Protein AF-0000000065971610 (afdb_homodimer)

InterPro domains:
  IPR008144 Guanylate kinase-like domain [PS50052] (3-181)
  IPR008145 Guanylate kinase/L-type calcium channel beta subunit [PF00625] (5-180)
  IPR008145 Guanylate kinase/L-type calcium channel beta subunit [SM00072] (2-184)
  IPR017665 Guanylate kinase [MF_00328] (1-184)
  IPR017665 Guanylate kinase [TIGR03263] (3-181)
  IPR020590 Guanylate kinase, conserved site [PS00856] (37-54)
  IPR027417 P-loop containing nucleoside triphosphate hydrolase [G3DSA:3.40.50.300] (7-179)
  IPR027417 P-loop containing nucleoside triphosphate hydrolase [SSF52540] (3-183)

Organism: Hydrogenovibrio crunogenus (strain DSM 25203 / XCL-2) (NCBI:txid317025)

Structure (mmCIF, N/CA/C/O backbone):
data_AF-0000000065971610-model_v1
#
loop_
_entity.id
_entity.type
_entity.pdbx_description
1 polymer 'Guanylate kinase'
#
loop_
_atom_site.group_PDB
_atom_site.id
_atom_site.type_symbol
_atom_site.label_atom_id
_atom_site.label_alt_id
_atom_site.label_comp_id
_atom_site.label_asym_id
_atom_site.label_entity_id
_atom_site.label_seq_id
_atom_site.pdbx_PDB_ins_code
_atom_site.Cartn_x
_atom_site.Cartn_y
_atom_site.Cartn_z
_atom_site.occupancy
_atom_site.B_iso_or_equiv
_atom_site.auth_seq_id
_atom_site.auth_comp_id
_atom_site.auth_asym_id
_atom_site.auth_atom_id
_atom_site.pdbx_PDB_model_num
ATOM 1 N N . MET A 1 1 ? 19.188 -4.703 2.213 1 60.19 1 MET A N 1
ATOM 2 C CA . MET A 1 1 ? 17.828 -4.973 2.686 1 60.19 1 MET A CA 1
ATOM 3 C C . MET A 1 1 ? 17.188 -6.094 1.882 1 60.19 1 MET A C 1
ATOM 5 O O . MET A 1 1 ? 17.547 -6.324 0.727 1 60.19 1 MET A O 1
ATOM 9 N N . ALA A 1 2 ? 16.625 -7.117 2.535 1 78.81 2 ALA A N 1
ATOM 10 C CA . ALA A 1 2 ? 16.031 -8.25 1.818 1 78.81 2 ALA A CA 1
ATOM 11 C C . ALA A 1 2 ? 14.688 -7.875 1.218 1 78.81 2 ALA A C 1
ATOM 13 O O . ALA A 1 2 ? 13.984 -7.008 1.741 1 78.81 2 ALA A O 1
ATOM 14 N N . GLY A 1 3 ? 14.469 -8.227 -0.043 1 92.56 3 GLY A N 1
ATOM 15 C CA . GLY A 1 3 ? 13.164 -8.078 -0.679 1 92.56 3 GLY A CA 1
ATOM 16 C C . GLY A 1 3 ? 12.031 -8.664 0.135 1 92.56 3 GLY A C 1
ATOM 17 O O . GLY A 1 3 ? 12.242 -9.156 1.245 1 92.56 3 GLY A O 1
ATOM 18 N N . SER A 1 4 ? 10.859 -8.414 -0.22 1 96.06 4 SER A N 1
ATOM 19 C CA . SER A 1 4 ? 9.688 -8.945 0.465 1 96.06 4 SER A CA 1
ATOM 20 C C . SER A 1 4 ? 9.094 -10.133 -0.287 1 96.06 4 SER A C 1
ATOM 22 O O . SER A 1 4 ? 9.227 -10.227 -1.509 1 96.06 4 SER A O 1
ATOM 24 N N . LEU A 1 5 ? 8.57 -11.016 0.467 1 96.44 5 LEU A N 1
ATOM 25 C CA . LEU A 1 5 ? 7.875 -12.164 -0.103 1 96.44 5 LEU A CA 1
ATOM 26 C C . LEU A 1 5 ? 6.391 -11.867 -0.278 1 96.44 5 LEU A C 1
ATOM 28 O O . LEU A 1 5 ? 5.742 -11.352 0.637 1 96.44 5 LEU A O 1
ATOM 32 N N . TYR A 1 6 ? 5.895 -12.148 -1.429 1 98.12 6 TYR A N 1
ATOM 33 C CA . TYR A 1 6 ? 4.484 -11.961 -1.752 1 98.12 6 TYR A CA 1
ATOM 34 C C . TYR A 1 6 ? 3.834 -13.281 -2.148 1 98.12 6 TYR A C 1
ATOM 36 O O . TYR A 1 6 ? 4.438 -14.086 -2.861 1 98.12 6 TYR A O 1
ATOM 44 N N . ILE A 1 7 ? 2.678 -13.492 -1.656 1 96.88 7 ILE A N 1
ATOM 45 C CA . ILE A 1 7 ? 1.817 -14.602 -2.061 1 96.88 7 ILE A CA 1
ATOM 46 C C . ILE A 1 7 ? 0.659 -14.07 -2.904 1 96.88 7 ILE A C 1
ATOM 48 O O . ILE A 1 7 ? -0.084 -13.188 -2.467 1 96.88 7 ILE A O 1
ATOM 52 N N . ILE A 1 8 ? 0.552 -14.555 -4.117 1 97.38 8 ILE A N 1
ATOM 53 C CA . ILE A 1 8 ? -0.603 -14.219 -4.945 1 97.38 8 ILE A CA 1
ATOM 54 C C . ILE A 1 8 ? -1.371 -15.492 -5.297 1 97.38 8 ILE A C 1
ATOM 56 O O . ILE A 1 8 ? -0.811 -16.422 -5.883 1 97.38 8 ILE A O 1
ATOM 60 N N . SER A 1 9 ? -2.576 -15.523 -4.855 1 95.31 9 SER A N 1
ATOM 61 C CA . SER A 1 9 ? -3.48 -16.625 -5.141 1 95.31 9 SER A CA 1
ATOM 62 C C . SER A 1 9 ? -4.711 -16.156 -5.902 1 95.31 9 SER A C 1
ATOM 64 O O . SER A 1 9 ? -5.082 -14.984 -5.828 1 95.31 9 SER A O 1
ATOM 66 N N . ALA A 1 10 ? -5.281 -17.031 -6.621 1 94.94 10 ALA A N 1
ATOM 67 C CA . ALA A 1 10 ? -6.488 -16.797 -7.406 1 94.94 10 ALA A CA 1
ATOM 68 C C . ALA A 1 10 ? -7.137 -18.109 -7.836 1 94.94 10 ALA A C 1
ATOM 70 O O . ALA A 1 10 ? -6.461 -19.125 -7.949 1 94.94 10 ALA A O 1
ATOM 71 N N . PRO A 1 11 ? -8.484 -18.047 -7.996 1 91.12 11 PRO A N 1
ATOM 72 C CA . PRO A 1 11 ? -9.039 -19.234 -8.656 1 91.12 11 PRO A CA 1
ATOM 73 C C . PRO A 1 11 ? -8.562 -19.375 -10.102 1 91.12 11 PRO A C 1
ATOM 75 O O . PRO A 1 11 ? -8.086 -18.406 -10.695 1 91.12 11 PRO A O 1
ATOM 78 N N . SER A 1 12 ? -8.648 -20.609 -10.555 1 81.06 12 SER A N 1
ATOM 79 C CA . SER A 1 12 ? -8.328 -20.844 -11.961 1 81.06 12 SER A CA 1
ATOM 80 C C . SER A 1 12 ? -9.141 -19.922 -12.867 1 81.06 12 SER A C 1
ATOM 82 O O . SER A 1 12 ? -10.352 -19.781 -12.68 1 81.06 12 SER A O 1
ATOM 84 N N . GLY A 1 13 ? -8.461 -19.219 -13.781 1 84.44 13 GLY A N 1
ATOM 85 C CA . GLY A 1 13 ? -9.156 -18.391 -14.758 1 84.44 13 GLY A CA 1
ATOM 86 C C . GLY A 1 13 ? -9.305 -16.953 -14.312 1 84.44 13 GLY A C 1
ATOM 87 O O . GLY A 1 13 ? -9.852 -16.125 -15.047 1 84.44 13 GLY A O 1
ATOM 88 N N . ALA A 1 14 ? -8.852 -16.594 -13.195 1 91.12 14 ALA A N 1
ATOM 89 C CA . ALA A 1 14 ? -9.055 -15.242 -12.664 1 91.12 14 ALA A CA 1
ATOM 90 C C . ALA A 1 14 ? -8.016 -14.273 -13.211 1 91.12 14 ALA A C 1
ATOM 92 O O . ALA A 1 14 ? -8.062 -13.078 -12.922 1 91.12 14 ALA A O 1
ATOM 93 N N . GLY A 1 15 ? -7.094 -14.727 -13.984 1 88.56 15 GLY A N 1
ATOM 94 C CA . GLY A 1 15 ? -6.145 -13.844 -14.648 1 88.56 15 GLY A CA 1
ATOM 95 C C . GLY A 1 15 ? -4.867 -13.641 -13.852 1 88.56 15 GLY A C 1
ATOM 96 O O . GLY A 1 15 ? -4.105 -12.703 -14.125 1 88.56 15 GLY A O 1
ATOM 97 N N . LYS A 1 16 ? -4.578 -14.414 -12.883 1 91.44 16 LYS A N 1
ATOM 98 C CA . LYS A 1 16 ? -3.42 -14.32 -12 1 91.44 16 LYS A CA 1
ATOM 99 C C . LYS A 1 16 ? -2.119 -14.312 -12.797 1 91.44 16 LYS A C 1
ATOM 101 O O . LYS A 1 16 ? -1.289 -13.414 -12.633 1 91.44 16 LYS A O 1
ATOM 106 N N . THR A 1 17 ? -1.942 -15.312 -13.68 1 84.31 17 THR A N 1
ATOM 107 C CA . THR A 1 17 ? -0.699 -15.469 -14.422 1 84.31 17 THR A CA 1
ATOM 108 C C . THR A 1 17 ? -0.445 -14.258 -15.32 1 84.31 17 THR A C 1
ATOM 110 O O . THR A 1 17 ? 0.676 -13.75 -15.375 1 84.31 17 THR A O 1
ATOM 113 N N . SER A 1 18 ? -1.454 -13.773 -15.992 1 89.69 18 SER A N 1
ATOM 114 C CA . SER A 1 18 ? -1.33 -12.609 -16.859 1 89.69 18 SER A CA 1
ATOM 115 C C . SER A 1 18 ? -0.964 -11.359 -16.078 1 89.69 18 SER A C 1
ATOM 117 O O . SER A 1 18 ? -0.073 -10.609 -16.469 1 89.69 18 SER A O 1
ATOM 119 N N . LEU A 1 19 ? -1.645 -11.148 -14.984 1 96.06 19 LEU A N 1
ATOM 120 C CA . LEU A 1 19 ? -1.377 -9.977 -14.164 1 96.06 19 LEU A CA 1
ATOM 121 C C . LEU A 1 19 ? 0.053 -10 -13.633 1 96.06 19 LEU A C 1
ATOM 123 O O . LEU A 1 19 ? 0.759 -8.984 -13.695 1 96.06 19 LEU A O 1
ATOM 127 N N . VAL A 1 20 ? 0.487 -11.148 -13.133 1 95.94 20 VAL A N 1
ATOM 128 C CA . VAL A 1 20 ? 1.815 -11.273 -12.539 1 95.94 20 VAL A CA 1
ATOM 129 C C . VAL A 1 20 ? 2.881 -11.078 -13.617 1 95.94 20 VAL A C 1
ATOM 131 O O . VAL A 1 20 ? 3.889 -10.406 -13.391 1 95.94 20 VAL A O 1
ATOM 134 N N . SER A 1 21 ? 2.611 -11.656 -14.742 1 92.69 21 SER A N 1
ATOM 135 C CA . SER A 1 21 ? 3.547 -11.477 -15.852 1 92.69 21 SER A CA 1
ATOM 136 C C . SER A 1 21 ? 3.734 -10 -16.188 1 92.69 21 SER A C 1
ATOM 138 O O . SER A 1 21 ? 4.863 -9.516 -16.266 1 92.69 21 SER A O 1
ATOM 140 N N . LYS A 1 22 ? 2.689 -9.305 -16.375 1 96.44 22 LYS A N 1
ATOM 141 C CA . LYS A 1 22 ? 2.768 -7.883 -16.719 1 96.44 22 LYS A CA 1
ATOM 142 C C . LYS A 1 22 ? 3.373 -7.078 -15.57 1 96.44 22 LYS A C 1
ATOM 144 O O . LYS A 1 22 ? 4.078 -6.094 -15.805 1 96.44 22 LYS A O 1
ATOM 149 N N . LEU A 1 23 ? 3.062 -7.477 -14.383 1 97.56 23 LEU A N 1
ATOM 150 C CA . LEU A 1 23 ? 3.621 -6.812 -13.211 1 97.56 23 LEU A CA 1
ATOM 151 C C . LEU A 1 23 ? 5.145 -6.887 -13.219 1 97.56 23 LEU A C 1
ATOM 153 O O . LEU A 1 23 ? 5.82 -5.887 -12.961 1 97.56 23 LEU A O 1
ATOM 157 N N . THR A 1 24 ? 5.699 -8.078 -13.516 1 96.31 24 THR A N 1
ATOM 158 C CA . THR A 1 24 ? 7.145 -8.266 -13.516 1 96.31 24 THR A CA 1
ATOM 159 C C . THR A 1 24 ? 7.789 -7.504 -14.672 1 96.31 24 THR A C 1
ATOM 161 O O . THR A 1 24 ? 8.938 -7.066 -14.562 1 96.31 24 THR A O 1
ATOM 164 N N . GLU A 1 25 ? 7.066 -7.336 -15.75 1 95.69 25 GLU A N 1
ATOM 165 C CA . GLU A 1 25 ? 7.547 -6.508 -16.844 1 95.69 25 GLU A CA 1
ATOM 166 C C . GLU A 1 25 ? 7.598 -5.035 -16.453 1 95.69 25 GLU A C 1
ATOM 168 O O . GLU A 1 25 ? 8.531 -4.32 -16.828 1 95.69 25 GLU A O 1
ATOM 173 N N . LYS A 1 26 ? 6.656 -4.648 -15.742 1 96 26 LYS A N 1
ATOM 174 C CA . LYS A 1 26 ? 6.488 -3.25 -15.359 1 96 26 LYS A CA 1
ATOM 175 C C . LYS A 1 26 ? 7.5 -2.844 -14.297 1 96 26 LYS A C 1
ATOM 177 O O . LYS A 1 26 ? 7.891 -1.677 -14.211 1 96 26 LYS A O 1
ATOM 182 N N . ASP A 1 27 ? 7.906 -3.732 -13.469 1 97.31 27 ASP A N 1
ATOM 183 C CA . ASP A 1 27 ? 8.758 -3.471 -12.312 1 97.31 27 ASP A CA 1
ATOM 184 C C . ASP A 1 27 ? 9.828 -4.547 -12.164 1 97.31 27 ASP A C 1
ATOM 186 O O . ASP A 1 27 ? 9.562 -5.625 -11.633 1 97.31 27 ASP A O 1
ATOM 190 N N . SER A 1 28 ? 11.039 -4.164 -12.484 1 95.19 28 SER A N 1
ATOM 191 C CA . SER A 1 28 ? 12.133 -5.125 -12.586 1 95.19 28 SER A CA 1
ATOM 192 C C . SER A 1 28 ? 12.57 -5.613 -11.211 1 95.19 28 SER A C 1
ATOM 194 O O . SER A 1 28 ? 13.312 -6.59 -11.102 1 95.19 28 SER A O 1
ATOM 196 N N . ARG A 1 29 ? 12.141 -4.992 -10.18 1 95.75 29 ARG A N 1
ATOM 197 C CA . ARG A 1 29 ? 12.477 -5.449 -8.836 1 95.75 29 ARG A CA 1
ATOM 198 C C . ARG A 1 29 ? 11.625 -6.648 -8.438 1 95.75 29 ARG A C 1
ATOM 200 O O . ARG A 1 29 ? 11.906 -7.312 -7.434 1 95.75 29 ARG A O 1
ATOM 207 N N . ILE A 1 30 ? 10.531 -6.867 -9.148 1 97.56 30 ILE A N 1
ATOM 208 C CA . ILE A 1 30 ? 9.609 -7.957 -8.836 1 97.56 30 ILE A CA 1
ATOM 209 C C . ILE A 1 30 ? 9.977 -9.188 -9.664 1 97.56 30 ILE A C 1
ATOM 211 O O . ILE A 1 30 ? 10.109 -9.102 -10.891 1 97.56 30 ILE A O 1
ATOM 215 N N . GLN A 1 31 ? 10.125 -10.281 -8.969 1 94.88 31 GLN A N 1
ATOM 216 C CA . GLN A 1 31 ? 10.406 -11.539 -9.648 1 94.88 31 GLN A CA 1
ATOM 217 C C . GLN A 1 31 ? 9.469 -12.648 -9.164 1 94.88 31 GLN A C 1
ATOM 219 O O . GLN A 1 31 ? 9.023 -12.633 -8.016 1 94.88 31 GLN A O 1
ATOM 224 N N . VAL A 1 32 ? 9.234 -13.594 -10.07 1 94.62 32 VAL A N 1
ATOM 225 C CA . VAL A 1 32 ? 8.43 -14.758 -9.719 1 94.62 32 VAL A CA 1
ATOM 226 C C . VAL A 1 32 ? 9.336 -15.938 -9.383 1 94.62 32 VAL A C 1
ATOM 228 O O . VAL A 1 32 ? 10.336 -16.172 -10.062 1 94.62 32 VAL A O 1
ATOM 231 N N . SER A 1 33 ? 9.062 -16.562 -8.258 1 92.19 33 SER A N 1
ATOM 232 C CA . SER A 1 33 ? 9.711 -17.844 -7.988 1 92.19 33 SER A CA 1
ATOM 233 C C . SER A 1 33 ? 9.047 -18.969 -8.766 1 92.19 33 SER A C 1
ATOM 235 O O . SER A 1 33 ? 7.875 -19.281 -8.539 1 92.19 33 SER A O 1
ATOM 237 N N . ILE A 1 34 ? 9.734 -19.562 -9.625 1 89.5 34 ILE A N 1
ATOM 238 C CA . ILE A 1 34 ? 9.188 -20.625 -10.453 1 89.5 34 ILE A CA 1
ATOM 239 C C . ILE A 1 34 ? 8.883 -21.844 -9.594 1 89.5 34 ILE A C 1
ATOM 241 O O . ILE A 1 34 ? 9.781 -22.406 -8.953 1 89.5 34 ILE A O 1
ATOM 245 N N . SER A 1 35 ? 7.672 -22.219 -9.602 1 89.69 35 SER A N 1
ATOM 246 C CA . SER A 1 35 ? 7.25 -23.359 -8.805 1 89.69 35 SER A CA 1
ATOM 247 C C . SER A 1 35 ? 7.457 -24.672 -9.562 1 89.69 35 SER A C 1
ATOM 249 O O . SER A 1 35 ? 7.613 -24.656 -10.781 1 89.69 35 SER A O 1
ATOM 251 N N . SER A 1 36 ? 7.531 -25.672 -8.758 1 92.75 36 SER A N 1
ATOM 252 C CA . SER A 1 36 ? 7.512 -27.016 -9.336 1 92.75 36 SER A CA 1
ATOM 253 C C . SER A 1 36 ? 6.086 -27.547 -9.445 1 92.75 36 SER A C 1
ATOM 255 O O . SER A 1 36 ? 5.23 -27.219 -8.617 1 92.75 36 SER A O 1
ATOM 257 N N . THR A 1 37 ? 5.809 -28.281 -10.453 1 93.19 37 THR A N 1
ATOM 258 C CA . THR A 1 37 ? 4.496 -28.922 -10.562 1 93.19 37 THR A CA 1
ATOM 259 C C . THR A 1 37 ? 4.613 -30.281 -11.227 1 93.19 37 THR A C 1
ATOM 261 O O . THR A 1 37 ? 5.59 -30.562 -11.93 1 93.19 37 THR A O 1
ATOM 264 N N . THR A 1 38 ? 3.641 -31.156 -10.914 1 95.12 38 THR A N 1
ATOM 265 C CA . THR A 1 38 ? 3.592 -32.469 -11.555 1 95.12 38 THR A CA 1
ATOM 266 C C . THR A 1 38 ? 2.574 -32.469 -12.695 1 95.12 38 THR A C 1
ATOM 268 O O . THR A 1 38 ? 2.395 -33.5 -13.367 1 95.12 38 THR A O 1
ATOM 271 N N . ARG A 1 39 ? 1.849 -31.344 -12.852 1 86.31 39 ARG A N 1
ATOM 272 C CA . ARG A 1 39 ? 0.903 -31.29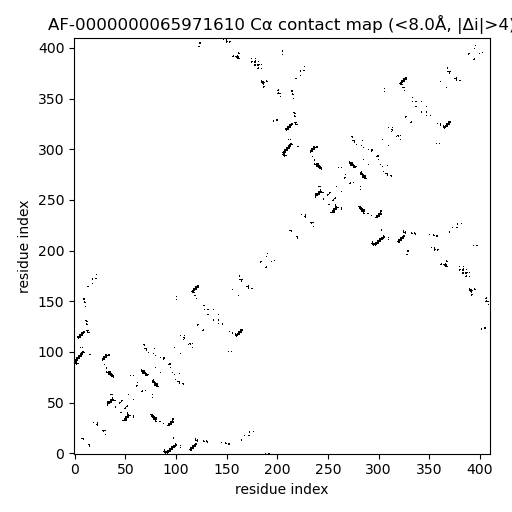7 -13.961 1 86.31 39 ARG A CA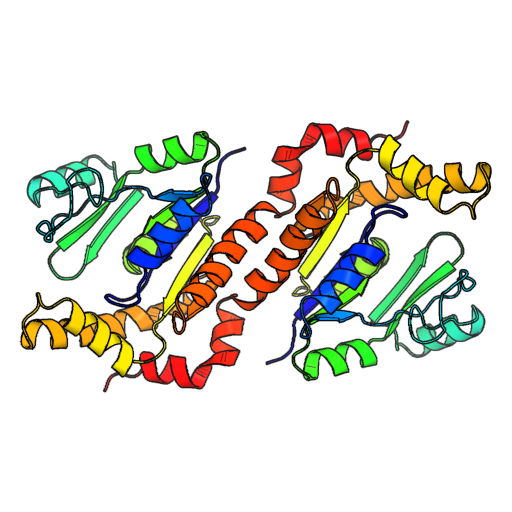 1
ATOM 273 C C . ARG A 1 39 ? 1.631 -31.312 -15.297 1 86.31 39 ARG A C 1
ATOM 275 O O . ARG A 1 39 ? 2.768 -30.859 -15.406 1 86.31 39 ARG A O 1
ATOM 282 N N . PRO A 1 40 ? 0.911 -31.906 -16.312 1 88.19 40 PRO A N 1
ATOM 283 C CA . PRO A 1 40 ? 1.554 -31.844 -17.625 1 88.19 40 PRO A CA 1
ATOM 284 C C . PRO A 1 40 ? 1.695 -30.422 -18.156 1 88.19 40 PRO A C 1
ATOM 286 O O . PRO A 1 40 ? 0.884 -29.547 -17.812 1 88.19 40 PRO A O 1
ATOM 289 N N . LYS A 1 41 ? 2.748 -30.234 -18.953 1 87.88 41 LYS A N 1
ATOM 290 C CA . LYS A 1 41 ? 3 -28.938 -19.594 1 87.88 41 LYS A CA 1
ATOM 291 C C . LYS A 1 41 ? 1.861 -28.562 -20.531 1 87.88 41 LYS A C 1
ATOM 293 O O . LYS A 1 41 ? 1.398 -29.391 -21.328 1 87.88 41 LYS A O 1
ATOM 298 N N . ARG A 1 42 ? 1.34 -27.266 -20.469 1 79 42 ARG A N 1
ATOM 299 C CA . ARG A 1 42 ? 0.401 -26.734 -21.453 1 79 42 ARG A CA 1
ATOM 300 C C . ARG A 1 42 ? 1.135 -26.219 -22.688 1 79 42 ARG A C 1
ATOM 302 O O . ARG A 1 42 ? 2.336 -25.953 -22.625 1 79 42 ARG A O 1
ATOM 309 N N . PRO A 1 43 ? 0.321 -26.141 -23.781 1 83.25 43 PRO A N 1
ATOM 310 C CA . PRO A 1 43 ? 0.975 -25.578 -24.969 1 83.25 43 PRO A CA 1
ATOM 311 C C . PRO A 1 43 ? 1.571 -24.188 -24.703 1 83.25 43 PRO A C 1
ATOM 313 O O . PRO A 1 43 ? 0.93 -23.344 -24.062 1 83.25 43 PRO A O 1
ATOM 316 N N . GLY A 1 44 ? 2.828 -23.953 -25.047 1 84.62 44 GLY A N 1
ATOM 317 C CA . GLY A 1 44 ? 3.473 -22.672 -24.891 1 84.62 44 GLY A CA 1
ATOM 318 C C . GLY A 1 44 ? 4.297 -22.562 -23.625 1 84.62 44 GLY A C 1
ATOM 319 O O . GLY A 1 44 ? 5.078 -21.625 -23.453 1 84.62 44 GLY A O 1
ATOM 320 N N . GLU A 1 45 ? 4.102 -23.531 -22.719 1 86.94 45 GLU A N 1
ATOM 321 C CA . GLU A 1 45 ? 4.871 -23.5 -21.484 1 86.94 45 GLU A CA 1
ATOM 322 C C . GLU A 1 45 ? 6.246 -24.125 -21.672 1 86.94 45 GLU A C 1
ATOM 324 O O . GLU A 1 45 ? 6.414 -25.031 -22.484 1 86.94 45 GLU A O 1
ATOM 329 N N . GLU A 1 46 ? 7.195 -23.562 -20.938 1 91.06 46 GLU A N 1
ATOM 330 C CA . GLU A 1 46 ? 8.57 -24.062 -20.984 1 91.06 46 GLU A CA 1
ATOM 331 C C . GLU A 1 46 ? 9.055 -24.469 -19.594 1 91.06 46 GLU A C 1
ATOM 333 O O . GLU A 1 46 ? 8.836 -23.75 -18.625 1 91.06 46 GLU A O 1
ATOM 338 N N . ASP A 1 47 ? 9.719 -25.672 -19.594 1 92.5 47 ASP A N 1
ATOM 339 C CA . ASP A 1 47 ? 10.289 -26.156 -18.344 1 92.5 47 ASP A CA 1
ATOM 340 C C . ASP A 1 47 ? 11.359 -25.203 -17.812 1 92.5 47 ASP A C 1
ATOM 342 O O . ASP A 1 47 ? 12.234 -24.781 -18.562 1 92.5 47 ASP A O 1
ATOM 346 N N . GLY A 1 48 ? 11.227 -24.891 -16.531 1 88.75 48 GLY A N 1
ATOM 347 C CA . GLY A 1 48 ? 12.188 -24 -15.922 1 88.75 48 GLY A CA 1
ATOM 348 C C . GLY A 1 48 ? 11.844 -22.531 -16.125 1 88.75 48 GLY A C 1
ATOM 349 O O . GLY A 1 48 ? 12.508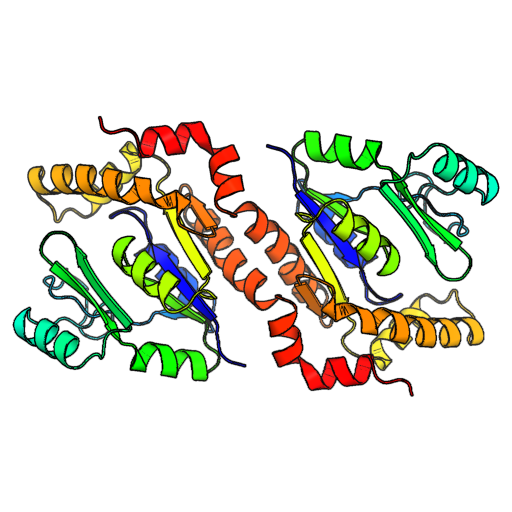 -21.656 -15.562 1 88.75 48 GLY A O 1
ATOM 350 N N . VAL A 1 49 ? 10.82 -22.281 -16.844 1 86.19 49 VAL A N 1
ATOM 351 C CA . VAL A 1 49 ? 10.398 -20.906 -17.109 1 86.19 49 VAL A CA 1
ATOM 352 C C . VAL A 1 49 ? 9.016 -20.672 -16.5 1 86.19 49 VAL A C 1
ATOM 354 O O . VAL A 1 49 ? 8.852 -19.766 -15.68 1 86.19 49 VAL A O 1
ATOM 357 N N . ASN A 1 50 ? 8.047 -21.484 -16.828 1 83.5 50 ASN A N 1
ATOM 358 C CA . ASN A 1 50 ? 6.699 -21.359 -16.281 1 83.5 50 ASN A CA 1
ATOM 359 C C . ASN A 1 50 ? 6.562 -22.141 -14.969 1 83.5 50 ASN A C 1
ATOM 361 O O . ASN A 1 50 ? 6.02 -21.609 -13.992 1 83.5 50 ASN A O 1
ATOM 365 N N . TYR A 1 51 ? 7.035 -23.328 -15.047 1 89.44 51 TYR A N 1
ATOM 366 C CA . TYR A 1 51 ? 7.148 -24.234 -13.914 1 89.44 51 TYR A CA 1
ATOM 367 C C . TYR A 1 51 ? 8.352 -25.156 -14.062 1 89.44 51 TYR A C 1
ATOM 369 O O . TYR A 1 51 ? 8.898 -25.281 -15.164 1 89.44 51 TYR A O 1
ATOM 377 N N . VAL A 1 52 ? 8.844 -25.641 -12.992 1 92.81 52 VAL A N 1
ATOM 378 C CA . VAL A 1 52 ? 9.672 -26.844 -13.062 1 92.81 52 VAL A CA 1
ATOM 379 C C . VAL A 1 52 ? 8.781 -28.078 -13.086 1 92.81 52 VAL A C 1
ATOM 381 O O . VAL A 1 52 ? 8.148 -28.422 -12.078 1 92.81 52 VAL A O 1
ATOM 384 N N . PHE A 1 53 ? 8.773 -28.703 -14.258 1 95.12 53 PHE A N 1
ATOM 385 C CA . PHE A 1 53 ? 7.875 -29.844 -14.406 1 95.12 53 PHE A CA 1
ATOM 386 C C . PHE A 1 53 ? 8.555 -31.125 -13.953 1 95.12 53 PHE A C 1
ATOM 388 O O . PHE A 1 53 ? 9.609 -31.5 -14.469 1 95.12 53 PHE A O 1
ATOM 395 N N . LEU A 1 54 ? 7.965 -31.719 -13.016 1 94.75 54 LEU A N 1
ATOM 396 C CA . LEU A 1 54 ? 8.516 -32.906 -12.398 1 94.75 54 LEU A CA 1
ATOM 397 C C . LEU A 1 54 ? 7.523 -34.062 -12.477 1 94.75 54 LEU A C 1
ATOM 399 O O . LEU A 1 54 ? 6.312 -33.844 -12.539 1 94.75 54 LEU A O 1
ATOM 403 N N . SER A 1 55 ? 8.078 -35.25 -12.523 1 96 55 SER A N 1
ATOM 404 C CA . SER A 1 55 ? 7.219 -36.406 -12.273 1 96 55 SER A CA 1
ATOM 405 C C . SER A 1 55 ? 6.742 -36.438 -10.828 1 96 55 SER A C 1
ATOM 407 O O . SER A 1 55 ? 7.328 -35.781 -9.961 1 96 55 SER A O 1
ATOM 409 N N . VAL A 1 56 ? 5.719 -37.188 -10.617 1 95.25 56 VAL A N 1
ATOM 410 C CA . VAL A 1 56 ? 5.199 -37.312 -9.258 1 95.25 56 VAL A CA 1
ATOM 411 C C . VAL A 1 56 ? 6.285 -37.875 -8.336 1 95.25 56 VAL A C 1
ATOM 413 O O . VAL A 1 56 ? 6.461 -37.406 -7.215 1 95.25 56 VAL A O 1
ATOM 416 N N . ASP A 1 57 ? 7.02 -38.844 -8.797 1 95.5 57 ASP A N 1
ATOM 417 C CA . ASP A 1 57 ? 8.078 -39.469 -8 1 95.5 57 ASP A CA 1
ATOM 418 C C . ASP A 1 57 ? 9.172 -38.438 -7.676 1 95.5 57 ASP A C 1
ATOM 420 O O . ASP A 1 57 ? 9.625 -38.375 -6.531 1 95.5 57 ASP A O 1
ATOM 424 N N . ALA A 1 58 ? 9.609 -37.719 -8.633 1 94.5 58 ALA A N 1
ATOM 425 C CA . ALA A 1 58 ? 10.633 -36.719 -8.43 1 94.5 58 ALA A CA 1
ATOM 426 C C . ALA A 1 58 ? 10.156 -35.656 -7.434 1 94.5 58 ALA A C 1
ATOM 428 O O . ALA A 1 58 ? 10.93 -35.188 -6.598 1 94.5 58 ALA A O 1
ATOM 429 N N . PHE A 1 59 ? 8.953 -35.281 -7.551 1 95.5 59 PHE A N 1
ATOM 430 C CA . PHE A 1 59 ? 8.359 -34.312 -6.648 1 95.5 59 PHE A CA 1
ATOM 431 C C . PHE A 1 59 ? 8.375 -34.812 -5.211 1 95.5 59 PHE A C 1
ATOM 433 O O . PHE A 1 59 ? 8.805 -34.094 -4.305 1 95.5 59 PHE A O 1
ATOM 440 N N . LYS A 1 60 ? 7.945 -36 -5.027 1 93.25 60 LYS A N 1
ATOM 441 C CA . LYS A 1 60 ? 7.895 -36.594 -3.697 1 93.25 60 LYS A CA 1
ATOM 442 C C . LYS A 1 60 ? 9.289 -36.688 -3.086 1 93.25 60 LYS A C 1
ATOM 444 O O . LYS A 1 60 ? 9.453 -36.562 -1.872 1 93.25 60 LYS A O 1
ATOM 449 N N . GLN A 1 61 ? 10.266 -36.938 -3.916 1 93.62 61 GLN A N 1
ATOM 450 C CA . GLN A 1 61 ? 11.648 -36.969 -3.441 1 93.62 61 GLN A CA 1
ATOM 451 C C . GLN A 1 61 ? 12.062 -35.594 -2.902 1 93.62 61 GLN A C 1
ATOM 453 O O . GLN A 1 61 ? 12.719 -35.5 -1.861 1 93.62 61 GLN A O 1
ATOM 458 N N . LYS A 1 62 ? 11.703 -34.625 -3.586 1 91.25 62 LYS A N 1
ATOM 459 C CA . LYS A 1 62 ? 12.031 -33.25 -3.145 1 91.25 62 LYS A CA 1
ATOM 460 C C . LYS A 1 62 ? 11.336 -32.938 -1.825 1 91.25 62 LYS A C 1
ATOM 462 O O . LYS A 1 62 ? 11.906 -32.25 -0.975 1 91.25 62 LYS A O 1
ATOM 467 N N . VAL A 1 63 ? 10.133 -33.344 -1.701 1 90.62 63 VAL A N 1
ATOM 468 C CA . VAL A 1 63 ? 9.406 -33.156 -0.448 1 90.62 63 VAL A CA 1
ATOM 469 C C . VAL A 1 63 ? 10.172 -33.812 0.694 1 90.62 63 VAL A C 1
ATOM 471 O O . VAL A 1 63 ? 10.352 -33.219 1.76 1 90.62 63 VAL A O 1
ATOM 474 N N . ALA A 1 64 ? 10.672 -35 0.407 1 91.06 64 ALA A N 1
ATOM 475 C CA . ALA A 1 64 ? 11.398 -35.781 1.414 1 91.06 64 ALA A CA 1
ATOM 476 C C . ALA A 1 64 ? 12.703 -35.094 1.801 1 91.06 64 ALA A C 1
ATOM 478 O O . ALA A 1 64 ? 13.156 -35.188 2.943 1 91.06 64 ALA A O 1
ATOM 479 N N . GLU A 1 65 ? 13.227 -34.375 0.934 1 91.81 65 GLU A N 1
ATOM 480 C CA . GLU A 1 65 ? 14.484 -33.656 1.15 1 91.81 65 GLU A CA 1
ATOM 481 C C . GLU A 1 65 ? 14.25 -32.312 1.819 1 91.81 65 GLU A C 1
ATOM 483 O O . GLU A 1 65 ? 15.195 -31.562 2.062 1 91.81 65 GLU A O 1
ATOM 488 N N . ASN A 1 66 ? 13.016 -31.906 2.076 1 88.12 66 ASN A N 1
ATOM 489 C CA . ASN A 1 66 ? 12.617 -30.672 2.738 1 88.12 66 ASN A CA 1
ATOM 490 C C . ASN A 1 66 ? 13.07 -29.453 1.949 1 88.12 66 ASN A C 1
ATOM 492 O O . ASN A 1 66 ? 13.484 -28.453 2.535 1 88.12 66 ASN A O 1
ATOM 496 N N . ASP A 1 67 ? 12.992 -29.516 0.754 1 86.12 67 ASP A N 1
ATOM 497 C CA . ASP A 1 67 ? 13.453 -28.438 -0.114 1 86.12 67 ASP A CA 1
ATOM 498 C C . ASP A 1 67 ? 12.328 -27.453 -0.404 1 86.12 67 ASP A C 1
ATOM 500 O O . ASP A 1 67 ? 12.57 -26.359 -0.92 1 86.12 67 ASP A O 1
ATOM 504 N N . PHE A 1 68 ? 11.109 -27.875 -0.122 1 90.12 68 PHE A N 1
ATOM 505 C CA . PHE A 1 68 ? 9.969 -27.031 -0.451 1 90.12 68 PHE A CA 1
ATOM 506 C C . PHE A 1 68 ? 9.586 -26.141 0.735 1 90.12 68 PHE A C 1
ATOM 508 O O . PHE A 1 68 ? 9.422 -26.641 1.853 1 90.12 68 PHE A O 1
ATOM 515 N N . LEU A 1 69 ? 9.539 -24.812 0.444 1 89.12 69 LEU A N 1
ATOM 516 C CA . LEU A 1 69 ? 8.93 -23.906 1.405 1 89.12 69 LEU A CA 1
ATOM 517 C C . LEU A 1 69 ? 7.484 -24.297 1.685 1 89.12 69 LEU A C 1
ATOM 519 O O . LEU A 1 69 ? 7.023 -24.203 2.824 1 89.12 69 LEU A O 1
ATOM 523 N N . GLU A 1 70 ? 6.867 -24.734 0.679 1 90.81 70 GLU A N 1
ATOM 524 C CA . GLU A 1 70 ? 5.492 -25.219 0.715 1 90.81 70 GLU A CA 1
ATOM 525 C C . GLU A 1 70 ? 5.219 -26.188 -0.438 1 90.81 70 GLU A C 1
ATOM 527 O O . GLU A 1 70 ? 5.918 -26.156 -1.453 1 90.81 70 GLU A O 1
ATOM 532 N N . HIS A 1 71 ? 4.344 -27.016 -0.2 1 91.19 71 HIS A N 1
ATOM 533 C CA . HIS A 1 71 ? 3.816 -27.844 -1.27 1 91.19 71 HIS A CA 1
ATOM 534 C C . HIS A 1 71 ? 2.359 -28.219 -1.012 1 91.19 71 HIS A C 1
ATOM 536 O O . HIS A 1 71 ? 1.902 -28.188 0.133 1 91.19 71 HIS A O 1
ATOM 542 N N . ALA A 1 72 ? 1.672 -28.438 -2.041 1 86.19 72 ALA A N 1
ATOM 543 C CA . ALA A 1 72 ? 0.262 -28.797 -1.929 1 86.19 72 ALA A CA 1
ATOM 544 C C . ALA A 1 72 ? -0.196 -29.609 -3.145 1 86.19 72 ALA A C 1
ATOM 546 O O . ALA A 1 72 ? 0.457 -29.578 -4.191 1 86.19 72 ALA A O 1
ATOM 547 N N . GLN A 1 73 ? -1.165 -30.359 -2.936 1 84.44 73 GLN A N 1
ATOM 548 C CA . GLN A 1 73 ? -1.853 -31 -4.047 1 84.44 73 GLN A CA 1
ATOM 549 C C . GLN A 1 73 ? -3.066 -30.188 -4.492 1 84.44 73 GLN A C 1
ATOM 551 O O . GLN A 1 73 ? -3.887 -29.781 -3.666 1 84.44 73 GLN A O 1
ATOM 556 N N . VAL A 1 74 ? -3.121 -29.922 -5.668 1 74.75 74 VAL A N 1
ATOM 557 C CA . VAL A 1 74 ? -4.242 -29.219 -6.273 1 74.75 74 VAL A CA 1
ATOM 558 C C . VAL A 1 74 ? -4.898 -30.078 -7.34 1 74.75 74 VAL A C 1
ATOM 560 O O . VAL A 1 74 ? -4.312 -30.328 -8.398 1 74.75 74 VAL A O 1
ATOM 563 N N . PHE A 1 75 ? -6.117 -30.453 -7 1 73.69 75 PHE A N 1
ATOM 564 C CA . PHE A 1 75 ? -6.785 -31.469 -7.812 1 73.69 75 PHE A CA 1
ATOM 565 C C . PHE A 1 75 ? -5.926 -32.719 -7.934 1 73.69 75 PHE A C 1
ATOM 567 O O . PHE A 1 75 ? -5.648 -33.375 -6.934 1 73.69 75 PHE A O 1
ATOM 574 N N . ASP A 1 76 ? -5.387 -32.875 -9.188 1 78.19 76 ASP A N 1
ATOM 575 C CA . ASP A 1 76 ? -4.688 -34.156 -9.422 1 78.19 76 ASP A CA 1
ATOM 576 C C . ASP A 1 76 ? -3.178 -33.938 -9.5 1 78.19 76 ASP A C 1
ATOM 578 O O . ASP A 1 76 ? -2.424 -34.875 -9.781 1 78.19 76 ASP A O 1
ATOM 582 N N . ASN A 1 77 ? -2.836 -32.75 -9.227 1 87 77 ASN A N 1
ATOM 583 C CA . ASN A 1 77 ? -1.421 -32.438 -9.422 1 87 77 ASN A CA 1
ATOM 584 C C . ASN A 1 77 ? -0.812 -31.812 -8.172 1 87 77 ASN A C 1
ATOM 586 O O . ASN A 1 77 ? -1.536 -31.375 -7.273 1 87 77 ASN A O 1
ATOM 590 N N . TYR A 1 78 ? 0.516 -31.891 -8.094 1 91 78 TYR A N 1
ATOM 591 C CA . TYR A 1 78 ? 1.252 -31.328 -6.961 1 91 78 TYR A CA 1
ATOM 592 C C . TYR A 1 78 ? 1.991 -30.062 -7.367 1 91 78 TYR A C 1
ATOM 594 O O . TYR A 1 78 ? 2.506 -29.969 -8.484 1 91 78 TYR A O 1
ATOM 602 N N . TYR A 1 79 ? 1.961 -29.203 -6.516 1 90.44 79 TYR A N 1
ATOM 603 C CA . TYR A 1 79 ? 2.705 -27.953 -6.668 1 90.44 79 TYR A CA 1
ATOM 604 C C . TYR A 1 79 ? 3.602 -27.703 -5.461 1 90.44 79 TYR A C 1
ATOM 606 O O . TYR A 1 79 ? 3.244 -28.047 -4.332 1 90.44 79 TYR A O 1
ATOM 614 N N . GLY A 1 80 ? 4.812 -27.141 -5.707 1 93.25 80 GLY A N 1
ATOM 615 C CA . GLY A 1 80 ? 5.73 -26.828 -4.621 1 93.25 80 GLY A CA 1
ATOM 616 C C . GLY A 1 80 ? 6.652 -25.672 -4.926 1 93.25 80 GLY A C 1
ATOM 617 O O . GLY A 1 80 ? 7.027 -25.453 -6.078 1 93.25 80 GLY A O 1
ATOM 618 N N . THR A 1 81 ? 6.973 -24.906 -3.916 1 92.56 81 THR A N 1
ATOM 619 C CA . THR A 1 81 ? 7.875 -23.781 -4.027 1 92.56 81 THR A CA 1
ATOM 620 C C . THR A 1 81 ? 9.203 -24.062 -3.33 1 92.56 81 THR A C 1
ATOM 622 O O . THR A 1 81 ? 9.227 -24.406 -2.146 1 92.56 81 THR A O 1
ATOM 625 N N . SER A 1 82 ? 10.258 -23.922 -4.039 1 89.5 82 SER A N 1
ATOM 626 C CA . SER A 1 82 ? 11.586 -24.188 -3.504 1 89.5 82 SER A CA 1
ATOM 627 C C . SER A 1 82 ? 12.023 -23.094 -2.527 1 89.5 82 SER A C 1
ATOM 629 O O . SER A 1 82 ? 11.961 -21.906 -2.848 1 89.5 82 SER A O 1
ATOM 631 N N . LYS A 1 83 ? 12.477 -23.547 -1.405 1 90.38 83 LYS A N 1
ATOM 632 C CA . LYS A 1 83 ? 12.914 -22.641 -0.359 1 90.38 83 LYS A CA 1
ATOM 633 C C . LYS A 1 83 ? 14.195 -21.906 -0.767 1 90.38 83 LYS A C 1
ATOM 635 O O . LYS A 1 83 ? 14.289 -20.688 -0.64 1 90.38 83 LYS A O 1
ATOM 640 N N . SER A 1 84 ? 15.102 -22.656 -1.213 1 88.06 84 SER A N 1
ATOM 641 C CA . SER A 1 84 ? 16.406 -22.109 -1.559 1 88.06 84 SER A CA 1
ATOM 642 C C . SER A 1 84 ? 16.297 -21.047 -2.65 1 88.06 84 SER A C 1
ATOM 644 O O . SER A 1 84 ? 16.984 -20.031 -2.607 1 88.06 84 SER A O 1
ATOM 646 N N . VAL A 1 85 ? 15.453 -21.281 -3.578 1 87.5 85 VAL A N 1
ATOM 647 C CA . VAL A 1 85 ? 15.273 -20.344 -4.684 1 87.5 85 VAL A CA 1
ATOM 648 C C . VAL A 1 85 ? 14.68 -19.031 -4.16 1 87.5 85 VAL A C 1
ATOM 650 O O . VAL A 1 85 ? 15.148 -17.953 -4.508 1 87.5 85 VAL A O 1
ATOM 653 N N . VAL A 1 86 ? 13.711 -19.125 -3.346 1 91.44 86 VAL A N 1
ATOM 654 C CA . VAL A 1 86 ? 13.055 -17.953 -2.777 1 91.44 86 VAL A CA 1
ATOM 655 C C . VAL A 1 86 ? 14.055 -17.141 -1.964 1 91.44 86 VAL A C 1
ATOM 657 O O . VAL A 1 86 ? 14.18 -15.938 -2.146 1 91.44 86 VAL A O 1
ATOM 660 N N . GLU A 1 87 ? 14.805 -17.781 -1.141 1 90.56 87 GLU A N 1
ATOM 661 C CA . GLU A 1 87 ? 15.758 -17.125 -0.265 1 90.56 87 GLU A CA 1
ATOM 662 C C . GLU A 1 87 ? 16.844 -16.406 -1.071 1 90.56 87 GLU A C 1
ATOM 664 O O . GLU A 1 87 ? 17.25 -15.297 -0.723 1 90.56 87 GLU A O 1
ATOM 669 N N . SER A 1 88 ? 17.297 -17.062 -2.053 1 90.62 88 SER A N 1
ATOM 670 C CA . SER A 1 88 ? 18.328 -16.469 -2.893 1 90.62 88 SER A CA 1
ATOM 671 C C . SER A 1 88 ? 17.844 -15.172 -3.539 1 90.62 88 SER A C 1
ATOM 673 O O . SER A 1 88 ? 18.562 -14.172 -3.559 1 90.62 88 SER A O 1
ATOM 675 N N . LYS A 1 89 ? 16.641 -15.188 -4.055 1 91.31 89 LYS A N 1
ATOM 676 C CA . LYS A 1 89 ? 16.094 -14.008 -4.715 1 91.31 89 LYS A CA 1
ATOM 677 C C . LYS A 1 89 ? 15.859 -12.883 -3.715 1 91.31 89 LYS A C 1
ATOM 679 O O . LYS A 1 89 ? 16.156 -11.719 -4.004 1 91.31 89 LYS A O 1
ATOM 684 N N . LEU A 1 90 ? 15.352 -13.211 -2.613 1 92.81 90 LEU A N 1
ATOM 685 C CA . LEU A 1 90 ? 15.133 -12.211 -1.571 1 92.81 90 LEU A CA 1
ATOM 686 C C . LEU A 1 90 ? 16.438 -11.547 -1.168 1 92.81 90 LEU A C 1
ATOM 688 O O . LEU A 1 90 ? 16.484 -10.336 -0.955 1 92.81 90 LEU A O 1
ATOM 692 N N . ALA A 1 91 ? 17.469 -12.305 -1.095 1 91.38 91 ALA A N 1
ATOM 693 C CA . ALA A 1 91 ? 18.781 -11.805 -0.684 1 91.38 91 ALA A CA 1
ATOM 694 C C . ALA A 1 91 ? 19.328 -10.82 -1.704 1 91.38 91 ALA A C 1
ATOM 696 O O . ALA A 1 91 ? 20.203 -10 -1.378 1 91.38 91 ALA A O 1
ATOM 697 N N . GLU A 1 92 ? 18.844 -10.898 -2.891 1 92.12 92 GLU A N 1
ATOM 698 C CA . GLU A 1 92 ? 19.25 -9.984 -3.949 1 92.12 92 GLU A CA 1
ATOM 699 C C . GLU A 1 92 ? 18.375 -8.734 -3.969 1 92.12 92 GLU A C 1
ATOM 701 O O . GLU A 1 92 ? 18.328 -8.016 -4.973 1 92.12 92 GLU A O 1
ATOM 706 N N . ASP A 1 93 ? 17.594 -8.484 -2.936 1 91.44 93 ASP A N 1
ATOM 707 C CA . ASP A 1 93 ? 16.734 -7.312 -2.732 1 91.44 93 ASP A CA 1
ATOM 708 C C . ASP A 1 93 ? 15.602 -7.277 -3.75 1 91.44 93 ASP A C 1
ATOM 710 O O . ASP A 1 93 ? 15.195 -6.203 -4.203 1 91.44 93 ASP A O 1
ATOM 714 N N . LYS A 1 94 ? 15.195 -8.508 -4.164 1 94.75 94 LYS A N 1
ATOM 715 C CA . LYS A 1 94 ? 14.039 -8.625 -5.051 1 94.75 94 LYS A CA 1
ATOM 716 C C . LYS A 1 94 ? 12.766 -8.914 -4.262 1 94.75 94 LYS A C 1
ATOM 718 O O . LYS A 1 94 ? 12.805 -9.633 -3.258 1 94.75 94 LYS A O 1
ATOM 723 N N . ASP A 1 95 ? 11.703 -8.273 -4.723 1 97.19 95 ASP A N 1
ATOM 724 C CA . ASP A 1 95 ? 10.391 -8.727 -4.277 1 97.19 95 ASP A CA 1
ATOM 725 C C . ASP A 1 95 ? 9.992 -10.023 -4.977 1 97.19 95 ASP A C 1
ATOM 727 O O . ASP A 1 95 ? 9.906 -10.07 -6.207 1 97.19 95 ASP A O 1
ATOM 731 N N . VAL A 1 96 ? 9.734 -11.023 -4.195 1 96.5 96 VAL A N 1
ATOM 732 C CA . VAL A 1 96 ? 9.531 -12.344 -4.773 1 96.5 96 VAL A CA 1
ATOM 733 C C . VAL A 1 96 ? 8.062 -12.734 -4.668 1 96.5 96 VAL A C 1
ATOM 735 O O . VAL A 1 96 ? 7.469 -12.672 -3.586 1 96.5 96 VAL A O 1
ATOM 738 N N . ILE A 1 97 ? 7.492 -13.164 -5.828 1 97.19 97 ILE A N 1
ATOM 739 C CA . ILE A 1 97 ? 6.098 -13.594 -5.867 1 97.19 97 ILE A CA 1
ATOM 740 C C . ILE A 1 97 ? 6.031 -15.117 -5.895 1 97.19 97 ILE A C 1
ATOM 742 O O . ILE A 1 97 ? 6.684 -15.758 -6.719 1 97.19 97 ILE A O 1
ATOM 746 N N . LEU A 1 98 ? 5.297 -15.641 -4.965 1 94.94 98 LEU A N 1
ATOM 747 C CA . LEU A 1 98 ? 4.828 -17.016 -5.062 1 94.94 98 LEU A CA 1
ATOM 748 C C . LEU A 1 98 ? 3.418 -17.078 -5.648 1 94.94 98 LEU A C 1
ATOM 750 O O . LEU A 1 98 ? 2.469 -16.578 -5.031 1 94.94 98 LEU A O 1
ATOM 754 N N . GLU A 1 99 ? 3.287 -17.609 -6.844 1 92.75 99 GLU A N 1
ATOM 755 C CA . GLU A 1 99 ? 1.972 -17.891 -7.414 1 92.75 99 GLU A CA 1
ATOM 756 C C . GLU A 1 99 ? 1.46 -19.266 -6.996 1 92.75 99 GLU A C 1
ATOM 758 O O . GLU A 1 99 ? 1.727 -20.266 -7.668 1 92.75 99 GLU A O 1
ATOM 763 N N . ILE A 1 100 ? 0.707 -19.266 -5.922 1 90.81 100 ILE A N 1
ATOM 764 C CA . ILE A 1 100 ? 0.296 -20.547 -5.363 1 90.81 100 ILE A CA 1
ATOM 765 C C . ILE A 1 100 ? -1.179 -20.484 -4.973 1 90.81 100 ILE A C 1
ATOM 767 O O . ILE A 1 100 ? -1.783 -19.406 -4.953 1 90.81 100 ILE A O 1
ATOM 771 N N . ASP A 1 101 ? -1.723 -21.688 -4.758 1 89.38 101 ASP A N 1
ATOM 772 C CA . ASP A 1 101 ? -3.129 -21.734 -4.367 1 89.38 101 ASP A CA 1
ATOM 773 C C . ASP A 1 101 ? -3.293 -21.438 -2.877 1 89.38 101 ASP A C 1
ATOM 775 O O . ASP A 1 101 ? -2.318 -21.125 -2.189 1 89.38 101 ASP A O 1
ATOM 779 N N . TRP A 1 102 ? -4.578 -21.469 -2.438 1 92.25 102 TRP A N 1
ATOM 780 C CA . TRP A 1 102 ? -4.906 -21.078 -1.073 1 92.25 102 TRP A CA 1
ATOM 781 C C . TRP A 1 102 ? -4.277 -22.031 -0.061 1 92.25 102 TRP A C 1
ATOM 783 O O . TRP A 1 102 ? -3.914 -21.609 1.044 1 92.25 102 TRP A O 1
ATOM 793 N N . GLN A 1 103 ? -4.086 -23.25 -0.399 1 90.12 103 GLN A N 1
ATOM 794 C CA . GLN A 1 103 ? -3.455 -24.203 0.512 1 90.12 103 GLN A CA 1
ATOM 795 C C . GLN A 1 103 ? -1.981 -23.875 0.723 1 90.12 103 GLN A C 1
ATOM 797 O O . GLN A 1 103 ? -1.501 -23.859 1.857 1 90.12 103 GLN A O 1
ATOM 802 N N . GLY A 1 104 ? -1.312 -23.734 -0.387 1 90.5 104 GLY A N 1
ATOM 803 C CA . GLY A 1 104 ? 0.068 -23.281 -0.283 1 90.5 104 GLY A CA 1
ATOM 804 C C . GLY A 1 104 ? 0.218 -21.984 0.478 1 90.5 104 GLY A C 1
ATOM 805 O O . GLY A 1 104 ? 1.145 -21.828 1.275 1 90.5 104 GLY A O 1
ATOM 806 N N . ALA A 1 105 ? -0.684 -21.078 0.204 1 94.06 105 ALA A N 1
ATOM 807 C CA . ALA A 1 105 ? -0.667 -19.781 0.88 1 94.06 105 ALA A CA 1
ATOM 808 C C . ALA A 1 105 ? -0.787 -19.953 2.393 1 94.06 105 ALA A C 1
ATOM 810 O O . ALA A 1 105 ? -0.095 -19.281 3.156 1 94.06 105 ALA A O 1
ATOM 811 N N . GLN A 1 106 ? -1.649 -20.859 2.801 1 92.69 106 GLN A N 1
ATOM 812 C CA . GLN A 1 106 ? -1.804 -21.125 4.227 1 92.69 106 GLN A CA 1
ATOM 813 C C . GLN A 1 106 ? -0.484 -21.578 4.852 1 92.69 106 GLN A C 1
ATOM 815 O O . GLN A 1 106 ? -0.104 -21.109 5.922 1 92.69 106 GLN A O 1
ATOM 820 N N . GLN A 1 107 ? 0.217 -22.422 4.16 1 90.94 107 GLN A N 1
ATOM 821 C CA . GLN A 1 107 ? 1.489 -22.938 4.645 1 90.94 107 GLN A CA 1
ATOM 822 C C . GLN A 1 107 ? 2.539 -21.844 4.742 1 90.94 107 GLN A C 1
ATOM 824 O O . GLN A 1 107 ? 3.219 -21.703 5.762 1 90.94 107 GLN A O 1
ATOM 829 N N . VAL A 1 108 ? 2.627 -21.031 3.764 1 92.06 108 VAL A N 1
ATOM 830 C CA . VAL A 1 108 ? 3.652 -20 3.701 1 92.06 108 VAL A CA 1
ATOM 831 C C . VAL A 1 108 ? 3.369 -18.922 4.75 1 92.06 108 VAL A C 1
ATOM 833 O O . VAL A 1 108 ? 4.285 -18.453 5.434 1 92.06 108 VAL A O 1
ATOM 836 N N . ARG A 1 109 ? 2.1 -18.547 4.852 1 93.06 109 ARG A N 1
ATOM 837 C CA . ARG A 1 109 ? 1.746 -17.516 5.82 1 93.06 109 ARG A CA 1
ATOM 838 C C . ARG A 1 109 ? 2.086 -17.953 7.238 1 93.06 109 ARG A C 1
ATOM 840 O O . ARG A 1 109 ? 2.453 -17.125 8.078 1 93.06 109 ARG A O 1
ATOM 847 N N . LYS A 1 110 ? 1.977 -19.234 7.516 1 88.75 110 LYS A N 1
ATOM 848 C CA . LYS A 1 110 ? 2.346 -19.781 8.82 1 88.75 110 LYS A CA 1
ATOM 849 C C . LYS A 1 110 ? 3.859 -19.75 9.016 1 88.75 110 LYS A C 1
ATOM 851 O O . LYS A 1 110 ? 4.34 -19.422 10.102 1 88.75 110 LYS A O 1
ATOM 856 N N . LEU A 1 111 ? 4.605 -20.016 8.023 1 87.56 111 LEU A N 1
ATOM 857 C CA . LEU A 1 111 ? 6.059 -20.125 8.086 1 87.56 111 LEU A CA 1
ATOM 858 C C . LEU A 1 111 ? 6.707 -18.75 8.062 1 87.56 111 LEU A C 1
ATOM 860 O O . LEU A 1 111 ? 7.73 -18.531 8.711 1 87.56 111 LEU A O 1
ATOM 864 N N . ILE A 1 112 ? 6.152 -17.844 7.285 1 91.38 112 ILE A N 1
ATOM 865 C CA . ILE A 1 112 ? 6.668 -16.5 7.082 1 91.38 112 ILE A CA 1
ATOM 866 C C . ILE A 1 112 ? 5.551 -15.477 7.293 1 91.38 112 ILE A C 1
ATOM 868 O O . ILE A 1 112 ? 4.984 -14.961 6.324 1 91.38 112 ILE A O 1
ATOM 872 N N . PRO A 1 113 ? 5.367 -15.086 8.477 1 91.81 113 PRO A N 1
ATOM 873 C CA . PRO A 1 113 ? 4.215 -14.242 8.805 1 91.81 113 PRO A CA 1
ATOM 874 C C . PRO A 1 113 ? 4.312 -12.844 8.188 1 91.81 113 PRO A C 1
ATOM 876 O O . PRO A 1 113 ? 3.303 -12.148 8.062 1 91.81 113 PRO A O 1
ATOM 879 N N . ASP A 1 114 ? 5.469 -12.445 7.793 1 92.88 114 ASP A N 1
ATOM 880 C CA . ASP A 1 114 ? 5.633 -11.102 7.25 1 92.88 114 ASP A CA 1
ATOM 881 C C . ASP A 1 114 ? 5.395 -11.086 5.742 1 92.88 114 ASP A C 1
ATOM 883 O O . ASP A 1 114 ? 5.445 -10.031 5.109 1 92.88 114 ASP A O 1
ATOM 887 N N . ALA A 1 115 ? 5.117 -12.289 5.176 1 95.5 115 ALA A N 1
ATOM 888 C CA . ALA A 1 115 ? 4.789 -12.32 3.752 1 95.5 115 ALA A CA 1
ATOM 889 C C . ALA A 1 115 ? 3.494 -11.562 3.471 1 95.5 115 ALA A C 1
ATOM 891 O O . ALA A 1 115 ? 2.535 -11.656 4.242 1 95.5 115 ALA A O 1
ATOM 892 N N . VAL A 1 116 ? 3.484 -10.773 2.414 1 98.31 116 VAL A N 1
ATOM 893 C CA . VAL A 1 116 ? 2.297 -10.039 1.994 1 98.31 116 VAL A CA 1
ATOM 894 C C . VAL A 1 116 ? 1.449 -10.906 1.07 1 98.31 116 VAL A C 1
ATOM 896 O O . VAL A 1 116 ? 1.953 -11.453 0.083 1 98.31 116 VAL A O 1
ATOM 899 N N . SER A 1 117 ? 0.172 -11.094 1.384 1 98.44 117 SER A N 1
ATOM 900 C CA . SER A 1 117 ? -0.662 -12.008 0.61 1 98.44 117 SER A CA 1
ATOM 901 C C . SER A 1 117 ? -1.781 -11.258 -0.107 1 98.44 117 SER A C 1
ATOM 903 O O . SER A 1 117 ? -2.428 -10.391 0.479 1 98.44 117 SER A O 1
ATOM 905 N N . VAL A 1 118 ? -1.987 -11.57 -1.397 1 98.75 118 VAL A N 1
ATOM 906 C CA . VAL A 1 118 ? -2.998 -10.953 -2.252 1 98.75 118 VAL A CA 1
ATOM 907 C C . VAL A 1 118 ? -3.861 -12.039 -2.893 1 98.75 118 VAL A C 1
ATOM 909 O O . VAL A 1 118 ? -3.344 -13.031 -3.404 1 98.75 118 VAL A O 1
ATOM 912 N N . PHE A 1 119 ? -5.156 -11.938 -2.787 1 98.62 119 PHE A N 1
ATOM 913 C CA . PHE A 1 119 ? -6.09 -12.797 -3.512 1 98.62 119 PHE A CA 1
ATOM 914 C C . PHE A 1 119 ? -6.723 -12.039 -4.676 1 98.62 119 PHE A C 1
ATOM 916 O O . PHE A 1 119 ? -7.121 -10.883 -4.527 1 98.62 119 PHE A O 1
ATOM 923 N N . ILE A 1 120 ? -6.762 -12.625 -5.852 1 98.31 120 ILE A N 1
ATOM 924 C CA . ILE A 1 120 ? -7.375 -12.016 -7.031 1 98.31 120 ILE A CA 1
ATOM 925 C C . ILE A 1 120 ? -8.711 -12.703 -7.324 1 98.31 120 ILE A C 1
ATOM 927 O O . ILE A 1 120 ? -8.781 -13.93 -7.395 1 98.31 120 ILE A O 1
ATOM 931 N N . LEU A 1 121 ? -9.734 -11.945 -7.469 1 97.69 121 LEU A N 1
ATOM 932 C CA . LEU A 1 121 ? -11.062 -12.453 -7.801 1 97.69 121 LEU A CA 1
ATOM 933 C C . LEU A 1 121 ? -11.484 -12 -9.195 1 97.69 121 LEU A C 1
ATOM 935 O O . LEU A 1 121 ? -11.117 -10.906 -9.633 1 97.69 121 LEU A O 1
ATOM 939 N N . PRO A 1 122 ? -12.234 -12.875 -9.891 1 96.44 122 PRO A N 1
ATOM 940 C CA . PRO A 1 122 ? -12.922 -12.398 -11.102 1 96.44 122 PRO A CA 1
ATOM 941 C C . PRO A 1 122 ? -14.117 -11.508 -10.781 1 96.44 122 PRO A C 1
ATOM 943 O O . PRO A 1 122 ? -14.578 -11.469 -9.641 1 96.44 122 PRO A O 1
ATOM 946 N N . PRO A 1 123 ? -14.578 -10.797 -11.734 1 95.56 123 PRO A N 1
ATOM 947 C CA . PRO A 1 123 ? -15.703 -9.898 -11.477 1 95.56 123 PRO A CA 1
ATOM 948 C C . PRO A 1 123 ? -17.031 -10.633 -11.367 1 95.56 123 PRO A C 1
ATOM 950 O O . PRO A 1 123 ? -18 -10.086 -10.844 1 95.56 123 PRO A O 1
ATOM 953 N N . SER A 1 124 ? -17.078 -11.836 -11.984 1 94.88 124 SER A N 1
ATOM 954 C CA . SER A 1 124 ? -18.297 -12.641 -11.93 1 94.88 124 SER A CA 1
ATOM 955 C C . SER A 1 124 ? -18.031 -14.094 -12.297 1 94.88 124 SER A C 1
ATOM 957 O O . SER A 1 124 ? -16.984 -14.398 -12.898 1 94.88 124 SER A O 1
ATOM 959 N N . LEU A 1 125 ? -19 -14.953 -11.914 1 93.19 125 LEU A N 1
ATOM 960 C CA . LEU A 1 125 ? -18.891 -16.359 -12.312 1 93.19 125 LEU A CA 1
ATOM 961 C C . LEU A 1 125 ? -18.984 -16.5 -13.828 1 93.19 125 LEU A C 1
ATOM 963 O O . LEU A 1 125 ? -18.281 -17.312 -14.422 1 93.19 125 LEU A O 1
ATOM 967 N N . LYS A 1 126 ? -19.828 -15.734 -14.359 1 93.44 126 LYS A N 1
ATOM 968 C CA . LYS A 1 126 ? -20 -15.766 -15.805 1 93.44 126 LYS A CA 1
ATOM 969 C C . LYS A 1 126 ? -18.688 -15.422 -16.516 1 93.44 126 LYS A C 1
ATOM 971 O O . LYS A 1 126 ? -18.297 -16.094 -17.469 1 93.44 126 LYS A O 1
ATOM 976 N N . GLU A 1 127 ? -18.094 -14.383 -16.078 1 93 127 GLU A N 1
ATOM 977 C CA . GLU A 1 127 ? -16.828 -13.984 -16.688 1 93 127 GLU A CA 1
ATOM 978 C C . GLU A 1 127 ? -15.758 -15.055 -16.469 1 93 127 GLU A C 1
ATOM 980 O O . GLU A 1 127 ? -14.961 -15.328 -17.375 1 93 127 GLU A O 1
ATOM 985 N N . LEU A 1 128 ? -15.711 -15.617 -15.305 1 92.38 128 LEU A N 1
ATOM 986 C CA . LEU A 1 128 ? -14.773 -16.688 -15.016 1 92.38 128 LEU A CA 1
ATOM 987 C C . LEU A 1 128 ? -14.961 -17.859 -15.969 1 92.38 128 LEU A C 1
ATOM 989 O O . LEU A 1 128 ? -13.992 -18.375 -16.531 1 92.38 128 LEU A O 1
ATOM 993 N N . GLU A 1 129 ? -16.141 -18.25 -16.156 1 91.5 129 GLU A N 1
ATOM 994 C CA . GLU A 1 129 ? -16.453 -19.344 -17.062 1 91.5 129 GLU A CA 1
ATOM 995 C C . GLU A 1 129 ? -16.016 -19.031 -18.484 1 91.5 129 GLU A C 1
ATOM 997 O O . GLU A 1 129 ? -15.445 -19.875 -19.172 1 91.5 129 GLU A O 1
ATOM 1002 N N . LYS A 1 130 ? -16.328 -17.844 -18.875 1 91.81 130 LYS A N 1
ATOM 1003 C CA . LYS A 1 130 ? -15.938 -17.406 -20.203 1 91.81 130 LYS A CA 1
ATOM 1004 C C . LYS A 1 130 ? -14.43 -17.531 -20.406 1 91.81 130 LYS A C 1
ATOM 1006 O O . LYS A 1 130 ? -13.969 -18.016 -21.438 1 91.81 130 LYS A O 1
ATOM 1011 N N . ARG A 1 131 ? -13.727 -17.078 -19.438 1 86.25 131 ARG A N 1
ATOM 1012 C CA . ARG A 1 131 ? -12.273 -17.141 -19.5 1 86.25 131 ARG A CA 1
ATOM 1013 C C . ARG A 1 131 ? -11.781 -18.578 -19.516 1 86.25 131 ARG A C 1
ATOM 1015 O O . ARG A 1 131 ? -10.852 -18.906 -20.25 1 86.25 131 ARG A O 1
ATOM 1022 N N . LEU A 1 132 ? -12.359 -19.469 -18.734 1 84.81 132 LEU A N 1
ATOM 1023 C CA . LEU A 1 132 ? -11.992 -20.891 -18.688 1 84.81 132 LEU A CA 1
ATOM 1024 C C . LEU A 1 132 ? -12.273 -21.562 -20.016 1 84.81 132 LEU A C 1
ATOM 1026 O O . LEU A 1 132 ? -11.484 -22.391 -20.484 1 84.81 132 LEU A O 1
ATOM 1030 N N . ARG A 1 133 ? -13.359 -21.141 -20.641 1 86.56 133 ARG A N 1
ATOM 1031 C CA . ARG A 1 133 ? -13.727 -21.703 -21.938 1 86.56 133 ARG A CA 1
ATOM 1032 C C . ARG A 1 133 ? -12.828 -21.156 -23.031 1 86.56 133 ARG A C 1
ATOM 1034 O O . ARG A 1 133 ? -12.539 -21.859 -24 1 86.56 133 ARG A O 1
ATOM 1041 N N . GLY A 1 134 ? -12.523 -19.922 -22.922 1 81.94 134 GLY A N 1
ATOM 1042 C CA . GLY A 1 134 ? -11.711 -19.266 -23.922 1 81.94 134 GLY A CA 1
ATOM 1043 C C . GLY A 1 134 ? -10.336 -19.891 -24.078 1 81.94 134 GLY A C 1
ATOM 1044 O O . GLY A 1 134 ? -9.68 -19.688 -25.109 1 81.94 134 GLY A O 1
ATOM 1045 N N . ARG A 1 135 ? -9.914 -20.703 -23.219 1 69.88 135 ARG A N 1
ATOM 1046 C CA . ARG A 1 135 ? -8.625 -21.375 -23.312 1 69.88 135 ARG A CA 1
ATOM 1047 C C . ARG A 1 135 ? -8.68 -22.516 -24.328 1 69.88 135 ARG A C 1
ATOM 1049 O O . ARG A 1 135 ? -7.645 -22.969 -24.828 1 69.88 135 ARG A O 1
ATOM 1056 N N . GLY A 1 136 ? -9.945 -22.828 -24.688 1 69.38 136 GLY A N 1
ATOM 1057 C CA . GLY A 1 136 ? -10.188 -23.75 -25.781 1 69.38 136 GLY A CA 1
ATOM 1058 C C . GLY A 1 136 ? -9.562 -25.125 -25.547 1 69.38 136 GLY A C 1
ATOM 1059 O O . GLY A 1 136 ? -9.438 -25.922 -26.484 1 69.38 136 GLY A O 1
ATOM 1060 N N . THR A 1 137 ? -8.992 -25.391 -24.469 1 67.12 137 THR A N 1
ATOM 1061 C CA . THR A 1 137 ? -8.25 -26.625 -24.312 1 67.12 137 THR A CA 1
ATOM 1062 C C . THR A 1 137 ? -9.023 -27.609 -23.422 1 67.12 137 THR A C 1
ATOM 1064 O O . THR A 1 137 ? -8.711 -28.797 -23.391 1 67.12 137 THR A O 1
ATOM 1067 N N . ASP A 1 138 ? -10.125 -27.266 -22.75 1 74.19 138 ASP A N 1
ATOM 1068 C CA . ASP A 1 138 ? -10.773 -28.109 -21.75 1 74.19 138 ASP A CA 1
ATOM 1069 C C . ASP A 1 138 ? -12.141 -28.594 -22.234 1 74.19 138 ASP A C 1
ATOM 1071 O O . ASP A 1 138 ? -12.844 -27.859 -22.953 1 74.19 138 ASP A O 1
ATOM 1075 N N . SER A 1 139 ? -12.414 -29.828 -21.938 1 82.31 139 SER A N 1
ATOM 1076 C CA . SER A 1 139 ? -13.75 -30.359 -22.203 1 82.31 139 SER A CA 1
ATOM 1077 C C . SER A 1 139 ? -14.781 -29.703 -21.281 1 82.31 139 SER A C 1
ATOM 1079 O O . SER A 1 139 ? -14.422 -29.062 -20.297 1 82.31 139 SER A O 1
ATOM 1081 N N . GLU A 1 140 ? -16.047 -29.891 -21.656 1 85.56 140 GLU A N 1
ATOM 1082 C CA . GLU A 1 140 ? -17.125 -29.312 -20.859 1 85.56 140 GLU A CA 1
ATOM 1083 C C . GLU A 1 140 ? -17.125 -29.875 -19.438 1 85.56 140 GLU A C 1
ATOM 1085 O O . GLU A 1 140 ? -17.359 -29.141 -18.484 1 85.56 140 GLU A O 1
ATOM 1090 N N . ASP A 1 141 ? -16.906 -31.156 -19.344 1 85.81 141 ASP A N 1
ATOM 1091 C CA . ASP A 1 141 ? -16.859 -31.781 -18.016 1 85.81 141 ASP A CA 1
ATOM 1092 C C . ASP A 1 141 ? -15.734 -31.203 -17.172 1 85.81 141 ASP A C 1
ATOM 1094 O O . ASP A 1 141 ? -15.898 -30.984 -15.969 1 85.81 141 ASP A O 1
ATOM 1098 N N . VAL A 1 142 ? -14.688 -31.031 -17.828 1 78.94 142 VAL A N 1
ATOM 1099 C CA . VAL A 1 142 ? -13.523 -30.453 -17.172 1 78.94 142 VAL A CA 1
ATOM 1100 C C . VAL A 1 142 ? -13.828 -29.016 -16.734 1 78.94 142 VAL A C 1
ATOM 1102 O O . VAL A 1 142 ? -13.492 -28.609 -15.617 1 78.94 142 VAL A O 1
ATOM 1105 N N . ILE A 1 143 ? -14.523 -28.266 -17.516 1 84.56 143 ILE A N 1
ATOM 1106 C CA . ILE A 1 143 ? -14.867 -26.891 -17.234 1 84.56 143 ILE A CA 1
ATOM 1107 C C . ILE A 1 143 ? -15.789 -26.828 -16.016 1 84.56 143 ILE A C 1
ATOM 1109 O O . ILE A 1 143 ? -15.594 -26 -15.125 1 84.56 143 ILE A O 1
ATOM 1113 N N . GLU A 1 144 ? -16.734 -27.688 -16.016 1 86.69 144 GLU A N 1
ATOM 1114 C CA . GLU A 1 144 ? -17.672 -27.719 -14.883 1 86.69 144 GLU A CA 1
ATOM 1115 C C . GLU A 1 144 ? -16.938 -28.016 -13.578 1 86.69 144 GLU A C 1
ATOM 1117 O O . GLU A 1 144 ? -17.234 -27.391 -12.547 1 86.69 144 GLU A O 1
ATOM 1122 N N . ARG A 1 145 ? -16.141 -28.953 -13.648 1 83.75 145 ARG A N 1
ATOM 1123 C CA . ARG A 1 145 ? -15.359 -29.297 -12.461 1 83.75 145 ARG A CA 1
ATOM 1124 C C . ARG A 1 145 ? -14.492 -28.109 -12.031 1 83.75 145 ARG A C 1
ATOM 1126 O O . ARG A 1 145 ? -14.398 -27.812 -10.836 1 83.75 145 ARG A O 1
ATOM 1133 N N . ARG A 1 146 ? -13.922 -27.5 -12.93 1 80.81 146 ARG A N 1
ATOM 1134 C CA . ARG A 1 146 ? -13.055 -26.359 -12.641 1 80.81 146 ARG A CA 1
ATOM 1135 C C . ARG A 1 146 ? -13.852 -25.203 -12.047 1 80.81 146 ARG A C 1
ATOM 1137 O O . ARG A 1 146 ? -13.359 -24.5 -11.164 1 80.81 146 ARG A O 1
ATOM 1144 N N . MET A 1 147 ? -14.992 -25.062 -12.555 1 88.12 147 MET A N 1
ATOM 1145 C CA . MET A 1 147 ? -15.852 -24.016 -12.016 1 88.12 147 MET A CA 1
ATOM 1146 C C . MET A 1 147 ? -16.203 -24.297 -10.562 1 88.12 147 MET A C 1
ATOM 1148 O O . MET A 1 147 ? -16.141 -23.406 -9.719 1 88.12 147 MET A O 1
ATOM 1152 N N . SER A 1 148 ? -16.578 -25.531 -10.312 1 87 148 SER A N 1
ATOM 1153 C CA . SER A 1 148 ? -16.891 -25.906 -8.945 1 87 148 SER A CA 1
ATOM 1154 C C . SER A 1 148 ? -15.688 -25.719 -8.023 1 87 148 SER A C 1
ATOM 1156 O O . SER A 1 148 ? -15.82 -25.172 -6.926 1 87 148 SER A O 1
ATOM 1158 N N . ASP A 1 149 ? -14.562 -26.141 -8.469 1 85.81 149 ASP A N 1
ATOM 1159 C CA . ASP A 1 149 ? -13.328 -25.969 -7.707 1 85.81 149 ASP A CA 1
ATOM 1160 C C . ASP A 1 149 ? -13.008 -24.5 -7.488 1 85.81 149 ASP A C 1
ATOM 1162 O O . ASP A 1 149 ? -12.586 -24.109 -6.398 1 85.81 149 ASP A O 1
ATOM 1166 N N . ALA A 1 150 ? -13.227 -23.75 -8.531 1 89.19 150 ALA A N 1
ATOM 1167 C CA . ALA A 1 150 ? -12.953 -22.312 -8.461 1 89.19 150 ALA A CA 1
ATOM 1168 C C . ALA A 1 150 ? -13.797 -21.656 -7.371 1 89.19 150 ALA A C 1
ATOM 1170 O O . ALA A 1 150 ? -13.297 -20.812 -6.621 1 89.19 150 ALA A O 1
ATOM 1171 N N . VAL A 1 151 ? -15 -22.031 -7.309 1 90.81 151 VAL A N 1
ATOM 1172 C CA . VAL A 1 151 ? -15.883 -21.469 -6.293 1 90.81 151 VAL A CA 1
ATOM 1173 C C . VAL A 1 151 ? -15.352 -21.812 -4.898 1 90.81 151 VAL A C 1
ATOM 1175 O O . VAL A 1 151 ? -15.297 -20.953 -4.023 1 90.81 151 VAL A O 1
ATOM 1178 N N . ASN A 1 152 ? -14.961 -23.031 -4.754 1 89 152 ASN A N 1
ATOM 1179 C CA . ASN A 1 152 ? -14.406 -23.453 -3.469 1 89 152 ASN A CA 1
ATOM 1180 C C . ASN A 1 152 ? -13.125 -22.688 -3.143 1 89 152 ASN A C 1
ATOM 1182 O O . ASN A 1 152 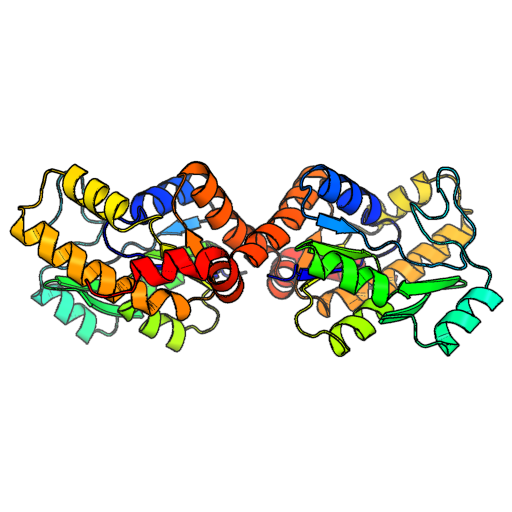? -12.883 -22.328 -1.987 1 89 152 ASN A O 1
ATOM 1186 N N . GLU A 1 153 ? -12.352 -22.453 -4.082 1 91.06 153 GLU A N 1
ATOM 1187 C CA . GLU A 1 153 ? -11.117 -21.703 -3.9 1 91.06 153 GLU A CA 1
ATOM 1188 C C . GLU A 1 153 ? -11.398 -20.266 -3.479 1 91.06 153 GLU A C 1
ATOM 1190 O O . GLU A 1 153 ? -10.727 -19.719 -2.596 1 91.06 153 GLU A O 1
ATOM 1195 N N . MET A 1 154 ? -12.398 -19.656 -4.109 1 95.38 154 MET A N 1
ATOM 1196 C CA . MET A 1 154 ? -12.688 -18.25 -3.889 1 95.38 154 MET A CA 1
ATOM 1197 C C . MET A 1 154 ? -13.219 -18.016 -2.479 1 95.38 154 MET A C 1
ATOM 1199 O O . MET A 1 154 ? -13.148 -16.891 -1.963 1 95.38 154 MET A O 1
ATOM 1203 N N . LYS A 1 155 ? -13.656 -19.062 -1.787 1 94.19 155 LYS A N 1
ATOM 1204 C CA . LYS A 1 155 ? -14.141 -18.938 -0.415 1 94.19 155 LYS A CA 1
ATOM 1205 C C . LYS A 1 155 ? -13.008 -18.594 0.542 1 94.19 155 LYS A C 1
ATOM 1207 O O . LYS A 1 155 ? -13.25 -18.156 1.667 1 94.19 155 LYS A O 1
ATOM 1212 N N . HIS A 1 156 ? -11.773 -18.75 0.11 1 94.62 156 HIS A N 1
ATOM 1213 C CA . HIS A 1 156 ? -10.617 -18.531 0.974 1 94.62 156 HIS A CA 1
ATOM 1214 C C . HIS A 1 156 ? -10.078 -17.109 0.824 1 94.62 156 HIS A C 1
ATOM 1216 O O . HIS A 1 156 ? -9.031 -16.781 1.384 1 94.62 156 HIS A O 1
ATOM 1222 N N . PHE A 1 157 ? -10.773 -16.188 0.083 1 97.06 157 PHE A N 1
ATOM 1223 C CA . PHE A 1 157 ? -10.273 -14.852 -0.206 1 97.06 157 PHE A CA 1
ATOM 1224 C C . PHE A 1 157 ? -10 -14.086 1.083 1 97.06 157 PHE A C 1
ATOM 1226 O O . PHE A 1 157 ? -9.062 -13.289 1.152 1 97.06 157 PHE A O 1
ATOM 1233 N N . ASN A 1 158 ? -10.742 -14.383 2.125 1 96 158 ASN A N 1
ATOM 1234 C CA . ASN A 1 158 ? -10.711 -13.57 3.336 1 96 158 ASN A CA 1
ATOM 1235 C C . ASN A 1 158 ? -9.531 -13.945 4.23 1 96 158 ASN A C 1
ATOM 1237 O O . ASN A 1 158 ? -9.344 -13.367 5.301 1 96 158 ASN A O 1
ATOM 1241 N N . GLU A 1 159 ? -8.711 -14.906 3.826 1 96.38 159 GLU A N 1
ATOM 1242 C CA . GLU A 1 159 ? -7.488 -15.281 4.531 1 96.38 159 GLU A CA 1
ATOM 1243 C C . GLU A 1 159 ? -6.324 -14.375 4.141 1 96.38 159 GLU A C 1
ATOM 1245 O O . GLU A 1 159 ? -5.266 -14.414 4.77 1 96.38 159 GLU A O 1
ATOM 1250 N N . PHE A 1 160 ? -6.547 -13.547 3.207 1 98.19 160 PHE A N 1
ATOM 1251 C CA . PHE A 1 160 ? -5.453 -12.797 2.6 1 98.19 160 PHE A CA 1
ATOM 1252 C C . PHE A 1 160 ? -5.465 -11.352 3.066 1 98.19 160 PHE A C 1
ATOM 1254 O O . PHE A 1 160 ? -6.504 -10.828 3.48 1 98.19 160 PHE A O 1
ATOM 1261 N N . ASP A 1 161 ? -4.277 -10.664 2.986 1 98.19 161 ASP A N 1
ATOM 1262 C CA . ASP A 1 161 ? -4.141 -9.273 3.412 1 98.19 161 ASP A CA 1
ATOM 1263 C C . ASP A 1 161 ? -4.891 -8.336 2.469 1 98.19 161 ASP A C 1
ATOM 1265 O O . ASP A 1 161 ? -5.516 -7.371 2.912 1 98.19 161 ASP A O 1
ATOM 1269 N N . TYR A 1 162 ? -4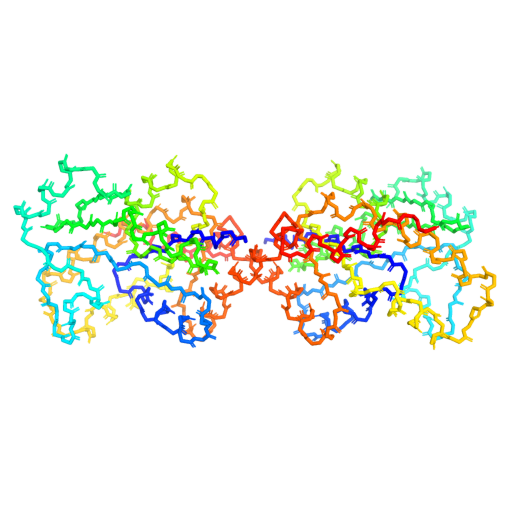.793 -8.648 1.189 1 98.69 162 TYR A N 1
ATOM 1270 C CA . TYR A 1 162 ? -5.348 -7.781 0.157 1 98.69 162 TYR A CA 1
ATOM 1271 C C . TYR A 1 162 ? -6.227 -8.57 -0.805 1 98.69 162 TYR A C 1
ATOM 1273 O O . TYR A 1 162 ? -6.07 -9.781 -0.943 1 98.69 162 TYR A O 1
ATOM 1281 N N . LEU A 1 163 ? -7.145 -7.875 -1.442 1 98.5 163 LEU A N 1
ATOM 1282 C CA . LEU A 1 163 ? -8.055 -8.414 -2.451 1 98.5 163 LEU A CA 1
ATOM 1283 C C . LEU A 1 163 ? -8.094 -7.512 -3.68 1 98.5 163 LEU A C 1
ATOM 1285 O O . LEU A 1 163 ? -8.305 -6.305 -3.559 1 98.5 163 LEU A O 1
ATOM 1289 N N . VAL A 1 164 ? -7.828 -8.039 -4.836 1 98.5 164 VAL A N 1
ATOM 1290 C CA . VAL A 1 164 ? -7.898 -7.324 -6.105 1 98.5 164 VAL A CA 1
ATOM 1291 C C . VAL A 1 164 ? -8.961 -7.961 -7 1 98.5 164 VAL A C 1
ATOM 1293 O O . VAL A 1 164 ? -8.969 -9.18 -7.195 1 98.5 164 VAL A O 1
ATOM 1296 N N . ILE A 1 165 ? -9.867 -7.211 -7.504 1 97.69 165 ILE A N 1
ATOM 1297 C CA . ILE A 1 165 ? -10.875 -7.691 -8.438 1 97.69 165 ILE A CA 1
ATOM 1298 C C . ILE A 1 165 ? -10.414 -7.445 -9.875 1 97.69 165 ILE A C 1
ATOM 1300 O O . ILE A 1 165 ? -10.219 -6.297 -10.281 1 97.69 165 ILE A O 1
ATOM 1304 N N . ASN A 1 166 ? -10.266 -8.484 -10.625 1 97.38 166 ASN A N 1
ATOM 1305 C CA . ASN A 1 166 ? -9.805 -8.359 -12.008 1 97.38 166 ASN A CA 1
ATOM 1306 C C . ASN A 1 166 ? -10.969 -8.195 -12.977 1 97.38 166 ASN A C 1
ATOM 1308 O O . ASN A 1 166 ? -11.234 -9.078 -13.789 1 97.38 166 ASN A O 1
ATOM 1312 N N . ASN A 1 167 ? -11.602 -7.074 -12.883 1 95.44 167 ASN A N 1
ATOM 1313 C CA . ASN A 1 167 ? -12.672 -6.691 -13.797 1 95.44 167 ASN A CA 1
ATOM 1314 C C . ASN A 1 167 ? -12.125 -6.031 -15.062 1 95.44 167 ASN A C 1
ATOM 1316 O O . ASN A 1 167 ? -12.484 -6.41 -16.172 1 95.44 167 ASN A O 1
ATOM 1320 N N . HIS A 1 168 ? -11.312 -5.047 -14.922 1 95.94 168 HIS A N 1
ATOM 1321 C CA . HIS A 1 168 ? -10.531 -4.41 -15.977 1 95.94 168 HIS A CA 1
ATOM 1322 C C . HIS A 1 168 ? -9.031 -4.629 -15.766 1 95.94 168 HIS A C 1
ATOM 1324 O O . HIS A 1 168 ? -8.484 -4.238 -14.734 1 95.94 168 HIS A O 1
ATOM 1330 N N . PHE A 1 169 ? -8.367 -5.172 -16.766 1 96 169 PHE A N 1
ATOM 1331 C CA . PHE A 1 169 ? -7.012 -5.703 -16.625 1 96 169 PHE A CA 1
ATOM 1332 C C . PHE A 1 169 ? -6.047 -4.617 -16.156 1 96 169 PHE A C 1
ATOM 1334 O O . PHE A 1 169 ? -5.324 -4.793 -15.18 1 96 169 PHE A O 1
ATOM 1341 N N . ASP A 1 170 ? -6.07 -3.432 -16.781 1 97.19 170 ASP A N 1
ATOM 1342 C CA . ASP A 1 170 ? -5.121 -2.367 -16.469 1 97.19 170 ASP A CA 1
ATOM 1343 C C . ASP A 1 170 ? -5.352 -1.812 -15.07 1 97.19 170 ASP A C 1
ATOM 1345 O O . ASP A 1 170 ? -4.398 -1.47 -14.367 1 97.19 170 ASP A O 1
ATOM 1349 N N . THR A 1 171 ? -6.594 -1.719 -14.719 1 97.5 171 THR A N 1
ATOM 1350 C CA . THR A 1 171 ? -6.93 -1.254 -13.375 1 97.5 171 THR A CA 1
ATOM 1351 C C . THR A 1 171 ? -6.434 -2.238 -12.32 1 97.5 171 THR A C 1
ATOM 1353 O O . THR A 1 171 ? -5.777 -1.844 -11.359 1 97.5 171 THR A O 1
ATOM 1356 N N . ALA A 1 172 ? -6.719 -3.504 -12.547 1 97.88 172 ALA A N 1
ATOM 1357 C CA . ALA A 1 172 ? -6.285 -4.543 -11.617 1 97.88 172 ALA A CA 1
ATOM 1358 C C . ALA A 1 172 ? -4.766 -4.562 -11.484 1 97.88 172 ALA A C 1
ATOM 1360 O O . ALA A 1 172 ? -4.234 -4.727 -10.383 1 97.88 172 ALA A O 1
ATOM 1361 N N . LEU A 1 173 ? -4.09 -4.379 -12.594 1 98.19 173 LEU A N 1
ATOM 1362 C CA . LEU A 1 173 ? -2.633 -4.355 -12.594 1 98.19 173 LEU A CA 1
ATOM 1363 C C . LEU A 1 173 ? -2.107 -3.199 -11.75 1 98.19 173 LEU A C 1
ATOM 1365 O O . LEU A 1 173 ? -1.183 -3.379 -10.953 1 98.19 173 LEU A O 1
ATOM 1369 N N . SER A 1 174 ? -2.689 -2.059 -11.914 1 97.75 174 SER A N 1
ATOM 1370 C CA . SER A 1 174 ? -2.279 -0.882 -11.156 1 97.75 174 SER A CA 1
ATOM 1371 C C . SER A 1 174 ? -2.541 -1.066 -9.664 1 97.75 174 SER A C 1
ATOM 1373 O O . SER A 1 174 ? -1.713 -0.692 -8.836 1 97.75 174 SER A O 1
ATOM 1375 N N . GLU A 1 175 ? -3.686 -1.61 -9.359 1 97.94 175 GLU A N 1
ATOM 1376 C CA . GLU A 1 175 ? -4.039 -1.881 -7.965 1 97.94 175 GLU A CA 1
ATOM 1377 C C . GLU A 1 175 ? -3.084 -2.893 -7.34 1 97.94 175 GLU A C 1
ATOM 1379 O O . GLU A 1 175 ? -2.6 -2.689 -6.227 1 97.94 175 GLU A O 1
ATOM 1384 N N . LEU A 1 176 ? -2.797 -3.904 -8.109 1 98.56 176 LEU A N 1
ATOM 1385 C CA . LEU A 1 176 ? -1.844 -4.91 -7.648 1 98.56 176 LEU A CA 1
ATOM 1386 C C . LEU A 1 176 ? -0.468 -4.289 -7.426 1 98.56 176 LEU A C 1
ATOM 1388 O O . LEU A 1 176 ? 0.158 -4.516 -6.387 1 98.56 176 LEU A O 1
ATOM 1392 N N . HIS A 1 177 ? 0.019 -3.537 -8.352 1 98.62 177 HIS A N 1
ATOM 1393 C CA . HIS A 1 177 ? 1.329 -2.902 -8.266 1 98.62 177 HIS A CA 1
ATOM 1394 C C . HIS A 1 177 ? 1.407 -1.961 -7.066 1 98.62 177 HIS A C 1
ATOM 1396 O O . HIS A 1 177 ? 2.445 -1.872 -6.41 1 98.62 177 HIS A O 1
ATOM 1402 N N . SER A 1 178 ? 0.32 -1.253 -6.777 1 98.31 178 SER A N 1
ATOM 1403 C CA . SER A 1 178 ? 0.31 -0.294 -5.676 1 98.31 178 SER A CA 1
ATOM 1404 C C . SER A 1 178 ? 0.6 -0.979 -4.344 1 98.31 178 SER A C 1
ATOM 1406 O O . SER A 1 178 ? 1.196 -0.378 -3.449 1 98.31 178 SER A O 1
ATOM 1408 N N . ILE A 1 179 ? 0.166 -2.211 -4.195 1 98.5 179 ILE A N 1
ATOM 1409 C CA . ILE A 1 179 ? 0.415 -2.971 -2.975 1 98.5 179 ILE A CA 1
ATOM 1410 C C . ILE A 1 179 ? 1.919 -3.143 -2.773 1 98.5 179 ILE A C 1
ATOM 1412 O O . ILE A 1 179 ? 2.428 -2.963 -1.663 1 98.5 179 ILE A O 1
ATOM 1416 N N . PHE A 1 180 ? 2.648 -3.457 -3.824 1 98.25 180 PHE A N 1
ATOM 1417 C CA . PHE A 1 180 ? 4.098 -3.604 -3.764 1 98.25 180 PHE A CA 1
ATOM 1418 C C . PHE A 1 180 ? 4.766 -2.273 -3.436 1 98.25 180 PHE A C 1
ATOM 1420 O O . PHE A 1 180 ? 5.629 -2.205 -2.561 1 98.25 180 PHE A O 1
ATOM 1427 N N . LEU A 1 181 ? 4.355 -1.254 -4.152 1 97.69 181 LEU A N 1
ATOM 1428 C CA . LEU A 1 181 ? 4.949 0.067 -3.975 1 97.69 181 LEU A CA 1
ATOM 1429 C C . LEU A 1 181 ? 4.734 0.574 -2.553 1 97.69 181 LEU A C 1
ATOM 1431 O O . LEU A 1 181 ? 5.648 1.13 -1.941 1 97.69 181 LEU A O 1
ATOM 1435 N N . ALA A 1 182 ? 3.527 0.384 -2.064 1 98.25 182 ALA A N 1
ATOM 1436 C CA . ALA A 1 182 ? 3.225 0.825 -0.705 1 98.25 182 ALA A CA 1
ATOM 1437 C C . ALA A 1 182 ? 4.059 0.06 0.319 1 98.25 182 ALA A C 1
ATOM 1439 O O . ALA A 1 182 ? 4.574 0.647 1.272 1 98.25 182 ALA A O 1
ATOM 1440 N N . ASN A 1 183 ? 4.113 -1.247 0.132 1 97.69 183 ASN A N 1
ATOM 1441 C CA . ASN A 1 183 ? 4.891 -2.061 1.062 1 97.69 183 ASN A CA 1
ATOM 1442 C C . ASN A 1 183 ? 6.344 -1.595 1.138 1 97.69 183 ASN A C 1
ATOM 1444 O O . ASN A 1 183 ? 6.953 -1.62 2.209 1 97.69 183 ASN A O 1
ATOM 1448 N N . ARG A 1 184 ? 6.902 -1.194 0.037 1 97 184 ARG A N 1
ATOM 1449 C CA . ARG A 1 184 ? 8.281 -0.718 -0.011 1 97 184 ARG A CA 1
ATOM 1450 C C . ARG A 1 184 ? 8.445 0.564 0.798 1 97 184 ARG A C 1
ATOM 1452 O O . ARG A 1 184 ? 9.562 0.926 1.177 1 97 184 ARG A O 1
ATOM 1459 N N . GLN A 1 185 ? 7.301 1.261 1.046 1 97.12 185 GLN A N 1
ATOM 1460 C CA . GLN A 1 185 ? 7.348 2.518 1.786 1 97.12 185 GLN A CA 1
ATOM 1461 C C . GLN A 1 185 ? 7.168 2.281 3.283 1 97.12 185 GLN A C 1
ATOM 1463 O O . GLN A 1 185 ? 7.195 3.227 4.074 1 97.12 185 GLN A O 1
ATOM 1468 N N . ALA A 1 186 ? 6.902 1.007 3.633 1 96.94 186 ALA A N 1
ATOM 1469 C CA . ALA A 1 186 ? 6.832 0.734 5.066 1 96.94 186 ALA A CA 1
ATOM 1470 C C . ALA A 1 186 ? 8.031 1.337 5.797 1 96.94 186 ALA A C 1
ATOM 1472 O O . ALA A 1 186 ? 9.164 1.251 5.32 1 96.94 186 ALA A O 1
ATOM 1473 N N . CYS A 1 187 ? 7.805 1.926 6.93 1 97 187 CYS A N 1
ATOM 1474 C CA . CYS A 1 187 ? 8.805 2.711 7.641 1 97 187 CYS A CA 1
ATOM 1475 C C . CYS A 1 187 ? 10.062 1.886 7.906 1 97 187 CYS A C 1
ATOM 1477 O O . CYS A 1 187 ? 11.172 2.342 7.645 1 97 187 CYS A O 1
ATOM 1479 N N . ALA A 1 188 ? 9.891 0.679 8.445 1 94.12 188 ALA A N 1
ATOM 1480 C CA . ALA A 1 188 ? 11.031 -0.179 8.758 1 94.12 188 ALA A CA 1
ATOM 1481 C C . ALA A 1 188 ? 11.875 -0.454 7.52 1 94.12 188 ALA A C 1
ATOM 1483 O O . ALA A 1 188 ? 13.109 -0.459 7.582 1 94.12 188 ALA A O 1
ATOM 1484 N N . LYS A 1 189 ? 11.305 -0.651 6.402 1 94.44 189 LYS A N 1
ATOM 1485 C CA . LYS A 1 189 ? 12.008 -0.943 5.156 1 94.44 189 LYS A CA 1
ATOM 1486 C C . LYS A 1 189 ? 12.734 0.291 4.637 1 94.44 189 LYS A C 1
ATOM 1488 O O . LYS A 1 189 ? 13.883 0.195 4.18 1 94.44 189 LYS A O 1
ATOM 1493 N N . GLN A 1 190 ? 12.094 1.433 4.66 1 94.94 190 GLN A N 1
ATOM 1494 C CA . GLN A 1 190 ? 12.727 2.674 4.223 1 94.94 190 GLN A CA 1
ATOM 1495 C C . GLN A 1 190 ? 13.914 3.023 5.109 1 94.94 190 GLN A C 1
ATOM 1497 O O . GLN A 1 190 ? 14.93 3.521 4.625 1 94.94 190 GLN A O 1
ATOM 1502 N N . TYR A 1 191 ? 13.719 2.822 6.426 1 94.62 191 TYR A N 1
ATOM 1503 C CA . TYR A 1 191 ? 14.844 3.08 7.316 1 94.62 191 TYR A CA 1
ATOM 1504 C C . TYR A 1 191 ? 16.031 2.195 6.965 1 94.62 191 TYR A C 1
ATOM 1506 O O . TYR A 1 191 ? 17.172 2.658 6.941 1 94.62 191 TYR A O 1
ATOM 1514 N N . GLU A 1 192 ? 15.781 0.91 6.742 1 92.31 192 GLU A N 1
ATOM 1515 C CA . GLU A 1 192 ? 16.859 0.003 6.363 1 92.31 192 GLU A CA 1
ATOM 1516 C C . GLU A 1 192 ? 17.547 0.468 5.082 1 92.31 192 GLU A C 1
ATOM 1518 O O . GLU A 1 192 ? 18.781 0.428 4.977 1 92.31 192 GLU A O 1
ATOM 1523 N N . LYS A 1 193 ? 16.828 0.951 4.137 1 92.62 193 LYS A N 1
ATOM 1524 C CA . LYS A 1 193 ? 17.328 1.359 2.828 1 92.62 193 LYS A CA 1
ATOM 1525 C C . LYS A 1 193 ? 18.078 2.686 2.916 1 92.62 193 LYS A C 1
ATOM 1527 O O . LYS A 1 193 ? 19.047 2.908 2.184 1 92.62 193 LYS A O 1
ATOM 1532 N N . HIS A 1 194 ? 17.609 3.527 3.801 1 94.62 194 HIS A N 1
ATOM 1533 C CA . HIS A 1 194 ? 18.125 4.891 3.834 1 94.62 194 HIS A CA 1
ATOM 1534 C C . HIS A 1 194 ? 18.734 5.219 5.199 1 94.62 194 HIS A C 1
ATOM 1536 O O . HIS A 1 194 ? 18.656 6.363 5.652 1 94.62 194 HIS A O 1
ATOM 1542 N N . SER A 1 195 ? 19.234 4.25 5.84 1 93.44 195 SER A N 1
ATOM 1543 C CA . SER A 1 195 ? 19.672 4.395 7.219 1 93.44 195 SER A CA 1
ATOM 1544 C C . SER A 1 195 ? 20.703 5.516 7.352 1 93.44 195 SER A C 1
ATOM 1546 O O . SER A 1 195 ? 20.625 6.332 8.273 1 93.44 195 SER A O 1
ATOM 1548 N N . VAL A 1 196 ? 21.672 5.621 6.422 1 93.19 196 VAL A N 1
ATOM 1549 C CA . VAL A 1 196 ? 22.719 6.633 6.492 1 93.19 196 VAL A CA 1
ATOM 1550 C C . VAL A 1 196 ? 22.094 8.023 6.359 1 93.19 196 VAL A C 1
ATOM 1552 O O . VAL A 1 196 ? 22.375 8.906 7.172 1 93.19 196 VAL A O 1
ATOM 1555 N N . MET A 1 197 ? 21.297 8.164 5.395 1 93.81 197 MET A N 1
ATOM 1556 C CA . MET A 1 197 ? 20.625 9.445 5.156 1 93.81 197 MET A CA 1
ATOM 1557 C C . MET A 1 197 ? 19.766 9.852 6.352 1 93.81 197 MET A C 1
ATOM 1559 O O . MET A 1 197 ? 19.844 10.984 6.816 1 93.81 197 MET A O 1
ATOM 1563 N N . ILE A 1 198 ? 19 8.945 6.875 1 94.88 198 ILE A N 1
ATOM 1564 C CA . ILE A 1 198 ? 18.062 9.227 7.965 1 94.88 198 ILE A CA 1
ATOM 1565 C C . ILE A 1 198 ? 18.844 9.547 9.234 1 94.88 198 ILE A C 1
ATOM 1567 O O . ILE A 1 198 ? 18.469 10.445 9.992 1 94.88 198 ILE A O 1
ATOM 1571 N N . ASN A 1 199 ? 19.891 8.836 9.414 1 93.12 199 ASN A N 1
ATOM 1572 C CA . ASN A 1 199 ? 20.734 9.117 10.57 1 93.12 199 ASN A CA 1
ATOM 1573 C C . ASN A 1 199 ? 21.344 10.516 10.492 1 93.12 199 ASN A C 1
ATOM 1575 O O . ASN A 1 199 ? 21.469 11.203 11.5 1 93.12 199 ASN A O 1
ATOM 1579 N N . GLU A 1 200 ? 21.703 10.93 9.344 1 93.12 200 GLU A N 1
ATOM 1580 C CA . GLU A 1 200 ? 22.219 12.273 9.148 1 93.12 200 GLU A CA 1
ATOM 1581 C C . GLU A 1 200 ? 21.156 13.328 9.414 1 93.12 200 GLU A C 1
ATOM 1583 O O . GLU A 1 200 ? 21.453 14.391 9.961 1 93.12 200 GLU A O 1
ATOM 1588 N N . LEU A 1 201 ? 19.969 13.039 9.047 1 93.94 201 LEU A N 1
ATOM 1589 C CA . LEU A 1 201 ? 18.859 13.977 9.211 1 93.94 201 LEU A CA 1
ATOM 1590 C C . LEU A 1 201 ? 18.5 14.133 10.688 1 93.94 201 LEU A C 1
ATOM 1592 O O . LEU A 1 201 ? 17.969 15.172 11.094 1 93.94 201 LEU A O 1
ATOM 1596 N N . THR A 1 202 ? 18.781 13.078 11.453 1 91.5 202 THR A N 1
ATOM 1597 C CA . THR A 1 202 ? 18.25 13.047 12.812 1 91.5 202 THR A CA 1
ATOM 1598 C C . THR A 1 202 ? 19.359 13.281 13.836 1 91.5 202 THR A C 1
ATOM 1600 O O . THR A 1 202 ? 19.141 13.164 15.039 1 91.5 202 THR A O 1
ATOM 1603 N N . GLN A 1 203 ? 20.625 13.43 13.375 1 81.25 203 GLN A N 1
ATOM 1604 C CA . GLN A 1 203 ? 21.75 13.719 14.273 1 81.25 203 GLN A CA 1
ATOM 1605 C C . GLN A 1 203 ? 21.859 15.219 14.531 1 81.25 203 GLN A C 1
ATOM 1607 O O . GLN A 1 203 ? 21.578 16.031 13.648 1 81.25 203 GLN A O 1
ATOM 1612 N N . GLN A 1 204 ? 21.75 15.633 15.812 1 64 204 GLN A N 1
ATOM 1613 C CA . GLN A 1 204 ? 21.953 17.016 16.25 1 64 204 GLN A CA 1
ATOM 1614 C C . GLN A 1 204 ? 23.344 17.516 15.852 1 64 204 GLN A C 1
ATOM 1616 O O . GLN A 1 204 ? 24.344 16.812 16.031 1 64 204 GLN A O 1
ATOM 1621 N N . HIS A 1 205 ? 23.547 18.375 14.742 1 48.28 205 HIS A N 1
ATOM 1622 C CA . HIS A 1 205 ? 24.797 19.125 14.766 1 48.28 205 HIS A CA 1
ATOM 1623 C C . HIS A 1 205 ? 24.766 20.188 15.844 1 48.28 205 HIS A C 1
ATOM 1625 O O . HIS A 1 205 ? 23.703 20.703 16.188 1 48.28 205 HIS A O 1
ATOM 1631 N N . MET B 1 1 ? -19.344 2.076 3.07 1 60.78 1 MET B N 1
ATOM 1632 C CA . MET B 1 1 ? -18.047 1.839 3.705 1 60.78 1 MET B CA 1
ATOM 1633 C C . MET B 1 1 ? -17.359 3.156 4.047 1 60.78 1 MET B C 1
ATOM 1635 O O . MET B 1 1 ? -17.609 4.18 3.406 1 60.78 1 MET B O 1
ATOM 1639 N N . ALA B 1 2 ? -16.922 3.334 5.281 1 78.88 2 ALA B N 1
ATOM 1640 C CA . ALA B 1 2 ? -16.297 4.594 5.691 1 78.88 2 ALA B CA 1
ATOM 1641 C C . ALA B 1 2 ? -14.883 4.719 5.145 1 78.88 2 ALA B C 1
ATOM 1643 O O . ALA B 1 2 ? -14.203 3.713 4.934 1 78.88 2 ALA B O 1
ATOM 1644 N N . GLY B 1 3 ? -14.562 5.875 4.578 1 92.56 3 GLY B N 1
ATOM 1645 C CA . GLY B 1 3 ? -13.203 6.18 4.164 1 92.56 3 GLY B CA 1
ATOM 1646 C C . GLY B 1 3 ? -12.172 5.926 5.25 1 92.56 3 GLY B C 1
ATOM 1647 O O . GLY B 1 3 ? -12.516 5.449 6.336 1 92.56 3 GLY B O 1
ATOM 1648 N N . SER B 1 4 ? -10.969 5.965 4.938 1 96.06 4 SER B N 1
ATOM 1649 C CA . SER B 1 4 ? -9.891 5.758 5.895 1 96.06 4 SER B CA 1
ATOM 1650 C C . SER B 1 4 ? -9.281 7.082 6.34 1 96.06 4 SER B C 1
ATOM 1652 O O . SER B 1 4 ? -9.289 8.062 5.59 1 96.06 4 SER B O 1
ATOM 1654 N N . LEU B 1 5 ? -8.867 7.094 7.551 1 96.38 5 LEU B N 1
ATOM 1655 C CA . LEU B 1 5 ? -8.172 8.25 8.102 1 96.38 5 LEU B CA 1
ATOM 1656 C C . LEU B 1 5 ? -6.664 8.117 7.91 1 96.38 5 LEU B C 1
ATOM 1658 O O . LEU B 1 5 ? -6.09 7.062 8.188 1 96.38 5 LEU B O 1
ATOM 1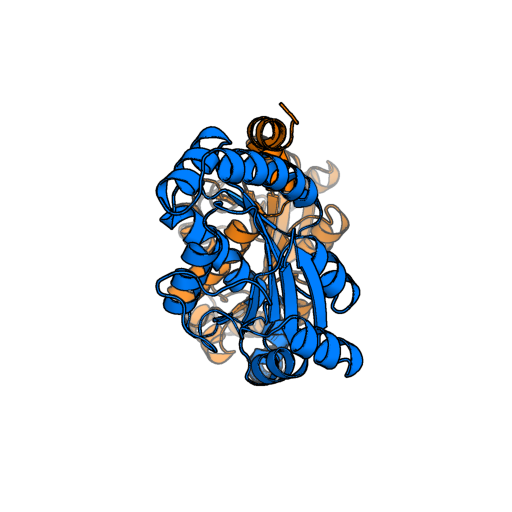662 N N . TYR B 1 6 ? -6.078 9.141 7.41 1 98.12 6 TYR B N 1
ATOM 1663 C CA . TYR B 1 6 ? -4.637 9.195 7.195 1 98.12 6 TYR B CA 1
ATOM 1664 C C . TYR B 1 6 ? -4.008 10.344 7.98 1 98.12 6 TYR B C 1
ATOM 1666 O O . TYR B 1 6 ? -4.57 11.438 8.047 1 98.12 6 TYR B O 1
ATOM 1674 N N . ILE B 1 7 ? -2.912 10.062 8.578 1 96.75 7 ILE B N 1
ATOM 1675 C CA . ILE B 1 7 ? -2.066 11.062 9.219 1 96.75 7 ILE B CA 1
ATOM 1676 C C . ILE B 1 7 ? -0.807 11.289 8.391 1 96.75 7 ILE B C 1
ATOM 1678 O O . ILE B 1 7 ? -0.069 10.344 8.102 1 96.75 7 ILE B O 1
ATOM 1682 N N . ILE B 1 8 ? -0.603 12.516 7.949 1 97.31 8 ILE B N 1
ATOM 1683 C CA . ILE B 1 8 ? 0.641 12.852 7.266 1 97.31 8 ILE B CA 1
ATOM 1684 C C . ILE B 1 8 ? 1.386 13.93 8.055 1 97.31 8 ILE B C 1
ATOM 1686 O O . ILE B 1 8 ? 0.845 15.008 8.305 1 97.31 8 ILE B O 1
ATOM 1690 N N . SER B 1 9 ? 2.547 13.562 8.484 1 95.12 9 SER B N 1
ATOM 1691 C CA . SER B 1 9 ? 3.426 14.469 9.211 1 95.12 9 SER B CA 1
ATOM 1692 C C . SER B 1 9 ? 4.746 14.664 8.469 1 95.12 9 SER B C 1
ATOM 1694 O O . SER B 1 9 ? 5.152 13.812 7.68 1 95.12 9 SER B O 1
ATOM 1696 N N . ALA B 1 10 ? 5.34 15.766 8.711 1 94.75 10 ALA B N 1
ATOM 1697 C CA . ALA B 1 10 ? 6.633 16.125 8.133 1 94.75 10 ALA B CA 1
ATOM 1698 C C . ALA B 1 10 ? 7.262 17.297 8.891 1 94.75 10 ALA B C 1
ATOM 1700 O O . ALA B 1 10 ? 6.555 18.094 9.516 1 94.75 10 ALA B O 1
ATOM 1701 N N . PRO B 1 11 ? 8.617 17.297 8.875 1 90.88 11 PRO B N 1
ATOM 1702 C CA . PRO B 1 11 ? 9.188 18.562 9.375 1 90.88 11 PRO B CA 1
ATOM 1703 C C . PRO B 1 11 ? 8.852 19.75 8.484 1 90.88 11 PRO B C 1
ATOM 1705 O O . PRO B 1 11 ? 8.469 19.578 7.32 1 90.88 11 PRO B O 1
ATOM 1708 N N . SER B 1 12 ? 8.93 20.906 9.109 1 80.75 12 SER B N 1
ATOM 1709 C CA . SER B 1 12 ? 8.734 22.125 8.32 1 80.75 12 SER B CA 1
ATOM 1710 C C . SER B 1 12 ? 9.672 22.156 7.117 1 80.75 12 SER B C 1
ATOM 1712 O O . SER B 1 12 ? 10.867 21.859 7.246 1 80.75 12 SER B O 1
ATOM 1714 N N . GLY B 1 13 ? 9.125 22.391 5.926 1 83.81 13 GLY B N 1
ATOM 1715 C CA . GLY B 1 13 ? 9.945 22.531 4.73 1 83.81 13 GLY B CA 1
ATOM 1716 C C . GLY B 1 13 ? 10.117 21.234 3.969 1 83.81 13 GLY B C 1
ATOM 1717 O O . GLY B 1 13 ? 10.773 21.203 2.926 1 83.81 13 GLY B O 1
ATOM 1718 N N . ALA B 1 14 ? 9.555 20.188 4.387 1 90.75 14 ALA B N 1
ATOM 1719 C CA . ALA B 1 14 ? 9.773 18.891 3.752 1 90.75 14 ALA B CA 1
ATOM 1720 C C . ALA B 1 14 ? 8.828 18.688 2.566 1 90.75 14 ALA B C 1
ATOM 1722 O O . ALA B 1 14 ? 8.906 17.688 1.866 1 90.75 14 ALA B O 1
ATOM 1723 N N . GLY B 1 15 ? 7.973 19.609 2.301 1 88.06 15 GLY B N 1
ATOM 1724 C CA . GLY B 1 15 ? 7.133 19.562 1.115 1 88.06 15 GLY B CA 1
ATOM 1725 C C . GLY B 1 15 ? 5.797 18.891 1.358 1 88.06 15 GLY B C 1
ATOM 1726 O O . GLY B 1 15 ? 5.105 18.516 0.412 1 88.06 15 GLY B O 1
ATOM 1727 N N . LYS B 1 16 ? 5.387 18.688 2.543 1 91.12 16 LYS B N 1
ATOM 1728 C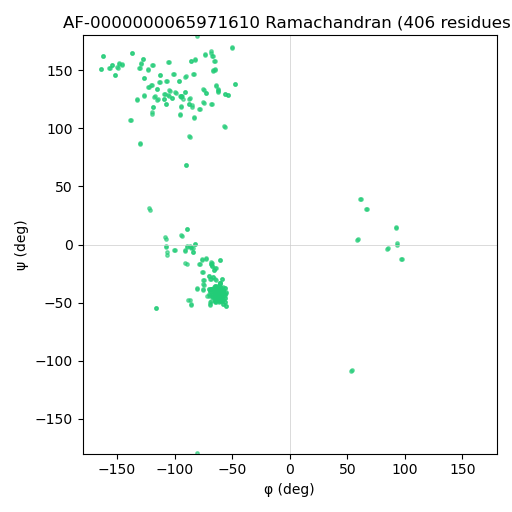 CA . LYS B 1 16 ? 4.152 18.016 2.941 1 91.12 16 LYS B CA 1
ATOM 1729 C C . LYS B 1 16 ? 2.938 18.672 2.283 1 91.12 16 LYS B C 1
ATOM 1731 O O . LYS B 1 16 ? 2.129 17.984 1.65 1 91.12 16 LYS B O 1
ATOM 1736 N N . THR B 1 17 ? 2.814 20.016 2.434 1 84 17 THR B N 1
ATOM 1737 C CA . THR B 1 17 ? 1.646 20.734 1.941 1 84 17 THR B CA 1
ATOM 1738 C C . THR B 1 17 ? 1.528 20.609 0.425 1 84 17 THR B C 1
ATOM 1740 O O . THR B 1 17 ? 0.441 20.359 -0.099 1 84 17 THR B O 1
ATOM 1743 N N . SER B 1 18 ? 2.609 20.734 -0.286 1 89.5 18 SER B N 1
ATOM 1744 C CA . SER B 1 18 ? 2.617 20.609 -1.74 1 89.5 18 SER B CA 1
ATOM 1745 C C . SER B 1 18 ? 2.229 19.203 -2.18 1 89.5 18 SER B C 1
ATOM 1747 O O . SER B 1 18 ? 1.412 19.031 -3.088 1 89.5 18 SER B O 1
ATOM 1749 N N . LEU B 1 19 ? 2.811 18.219 -1.557 1 96.06 19 LEU B N 1
ATOM 1750 C CA . LEU B 1 19 ? 2.516 16.844 -1.907 1 96.06 19 LEU B CA 1
ATOM 1751 C C . LEU B 1 19 ? 1.04 16.531 -1.681 1 96.06 19 LEU B C 1
ATOM 1753 O O . LEU B 1 19 ? 0.388 15.93 -2.543 1 96.06 19 LEU B O 1
ATOM 1757 N N . VAL B 1 20 ? 0.502 16.938 -0.537 1 95.81 20 VAL B N 1
ATOM 1758 C CA . VAL B 1 20 ? -0.883 16.641 -0.184 1 95.81 20 VAL B CA 1
ATOM 1759 C C . VAL B 1 20 ? -1.826 17.359 -1.147 1 95.81 20 VAL B C 1
ATOM 1761 O O . VAL B 1 20 ? -2.824 16.781 -1.591 1 95.81 20 VAL B O 1
ATOM 1764 N N . SER B 1 21 ? -1.471 18.578 -1.43 1 92.56 21 SER B N 1
ATOM 1765 C CA . SER B 1 21 ? -2.283 19.312 -2.385 1 92.56 21 SER B CA 1
ATOM 1766 C C . SER B 1 21 ? -2.373 18.594 -3.723 1 92.56 21 SER B C 1
ATOM 1768 O O . SER B 1 21 ? -3.467 18.391 -4.25 1 92.56 21 SER B O 1
ATOM 1770 N N . LYS B 1 22 ? -1.279 18.219 -4.273 1 96.44 22 LYS B N 1
ATOM 1771 C CA . LYS B 1 22 ? -1.263 17.531 -5.559 1 96.44 22 LYS B CA 1
ATOM 1772 C C . LYS B 1 22 ? -1.944 16.172 -5.461 1 96.44 22 LYS B C 1
ATOM 1774 O O . LYS B 1 22 ? -2.582 15.727 -6.414 1 96.44 22 LYS B O 1
ATOM 1779 N N . LEU B 1 23 ? -1.769 15.539 -4.348 1 97.56 23 LEU B N 1
ATOM 1780 C CA . LEU B 1 23 ? -2.412 14.25 -4.125 1 97.56 23 LEU B CA 1
ATOM 1781 C C . LEU B 1 23 ? -3.93 14.375 -4.223 1 97.56 23 LEU B C 1
ATOM 1783 O O . LEU B 1 23 ? -4.582 13.555 -4.867 1 97.56 23 LEU B O 1
ATOM 1787 N N . THR B 1 24 ? -4.5 15.414 -3.584 1 96.31 24 THR B N 1
ATOM 1788 C CA . THR B 1 24 ? -5.945 15.609 -3.584 1 96.31 24 THR B CA 1
ATOM 1789 C C . THR B 1 24 ? -6.441 15.984 -4.977 1 96.31 24 THR B C 1
ATOM 1791 O O . THR B 1 24 ? -7.57 15.664 -5.348 1 96.31 24 THR B O 1
ATOM 1794 N N . GLU B 1 25 ? -5.605 16.641 -5.75 1 95.62 25 GLU B N 1
ATOM 1795 C CA . GLU B 1 25 ? -5.938 16.938 -7.141 1 95.62 25 GLU B CA 1
ATOM 1796 C C . GLU B 1 25 ? -5.965 15.664 -7.98 1 95.62 25 GLU B C 1
ATOM 1798 O O . GLU B 1 25 ? -6.824 15.508 -8.852 1 95.62 25 GLU B O 1
ATOM 1803 N N . LYS B 1 26 ? -5.09 14.82 -7.711 1 96 26 LYS B N 1
ATOM 1804 C CA . LYS B 1 26 ? -4.895 13.602 -8.484 1 96 26 LYS B CA 1
ATOM 1805 C C . LYS B 1 26 ? -5.992 12.578 -8.18 1 96 26 LYS B C 1
ATOM 1807 O O . LYS B 1 26 ? -6.332 11.758 -9.031 1 96 26 LYS B O 1
ATOM 1812 N N . ASP B 1 27 ? -6.512 12.586 -7.012 1 97.31 27 ASP B N 1
ATOM 1813 C CA . ASP B 1 27 ? -7.457 11.586 -6.527 1 97.31 27 ASP B CA 1
ATOM 1814 C C . ASP B 1 27 ? -8.586 12.234 -5.734 1 97.31 27 ASP B C 1
ATOM 1816 O O . ASP B 1 27 ? -8.422 12.547 -4.551 1 97.31 27 ASP B O 1
ATOM 1820 N N . SER B 1 28 ? -9.742 12.273 -6.344 1 95.25 28 SER B N 1
ATOM 1821 C CA . SER B 1 28 ? -10.859 13.039 -5.809 1 95.25 28 SER B CA 1
ATOM 1822 C C . SER B 1 28 ? -11.453 12.359 -4.578 1 95.25 28 SER B C 1
ATOM 1824 O O . SER B 1 28 ? -12.25 12.961 -3.85 1 95.25 28 SER B O 1
ATOM 1826 N N . ARG B 1 29 ? -11.094 11.156 -4.309 1 95.88 29 ARG B N 1
ATOM 1827 C CA . ARG B 1 29 ? -11.578 10.469 -3.115 1 95.88 29 ARG B CA 1
ATOM 1828 C C . ARG B 1 29 ? -10.82 10.93 -1.875 1 95.88 29 ARG B C 1
ATOM 1830 O O . ARG B 1 29 ? -11.227 10.641 -0.749 1 95.88 29 ARG B O 1
ATOM 1837 N N . ILE B 1 30 ? -9.68 11.57 -2.082 1 97.56 30 ILE B N 1
ATOM 1838 C CA . ILE B 1 30 ? -8.852 12.023 -0.976 1 97.56 30 ILE B CA 1
ATOM 1839 C C . ILE B 1 30 ? -9.18 13.477 -0.64 1 97.56 30 ILE B C 1
ATOM 1841 O O . ILE B 1 30 ? -9.188 14.336 -1.522 1 97.56 30 ILE B O 1
ATOM 1845 N N . GLN B 1 31 ? -9.453 13.695 0.614 1 94.88 31 GLN B N 1
ATOM 1846 C CA . GLN B 1 31 ? -9.719 15.055 1.081 1 94.88 31 GLN B CA 1
ATOM 1847 C C . GLN B 1 31 ? -8.891 15.391 2.314 1 94.88 31 GLN B C 1
ATOM 1849 O O . GLN B 1 31 ? -8.562 14.5 3.109 1 94.88 31 GLN B O 1
ATOM 1854 N N . VAL B 1 32 ? -8.617 16.688 2.441 1 94.56 32 VAL B N 1
ATOM 1855 C CA . VAL B 1 32 ? -7.895 17.156 3.619 1 94.56 32 VAL B CA 1
ATOM 1856 C C . VAL B 1 32 ? -8.883 17.734 4.633 1 94.56 32 VAL B C 1
ATOM 1858 O O . VAL B 1 32 ? -9.812 18.438 4.258 1 94.56 32 VAL B O 1
ATOM 1861 N N . SER B 1 33 ? -8.75 17.312 5.863 1 92.12 33 SER B N 1
ATOM 1862 C CA . SER B 1 33 ? -9.477 18 6.926 1 92.12 33 SER B CA 1
ATOM 1863 C C . SER B 1 33 ? -8.789 19.297 7.32 1 92.12 33 SER B C 1
ATOM 1865 O O . SER B 1 33 ? -7.66 19.281 7.816 1 92.12 33 SER B O 1
ATOM 1867 N N . ILE B 1 34 ? -9.414 20.344 7.121 1 89.44 34 ILE B N 1
ATOM 1868 C CA . ILE B 1 34 ? -8.836 21.656 7.418 1 89.44 34 ILE B CA 1
ATOM 1869 C C . ILE B 1 34 ? -8.664 21.812 8.93 1 89.44 34 ILE B C 1
ATOM 1871 O O . ILE B 1 34 ? -9.641 21.734 9.68 1 89.44 34 ILE B O 1
ATOM 1875 N N . SER B 1 35 ? -7.484 22.016 9.305 1 89.56 35 SER B N 1
ATOM 1876 C CA . SER B 1 35 ? -7.188 22.172 10.727 1 89.56 35 SER B CA 1
ATOM 1877 C C . SER B 1 35 ? -7.375 23.609 11.18 1 89.56 35 SER B C 1
ATOM 1879 O O . SER B 1 35 ? -7.418 24.531 10.352 1 89.56 35 SER B O 1
ATOM 1881 N N . SER B 1 36 ? -7.562 23.688 12.461 1 92.69 36 SER B N 1
ATOM 1882 C CA . SER B 1 36 ? -7.543 25.016 13.078 1 92.69 36 SER B CA 1
ATOM 1883 C C . SER B 1 36 ? -6.137 25.391 13.539 1 92.69 36 SER B C 1
ATOM 1885 O O . SER B 1 36 ? -5.355 24.516 13.922 1 92.69 36 SER B O 1
ATOM 1887 N N . THR B 1 37 ? -5.793 26.609 13.438 1 93.06 37 THR B N 1
ATOM 1888 C CA . THR B 1 37 ? -4.508 27.047 13.961 1 93.06 37 THR B CA 1
ATOM 1889 C C . THR B 1 37 ? -4.609 28.469 14.523 1 93.06 37 THR B C 1
ATOM 1891 O O . THR B 1 37 ? -5.531 29.203 14.18 1 93.06 37 THR B O 1
ATOM 1894 N N . THR B 1 38 ? -3.701 28.781 15.461 1 95 38 THR B N 1
ATOM 1895 C CA . THR B 1 38 ? -3.643 30.125 16.016 1 95 38 THR B CA 1
ATOM 1896 C C . THR B 1 38 ? -2.518 30.922 15.367 1 95 38 THR B C 1
ATOM 1898 O O . THR B 1 38 ? -2.314 32.094 15.695 1 95 38 THR B O 1
ATOM 1901 N N . ARG B 1 39 ? -1.732 30.25 14.492 1 86.12 39 ARG B N 1
ATOM 1902 C CA . ARG B 1 39 ? -0.682 31 13.805 1 86.12 39 ARG B CA 1
ATOM 1903 C C . ARG B 1 39 ? -1.275 32.031 12.867 1 86.12 39 ARG B C 1
ATOM 1905 O O . ARG B 1 39 ? -2.375 31.859 12.344 1 86.12 39 ARG B O 1
ATOM 1912 N N . PRO B 1 40 ? -0.487 33.156 12.703 1 88 40 PRO B N 1
ATOM 1913 C CA . PRO B 1 40 ? -0.997 34.125 11.734 1 88 40 PRO B CA 1
ATOM 1914 C C . PRO B 1 40 ? -1.032 33.562 10.305 1 88 40 PRO B C 1
ATOM 1916 O O . PRO B 1 40 ? -0.229 32.688 9.961 1 88 40 PRO B O 1
ATOM 1919 N N . LYS B 1 41 ? -1.994 34.094 9.523 1 87.75 41 LYS B N 1
ATOM 1920 C CA . LYS B 1 41 ? -2.133 33.719 8.117 1 87.75 41 LYS B CA 1
ATOM 1921 C C . LYS B 1 41 ? -0.89 34.094 7.324 1 87.75 41 LYS B C 1
ATOM 1923 O O . LYS B 1 41 ? -0.383 35.219 7.461 1 87.75 41 LYS B O 1
ATOM 1928 N N . ARG B 1 42 ? -0.326 33.188 6.461 1 78.75 42 ARG B N 1
ATOM 1929 C CA . ARG B 1 42 ? 0.723 33.5 5.504 1 78.75 42 ARG B CA 1
ATOM 1930 C C . ARG B 1 42 ? 0.134 34.125 4.23 1 78.75 42 ARG B C 1
ATOM 1932 O O . ARG B 1 42 ? -1.057 33.938 3.955 1 78.75 42 ARG B O 1
ATOM 1939 N N . PRO B 1 43 ? 1.059 34.844 3.533 1 83.19 43 PRO B N 1
ATOM 1940 C CA . PRO B 1 43 ? 0.545 35.375 2.268 1 83.19 43 PRO B CA 1
ATOM 1941 C C . PRO B 1 43 ? -0.018 34.281 1.358 1 83.19 43 PRO B C 1
ATOM 1943 O O . PRO B 1 43 ? 0.594 33.219 1.205 1 83.19 43 PRO B O 1
ATOM 1946 N N . GLY B 1 44 ? -1.23 34.438 0.841 1 84.62 44 GLY B N 1
ATOM 1947 C CA . GLY B 1 44 ? -1.837 33.5 -0.073 1 84.62 44 GLY B CA 1
ATOM 1948 C C . GLY B 1 44 ? -2.777 32.531 0.615 1 84.62 44 GLY B C 1
ATOM 1949 O O . GLY B 1 44 ? -3.539 31.812 -0.047 1 84.62 44 GLY B O 1
ATOM 1950 N N . GLU B 1 45 ? -2.717 32.5 1.941 1 86.81 45 GLU B N 1
ATOM 1951 C CA . GLU B 1 45 ? -3.602 31.578 2.662 1 86.81 45 GLU B CA 1
ATOM 1952 C C . GLU B 1 45 ? -4.977 32.188 2.879 1 86.81 45 GLU B C 1
ATOM 1954 O O . GLU B 1 45 ? -5.102 33.406 2.984 1 86.81 45 GLU B O 1
ATOM 1959 N N . GLU B 1 46 ? -5.961 31.328 2.855 1 91.06 46 GLU B N 1
ATOM 1960 C CA . GLU B 1 46 ? -7.34 31.75 3.062 1 91.06 46 GLU B CA 1
ATOM 1961 C C . GLU B 1 46 ? -7.98 31.016 4.234 1 91.06 46 GLU B C 1
ATOM 1963 O O . GLU B 1 46 ? -7.82 29.797 4.371 1 91.06 46 GLU B O 1
ATOM 1968 N N . ASP B 1 47 ? -8.695 31.844 5.074 1 92.44 47 ASP B N 1
ATOM 1969 C CA . ASP B 1 47 ? -9.398 31.266 6.215 1 92.44 47 ASP B CA 1
ATOM 1970 C C . ASP B 1 47 ? -10.477 30.281 5.758 1 92.44 47 ASP B C 1
ATOM 1972 O O . ASP B 1 47 ? -11.258 30.594 4.855 1 92.44 47 ASP B O 1
ATOM 1976 N N . GLY B 1 48 ? -10.461 29.125 6.383 1 88.62 48 GLY B N 1
ATOM 1977 C CA . GLY B 1 48 ? -11.438 28.109 6.027 1 88.62 48 GLY B CA 1
ATOM 1978 C C . GLY B 1 48 ? -11.023 27.266 4.84 1 88.62 48 GLY B C 1
ATOM 1979 O O . GLY B 1 48 ? -11.695 26.297 4.492 1 88.62 48 GLY B O 1
ATOM 1980 N N . VAL B 1 49 ? -9.922 27.594 4.27 1 86.12 49 VAL B N 1
ATOM 1981 C CA . VAL B 1 49 ? -9.414 26.859 3.111 1 86.12 49 VAL B CA 1
ATOM 1982 C C . VAL B 1 49 ? -8.094 26.188 3.465 1 86.12 49 VAL B C 1
ATOM 1984 O O . VAL B 1 49 ? -7.969 24.969 3.352 1 86.12 49 VAL B O 1
ATOM 1987 N N . ASN B 1 50 ? -7.125 26.922 3.938 1 83.5 50 ASN B N 1
ATOM 1988 C CA . ASN B 1 50 ? -5.84 26.375 4.344 1 83.5 50 ASN B CA 1
ATOM 1989 C C . ASN B 1 50 ? -5.863 25.906 5.797 1 83.5 50 ASN B C 1
ATOM 1991 O O . ASN B 1 50 ? -5.395 24.812 6.113 1 83.5 50 ASN B O 1
ATOM 1995 N N . TYR B 1 51 ? -6.379 26.781 6.59 1 89.38 51 TYR B N 1
ATOM 1996 C CA . TYR B 1 51 ? -6.633 26.547 8.008 1 89.38 51 TYR B CA 1
ATOM 1997 C C . TYR B 1 51 ? -7.852 27.328 8.477 1 89.38 51 TYR B C 1
ATOM 1999 O O . TYR B 1 51 ? -8.297 28.266 7.805 1 89.38 51 TYR B O 1
ATOM 2007 N N . VAL B 1 52 ? -8.461 26.891 9.5 1 92.69 52 VAL B N 1
ATOM 2008 C CA . VAL B 1 52 ? -9.32 27.766 10.273 1 92.69 52 VAL B CA 1
ATOM 2009 C C . VAL B 1 52 ? -8.477 28.578 11.258 1 92.69 52 VAL B C 1
ATOM 2011 O O . VAL B 1 52 ? -7.965 28.031 12.234 1 92.69 52 VAL B O 1
ATOM 2014 N N . PHE B 1 53 ? -8.375 29.859 10.938 1 95.19 53 PHE B N 1
ATOM 2015 C CA . PHE B 1 53 ? -7.516 30.688 11.773 1 95.19 53 PHE B CA 1
ATOM 2016 C C . PHE B 1 53 ? -8.289 31.25 12.969 1 95.19 53 PHE B C 1
ATOM 2018 O O . PHE B 1 53 ? -9.297 31.922 12.797 1 95.19 53 PHE B O 1
ATOM 2025 N N . LEU B 1 54 ? -7.809 30.922 14.078 1 94.75 54 LEU B N 1
ATOM 2026 C CA . LEU B 1 54 ? -8.461 31.281 15.328 1 94.75 54 LEU B CA 1
ATOM 2027 C C . LEU B 1 54 ? -7.512 32.062 16.219 1 94.75 54 LEU B C 1
ATOM 2029 O O . LEU B 1 54 ? -6.293 31.922 16.141 1 94.75 54 LEU B O 1
ATOM 2033 N N . SER B 1 55 ? -8.109 32.938 17.031 1 96 55 SER B N 1
ATOM 2034 C CA . SER B 1 55 ? -7.324 33.469 18.141 1 96 55 SER B CA 1
ATOM 2035 C C . SER B 1 55 ? -6.992 32.375 19.156 1 96 55 SER B C 1
ATOM 2037 O O . SER B 1 55 ? -7.637 31.328 19.188 1 96 55 SER B O 1
ATOM 2039 N N . VAL B 1 56 ? -6.023 32.688 19.953 1 95.19 56 VAL B N 1
ATOM 2040 C CA . VAL B 1 56 ? -5.641 31.734 21 1 95.19 56 VAL B CA 1
ATOM 2041 C C . VAL B 1 56 ? -6.828 31.469 21.922 1 95.19 56 VAL B C 1
ATOM 2043 O O . VAL B 1 56 ? -7.094 30.312 22.281 1 95.19 56 VAL B O 1
ATOM 2046 N N . ASP B 1 57 ? -7.551 32.5 22.281 1 95.5 57 ASP B N 1
ATOM 2047 C CA . ASP B 1 57 ? -8.703 32.344 23.172 1 95.5 57 ASP B CA 1
ATOM 2048 C C . ASP B 1 57 ? -9.789 31.484 22.531 1 95.5 57 ASP B C 1
ATOM 2050 O O . ASP B 1 57 ? -10.344 30.609 23.172 1 95.5 57 ASP B O 1
ATOM 2054 N N . ALA B 1 58 ? -10.102 31.75 21.312 1 94.5 58 ALA B N 1
ATOM 2055 C CA . ALA B 1 58 ? -11.102 30.953 20.594 1 94.5 58 ALA B CA 1
ATOM 2056 C C . ALA B 1 58 ? -10.688 29.484 20.516 1 94.5 58 ALA B C 1
ATOM 2058 O O . ALA B 1 58 ? -11.523 28.594 20.656 1 94.5 58 ALA B O 1
ATOM 2059 N N . PHE B 1 59 ? -9.469 29.281 20.281 1 95.5 59 PHE B N 1
ATOM 2060 C CA . PHE B 1 59 ? -8.93 27.938 20.203 1 95.5 59 PHE B CA 1
ATOM 2061 C C . PHE B 1 59 ? -9.102 27.203 21.516 1 95.5 59 PHE B C 1
ATOM 2063 O O . PHE B 1 59 ? -9.594 26.062 21.562 1 95.5 59 PHE B O 1
ATOM 2070 N N . LYS B 1 60 ? -8.727 27.828 22.562 1 93.31 60 LYS B N 1
ATOM 2071 C CA . LYS B 1 60 ? -8.82 27.234 23.891 1 93.31 60 LYS B CA 1
ATOM 2072 C C . LYS B 1 60 ? -10.273 26.922 24.234 1 93.31 60 LYS B C 1
ATOM 2074 O O . LYS B 1 60 ? -10.547 25.922 24.938 1 93.31 60 LYS B O 1
ATOM 2079 N N . GLN B 1 61 ? -11.172 27.75 23.797 1 93.69 61 GLN B N 1
ATOM 2080 C CA . GLN B 1 61 ? -12.594 27.484 24 1 93.69 61 GLN B CA 1
ATOM 2081 C C . GLN B 1 61 ? -13.008 26.188 23.297 1 93.69 61 GLN B C 1
ATOM 2083 O O . GLN B 1 61 ? -13.758 25.375 23.875 1 93.69 61 GLN B O 1
ATOM 2088 N N . LYS B 1 62 ? -12.562 26.016 22.156 1 91.25 62 LYS B N 1
ATOM 2089 C CA . LYS B 1 62 ? -12.875 24.812 21.406 1 91.25 62 LYS B CA 1
ATOM 2090 C C . LYS B 1 62 ? -12.305 23.578 22.094 1 91.25 62 LYS B C 1
ATOM 2092 O O . LYS B 1 62 ? -12.93 22.516 22.094 1 91.25 62 LYS B O 1
ATOM 2097 N N . VAL B 1 63 ? -11.125 23.703 22.594 1 90.62 63 VAL B N 1
ATOM 2098 C CA . VAL B 1 63 ? -10.523 22.609 23.344 1 90.62 63 VAL B CA 1
ATOM 2099 C C . VAL B 1 63 ? -11.414 22.234 24.531 1 90.62 63 VAL B C 1
ATOM 2101 O O . VAL B 1 63 ? -11.68 21.062 24.781 1 90.62 63 VAL B O 1
ATOM 2104 N N . ALA B 1 64 ? -11.922 23.266 25.172 1 91.06 64 ALA B N 1
ATOM 2105 C CA . ALA B 1 64 ? -12.766 23.062 26.344 1 91.06 64 ALA B CA 1
ATOM 2106 C C . ALA B 1 64 ? -14.078 22.375 25.969 1 91.06 64 ALA B C 1
ATOM 2108 O O . ALA B 1 64 ? -14.641 21.609 26.766 1 91.06 64 ALA B O 1
ATOM 2109 N N . GLU B 1 65 ? -14.492 22.562 24.828 1 91.94 65 GLU B N 1
ATOM 2110 C CA . GLU B 1 65 ? -15.742 22 24.328 1 91.94 65 GLU B CA 1
ATOM 2111 C C . GLU B 1 65 ? -15.523 20.594 23.766 1 91.94 65 GLU B C 1
ATOM 2113 O O . GLU B 1 65 ? -16.469 19.969 23.281 1 91.94 65 GLU B O 1
ATOM 2118 N N . ASN B 1 66 ? -14.305 20.062 23.75 1 88.06 66 ASN B N 1
ATOM 2119 C CA . ASN B 1 66 ? -13.93 18.734 23.281 1 88.06 66 ASN B CA 1
ATOM 2120 C C . ASN B 1 66 ? -14.266 18.562 21.797 1 88.06 66 ASN B C 1
ATOM 2122 O O . ASN B 1 66 ? -14.703 17.484 21.391 1 88.06 66 ASN B O 1
ATOM 2126 N N . ASP B 1 67 ? -14.062 19.5 21.094 1 86.38 67 ASP B N 1
ATOM 2127 C CA . ASP B 1 67 ? -14.398 19.5 19.672 1 86.38 67 ASP B CA 1
ATOM 2128 C C . ASP B 1 67 ? -13.227 18.969 18.828 1 86.38 67 ASP B C 1
ATOM 2130 O O . ASP B 1 67 ? -13.398 18.672 17.641 1 86.38 67 ASP B O 1
ATOM 2134 N N . PHE B 1 68 ? -12.062 18.938 19.453 1 90 68 PHE B N 1
ATOM 2135 C CA . PHE B 1 68 ? -10.875 18.547 18.703 1 90 68 PHE B CA 1
ATOM 2136 C C . PHE B 1 68 ? -10.586 17.062 18.875 1 90 68 PHE B C 1
ATOM 2138 O O . PHE B 1 68 ? -10.57 16.562 20 1 90 68 PHE B O 1
ATOM 2145 N N . LEU B 1 69 ? -10.43 16.391 17.703 1 89.06 69 LEU B N 1
ATOM 2146 C CA . LEU B 1 69 ? -9.883 15.031 17.734 1 89.06 69 LEU B CA 1
ATOM 2147 C C . LEU B 1 69 ? -8.484 15.023 18.359 1 89.06 69 LEU B C 1
ATOM 2149 O O . LEU B 1 69 ? -8.133 14.094 19.078 1 89.06 69 LEU B O 1
ATOM 2153 N N . GLU B 1 70 ? -7.793 16.031 18.078 1 90.81 70 GLU B N 1
ATOM 2154 C CA . GLU B 1 70 ? -6.449 16.266 18.594 1 90.81 70 GLU B CA 1
ATOM 2155 C C . GLU B 1 70 ? -6.102 17.75 18.562 1 90.81 70 GLU B C 1
ATOM 2157 O O . GLU B 1 70 ? -6.688 18.516 17.797 1 90.81 70 GLU B O 1
ATOM 2162 N N . HIS B 1 71 ? -5.293 18.094 19.422 1 91.06 71 HIS B N 1
ATOM 2163 C CA . HIS B 1 71 ? -4.695 19.422 19.391 1 91.06 71 HIS B CA 1
ATOM 2164 C C . HIS B 1 71 ? -3.285 19.406 19.984 1 91.06 71 HIS B C 1
ATOM 2166 O O . HIS B 1 71 ? -2.941 18.516 20.766 1 91.06 71 HIS B O 1
ATOM 2172 N N . ALA B 1 72 ? -2.51 20.281 19.531 1 86.25 72 ALA B N 1
ATOM 2173 C CA . ALA B 1 72 ? -1.133 20.375 20 1 86.25 72 ALA B CA 1
ATOM 2174 C C . ALA B 1 72 ? -0.588 21.797 19.828 1 86.25 72 ALA B C 1
ATOM 2176 O O . ALA B 1 72 ? -1.136 22.594 19.062 1 86.25 72 ALA B O 1
ATOM 2177 N N . GLN B 1 73 ? 0.333 22.094 20.625 1 84.44 73 GLN B N 1
ATOM 2178 C CA . GLN B 1 73 ? 1.1 23.312 20.438 1 84.44 73 GLN B CA 1
ATOM 2179 C C . GLN B 1 73 ? 2.383 23.047 19.656 1 84.44 73 GLN B C 1
ATOM 2181 O O . GLN B 1 73 ? 3.129 22.125 19.969 1 84.44 73 GLN B O 1
ATOM 2186 N N . VAL B 1 74 ? 2.557 23.75 18.672 1 74.56 74 VAL B N 1
ATOM 2187 C CA . VAL B 1 74 ? 3.758 23.672 17.859 1 74.56 74 VAL B CA 1
ATOM 2188 C C . VAL B 1 74 ? 4.477 25.016 17.859 1 74.56 74 VAL B C 1
ATOM 2190 O O . VAL B 1 74 ? 3.99 26 17.281 1 74.56 74 VAL B O 1
ATOM 2193 N N . PHE B 1 75 ? 5.652 24.953 18.469 1 73.62 75 PHE B N 1
ATOM 2194 C CA . PHE B 1 75 ? 6.352 26.188 18.75 1 73.62 75 PHE B CA 1
ATOM 2195 C C . PHE B 1 75 ? 5.457 27.156 19.516 1 73.62 75 PHE B C 1
ATOM 2197 O O . PHE B 1 75 ? 5.039 26.875 20.641 1 73.62 75 PHE B O 1
ATOM 2204 N N . ASP B 1 76 ? 5.043 28.234 18.75 1 78.06 76 ASP B N 1
ATOM 2205 C CA . ASP B 1 76 ? 4.32 29.281 19.453 1 78.06 76 ASP B CA 1
ATOM 2206 C C . ASP B 1 76 ? 2.836 29.266 19.109 1 78.06 76 ASP B C 1
ATOM 2208 O O . ASP B 1 76 ? 2.078 30.141 19.531 1 78.06 76 ASP B O 1
ATOM 2212 N N . ASN B 1 77 ? 2.518 28.297 18.375 1 86.88 77 ASN B N 1
ATOM 2213 C CA . ASN B 1 77 ? 1.141 28.297 17.891 1 86.88 77 ASN B CA 1
ATOM 2214 C C . ASN B 1 77 ? 0.437 26.984 18.188 1 86.88 77 ASN B C 1
ATOM 2216 O O . ASN B 1 77 ? 1.086 25.984 18.531 1 86.88 77 ASN B O 1
ATOM 2220 N N . TYR B 1 78 ? -0.897 27.016 18.172 1 90.94 78 TYR B N 1
ATOM 2221 C CA . TYR B 1 78 ? -1.72 25.844 18.438 1 90.94 78 TYR B CA 1
ATOM 2222 C C . TYR B 1 78 ? -2.365 25.328 17.156 1 90.94 78 TYR B C 1
ATOM 2224 O O . TYR B 1 78 ? -2.764 26.109 16.281 1 90.94 78 TYR B O 1
ATOM 2232 N N . TYR B 1 79 ? -2.391 24.125 17.078 1 90.19 79 TYR B N 1
ATOM 2233 C CA . TYR B 1 79 ? -3.07 23.438 15.984 1 90.19 79 TYR B CA 1
ATOM 2234 C C . TYR B 1 79 ? -4.07 22.422 16.516 1 90.19 79 TYR B C 1
ATOM 2236 O O . TYR B 1 79 ? -3.84 21.797 17.562 1 90.19 79 TYR B O 1
ATOM 2244 N N . GLY B 1 80 ? -5.223 22.281 15.82 1 93.19 80 GLY B N 1
ATOM 2245 C CA . GLY B 1 80 ? -6.227 21.312 16.234 1 93.19 80 GLY B CA 1
ATOM 2246 C C . GLY B 1 80 ? -7.066 20.797 15.078 1 93.19 80 GLY B C 1
ATOM 2247 O O . GLY B 1 80 ? -7.312 21.531 14.109 1 93.19 80 GLY B O 1
ATOM 2248 N N . THR B 1 81 ? -7.449 19.562 15.148 1 92.5 81 THR B N 1
ATOM 2249 C CA . THR B 1 81 ? -8.289 18.922 14.141 1 92.5 81 THR B CA 1
ATOM 2250 C C . THR B 1 81 ? -9.688 18.656 14.688 1 92.5 81 THR B C 1
ATOM 2252 O O . THR B 1 81 ? -9.852 18.016 15.727 1 92.5 81 THR B O 1
ATOM 2255 N N . SER B 1 82 ? -10.664 19.141 14 1 89.31 82 SER B N 1
ATOM 2256 C CA . SER B 1 82 ? -12.047 18.984 14.414 1 89.31 82 SER B CA 1
ATOM 2257 C C . SER B 1 82 ? -12.531 17.547 14.219 1 89.31 82 SER B C 1
ATOM 2259 O O . SER B 1 82 ? -12.375 16.984 13.133 1 89.31 82 SER B O 1
ATOM 2261 N N . LYS B 1 83 ? -13.117 17.047 15.258 1 90.25 83 LYS B N 1
ATOM 2262 C CA . LYS B 1 83 ? -13.617 15.672 15.234 1 90.25 83 LYS B CA 1
ATOM 2263 C C . LYS B 1 83 ? -14.812 15.539 14.289 1 90.25 83 LYS B C 1
ATOM 2265 O O . LYS B 1 83 ? -14.859 14.633 13.461 1 90.25 83 LYS B O 1
ATOM 2270 N N . SER B 1 84 ? -15.711 16.406 14.453 1 88 84 SER B N 1
ATOM 2271 C CA . SER B 1 84 ? -16.953 16.344 13.688 1 88 84 SER B CA 1
ATOM 2272 C C . SER B 1 84 ? -16.688 16.453 12.188 1 88 84 SER B C 1
ATOM 2274 O O . SER B 1 84 ? -17.312 15.758 11.391 1 88 84 SER B O 1
ATOM 2276 N N . VAL B 1 85 ? -15.766 17.25 11.828 1 87.38 85 VAL B N 1
ATOM 2277 C CA . VAL B 1 85 ? -15.438 17.438 10.414 1 87.38 85 VAL B CA 1
ATOM 2278 C C . VAL B 1 85 ? -14.836 16.156 9.852 1 87.38 85 VAL B C 1
ATOM 2280 O O . VAL B 1 85 ? -15.227 15.703 8.773 1 87.38 85 VAL B O 1
ATOM 2283 N N . VAL B 1 86 ? -13.953 15.57 10.562 1 91.31 86 VAL B N 1
ATOM 2284 C CA . VAL B 1 86 ? -13.305 14.336 10.133 1 91.31 86 VAL B CA 1
ATOM 2285 C C . VAL B 1 86 ? -14.352 13.234 9.969 1 91.31 86 VAL B C 1
ATOM 2287 O O . VAL B 1 86 ? -14.398 12.562 8.93 1 91.31 86 VAL B O 1
ATOM 2290 N N . GLU B 1 87 ? -15.195 13.078 10.914 1 90.5 87 GLU B N 1
ATOM 2291 C CA . GLU B 1 87 ? -16.203 12.023 10.906 1 90.5 87 GLU B CA 1
ATOM 2292 C C . GLU B 1 87 ? -17.172 12.195 9.734 1 90.5 87 GLU B C 1
ATOM 2294 O O . GLU B 1 87 ? -17.562 11.211 9.102 1 90.5 87 GLU B O 1
ATOM 2299 N N . SER B 1 88 ? -17.547 13.383 9.531 1 90.69 88 SER B N 1
ATOM 2300 C CA . SER B 1 88 ? -18.469 13.656 8.43 1 90.69 88 SER B CA 1
ATOM 2301 C C . SER B 1 88 ? -17.875 13.25 7.09 1 90.69 88 SER B C 1
ATOM 2303 O O . SER B 1 88 ? -18.531 12.633 6.262 1 90.69 88 SER B O 1
ATOM 2305 N N . LYS B 1 89 ? -16.641 13.594 6.867 1 91.31 89 LYS B N 1
ATOM 2306 C CA . LYS B 1 89 ? -15.969 13.273 5.609 1 91.31 89 LYS B CA 1
ATOM 2307 C C . LYS B 1 89 ? -15.781 11.766 5.453 1 91.31 89 LYS B C 1
ATOM 2309 O O . LYS B 1 89 ? -15.992 11.219 4.371 1 91.31 89 LYS B O 1
ATOM 2314 N N . LEU B 1 90 ? -15.398 11.141 6.488 1 92.88 90 LEU B N 1
ATOM 2315 C CA . LEU B 1 90 ? -15.234 9.695 6.457 1 92.88 90 LEU B CA 1
ATOM 2316 C C . LEU B 1 90 ? -16.547 9.008 6.098 1 92.88 90 LEU B C 1
ATOM 2318 O O . LEU B 1 90 ? -16.562 8.039 5.332 1 92.88 90 LEU B O 1
ATOM 2322 N N . ALA B 1 91 ? -17.594 9.508 6.613 1 91.5 91 ALA B N 1
ATOM 2323 C CA . ALA B 1 91 ? -18.922 8.93 6.387 1 91.5 91 ALA B CA 1
ATOM 2324 C C . ALA B 1 91 ? -19.328 9.055 4.926 1 91.5 91 ALA B C 1
ATOM 2326 O O . ALA B 1 91 ? -20.188 8.305 4.445 1 91.5 91 ALA B O 1
ATOM 2327 N N . GLU B 1 92 ? -18.734 9.969 4.246 1 92.19 92 GLU B N 1
ATOM 2328 C CA . GLU B 1 92 ? -19 10.164 2.822 1 92.19 92 GLU B CA 1
ATOM 2329 C C . GLU B 1 92 ? -18.078 9.305 1.967 1 92.19 92 GLU B C 1
ATOM 2331 O O . GLU B 1 92 ? -17.891 9.57 0.776 1 92.19 92 GLU B O 1
ATOM 2336 N N . ASP B 1 93 ? -17.391 8.336 2.543 1 91.5 93 ASP B N 1
ATOM 2337 C CA . ASP B 1 93 ? -16.516 7.363 1.893 1 91.5 93 ASP B CA 1
ATOM 2338 C C . ASP B 1 93 ? -15.273 8.047 1.303 1 91.5 93 ASP B C 1
ATOM 2340 O O . ASP B 1 93 ? -14.789 7.645 0.244 1 91.5 93 ASP B O 1
ATOM 2344 N N . LYS B 1 94 ? -14.875 9.156 1.983 1 94.75 94 LYS B N 1
ATOM 2345 C CA . LYS B 1 94 ? -13.648 9.844 1.592 1 94.75 94 LYS B CA 1
ATOM 2346 C C . LYS B 1 94 ? -12.469 9.398 2.455 1 94.75 94 LYS B C 1
ATOM 2348 O O . LYS B 1 94 ? -12.633 9.125 3.646 1 94.75 94 LYS B O 1
ATOM 2353 N N . ASP B 1 95 ? -11.352 9.258 1.77 1 97.19 95 ASP B N 1
ATOM 2354 C CA . ASP B 1 95 ? -10.102 9.172 2.527 1 97.19 95 ASP B CA 1
ATOM 2355 C C . ASP B 1 95 ? -9.695 10.539 3.068 1 97.19 95 ASP B C 1
ATOM 2357 O O . ASP B 1 95 ? -9.484 11.477 2.301 1 97.19 95 ASP B O 1
ATOM 2361 N N . VAL B 1 96 ? -9.562 10.617 4.359 1 96.5 96 VAL B N 1
ATOM 2362 C CA . VAL B 1 96 ? -9.359 11.922 4.984 1 96.5 96 VAL B CA 1
ATOM 2363 C C . VAL B 1 96 ? -7.926 12.039 5.484 1 96.5 96 VAL B C 1
ATOM 2365 O O . VAL B 1 96 ? -7.445 11.164 6.211 1 96.5 96 VAL B O 1
ATOM 2368 N N . ILE B 1 97 ? -7.27 13.156 5.098 1 97.12 97 ILE B N 1
ATOM 2369 C CA . ILE B 1 97 ? -5.898 13.414 5.531 1 97.12 97 ILE B CA 1
ATOM 2370 C C . ILE B 1 97 ? -5.895 14.445 6.652 1 97.12 97 ILE B C 1
ATOM 2372 O O . ILE B 1 97 ? -6.496 15.516 6.523 1 97.12 97 ILE B O 1
ATOM 2376 N N . LEU B 1 98 ? -5.281 14.086 7.73 1 94.88 98 LEU B N 1
ATOM 2377 C CA . LEU B 1 98 ? -4.859 15.055 8.734 1 94.88 98 LEU B CA 1
ATOM 2378 C C . LEU B 1 98 ? -3.404 15.461 8.523 1 94.88 98 LEU B C 1
ATOM 2380 O O . LEU B 1 98 ? -2.5 14.633 8.664 1 94.88 98 LEU B O 1
ATOM 2384 N N . GLU B 1 99 ? -3.186 16.703 8.148 1 92.62 99 GLU B N 1
ATOM 2385 C CA . GLU B 1 99 ? -1.832 17.25 8.102 1 92.62 99 GLU B CA 1
ATOM 2386 C C . GLU B 1 99 ? -1.425 17.828 9.453 1 92.62 99 GLU B C 1
ATOM 2388 O O . GLU B 1 99 ? -1.672 19.016 9.727 1 92.62 99 GLU B O 1
ATOM 2393 N N . ILE B 1 100 ? -0.779 17 10.234 1 90.62 100 ILE B N 1
ATOM 2394 C CA . ILE B 1 100 ? -0.485 17.422 11.602 1 90.62 100 ILE B CA 1
ATOM 2395 C C . ILE B 1 100 ? 0.944 17.031 11.969 1 90.62 100 ILE B C 1
ATOM 2397 O O . ILE B 1 100 ? 1.591 16.281 11.242 1 90.62 100 ILE B O 1
ATOM 2401 N N . ASP B 1 101 ? 1.41 17.641 13.047 1 89.31 101 ASP B N 1
ATOM 2402 C CA . ASP B 1 101 ? 2.766 17.328 13.484 1 89.31 101 ASP B CA 1
ATOM 2403 C C . ASP B 1 101 ? 2.797 16.016 14.266 1 89.31 101 ASP B C 1
ATOM 2405 O O . ASP B 1 101 ? 1.774 15.336 14.391 1 89.31 101 ASP B O 1
ATOM 2409 N N . TRP B 1 102 ? 4.027 15.648 14.703 1 92.12 102 TRP B N 1
ATOM 2410 C CA . TRP B 1 102 ? 4.242 14.352 15.344 1 92.12 102 TRP B CA 1
ATOM 2411 C C . TRP B 1 102 ? 3.471 14.258 16.656 1 92.12 102 TRP B C 1
ATOM 2413 O O . TRP B 1 102 ? 3.02 13.18 17.047 1 92.12 102 TRP B O 1
ATOM 2423 N N . GLN B 1 103 ? 3.264 15.344 17.328 1 89.94 103 GLN B N 1
ATOM 2424 C CA . GLN B 1 103 ? 2.508 15.32 18.578 1 89.94 103 GLN B CA 1
ATOM 2425 C C . GLN B 1 103 ? 1.035 15.008 18.328 1 89.94 103 GLN B C 1
ATOM 2427 O O . GLN B 1 103 ? 0.445 14.172 19 1 89.94 103 GLN B O 1
ATOM 2432 N N . GLY B 1 104 ? 0.483 15.766 17.422 1 90.25 104 GLY B N 1
ATOM 2433 C CA . GLY B 1 104 ? -0.88 15.453 17.016 1 90.25 104 GLY B CA 1
ATOM 2434 C C . GLY B 1 104 ? -1.048 14.023 16.531 1 90.25 104 GLY B C 1
ATOM 2435 O O . GLY B 1 104 ? -2.043 13.375 16.859 1 90.25 104 GLY B O 1
ATOM 2436 N N . ALA B 1 105 ? -0.082 13.586 15.781 1 93.94 105 ALA B N 1
ATOM 2437 C CA . ALA B 1 105 ? -0.109 12.227 15.266 1 93.94 105 ALA B CA 1
ATOM 2438 C C . ALA B 1 105 ? -0.145 11.211 16.406 1 93.94 105 ALA B C 1
ATOM 2440 O O . ALA B 1 105 ? -0.879 10.219 16.344 1 93.94 105 ALA B O 1
ATOM 2441 N N . GLN B 1 106 ? 0.635 11.469 17.422 1 92.62 106 GLN B N 1
ATOM 2442 C CA . GLN B 1 106 ? 0.634 10.578 18.578 1 92.62 106 GLN B CA 1
ATOM 2443 C C . GLN B 1 106 ? -0.759 10.477 19.203 1 92.62 106 GLN B C 1
ATOM 2445 O O . GLN B 1 106 ? -1.224 9.383 19.516 1 92.62 106 GLN B O 1
ATOM 2450 N N . GLN B 1 107 ? -1.42 11.586 19.297 1 90.88 107 GLN B N 1
ATOM 2451 C CA . GLN B 1 107 ? -2.756 11.633 19.891 1 90.88 107 GLN B CA 1
ATOM 2452 C C . GLN B 1 107 ? -3.762 10.867 19.031 1 90.88 107 GLN B C 1
ATOM 2454 O O . GLN B 1 107 ? -4.535 10.055 19.547 1 90.88 107 GLN B O 1
ATOM 2459 N N . VAL B 1 108 ? -3.725 11.07 17.766 1 92 108 VAL B N 1
ATOM 2460 C CA . VAL B 1 108 ? -4.695 10.469 16.859 1 92 108 VAL B CA 1
ATOM 2461 C C . VAL B 1 108 ? -4.473 8.961 16.781 1 92 108 VAL B C 1
ATOM 2463 O O . VAL B 1 108 ? -5.43 8.188 16.797 1 92 108 VAL B O 1
ATOM 2466 N N . ARG B 1 109 ? -3.199 8.562 16.688 1 92.94 109 ARG B N 1
ATOM 2467 C CA . ARG B 1 109 ? -2.898 7.137 16.594 1 92.94 109 ARG B CA 1
ATOM 2468 C C . ARG B 1 109 ? -3.395 6.391 17.828 1 92.94 109 ARG B C 1
ATOM 2470 O O . ARG B 1 109 ? -3.805 5.23 17.734 1 92.94 109 ARG B O 1
ATOM 2477 N N . LYS B 1 110 ? -3.365 7.051 18.984 1 88.88 110 LYS B N 1
ATOM 2478 C CA . LYS B 1 110 ? -3.885 6.457 20.219 1 88.88 110 LYS B CA 1
ATOM 2479 C C . LYS B 1 110 ? -5.406 6.359 20.172 1 88.88 110 LYS B C 1
ATOM 2481 O O . LYS B 1 110 ? -5.977 5.348 20.594 1 88.88 110 LYS B O 1
ATOM 2486 N N . LEU B 1 111 ? -6.07 7.309 19.641 1 87.44 111 LEU B N 1
ATOM 2487 C CA . LEU B 1 111 ? -7.523 7.398 19.625 1 87.44 111 LEU B CA 1
ATOM 2488 C C . LEU B 1 111 ? -8.109 6.527 18.516 1 87.44 111 LEU B C 1
ATOM 2490 O O . LEU B 1 111 ? -9.18 5.941 18.688 1 87.44 111 LEU B O 1
ATOM 2494 N N . ILE B 1 112 ? -7.43 6.48 17.391 1 91.31 112 ILE B N 1
ATOM 2495 C CA . ILE B 1 112 ? -7.867 5.754 16.203 1 91.31 112 ILE B CA 1
ATOM 2496 C C . ILE B 1 112 ? -6.73 4.871 15.695 1 91.31 112 ILE B C 1
ATOM 2498 O O . ILE B 1 112 ? -6.047 5.223 14.727 1 91.31 112 ILE B O 1
ATOM 2502 N N . PRO B 1 113 ? -6.645 3.717 16.203 1 91.81 113 PRO B N 1
ATOM 2503 C CA . PRO B 1 113 ? -5.5 2.857 15.898 1 91.81 113 PRO B CA 1
ATOM 2504 C C . PRO B 1 113 ? -5.477 2.391 14.445 1 91.81 113 PRO B C 1
ATOM 2506 O O . PRO B 1 113 ? -4.43 1.97 13.945 1 91.81 113 PRO B O 1
ATOM 2509 N N . ASP B 1 114 ? -6.566 2.471 13.766 1 92.88 114 ASP B N 1
ATOM 2510 C CA . ASP B 1 114 ? -6.621 1.984 12.391 1 92.88 114 ASP B CA 1
ATOM 2511 C C . ASP B 1 114 ? -6.234 3.084 11.406 1 92.88 114 ASP B C 1
ATOM 2513 O O . ASP B 1 114 ? -6.176 2.85 10.195 1 92.88 114 ASP B O 1
ATOM 2517 N N . ALA B 1 115 ? -5.961 4.289 11.953 1 95.44 115 ALA B N 1
ATOM 2518 C CA . ALA B 1 115 ? -5.496 5.355 11.062 1 95.44 115 ALA B CA 1
ATOM 2519 C C . ALA B 1 115 ? -4.148 5.004 10.445 1 95.44 115 ALA B C 1
ATOM 2521 O O . ALA B 1 115 ? -3.273 4.445 11.109 1 95.44 115 ALA B O 1
ATOM 2522 N N . VAL B 1 116 ? -4.004 5.254 9.156 1 98.25 116 VAL B N 1
ATOM 2523 C CA . VAL B 1 116 ? -2.748 5.023 8.445 1 98.25 116 VAL B CA 1
ATOM 2524 C C . VAL B 1 116 ? -1.853 6.254 8.57 1 98.25 116 VAL B C 1
ATOM 2526 O O . VAL B 1 116 ? -2.279 7.375 8.281 1 98.25 116 VAL B O 1
ATOM 2529 N N . SER B 1 117 ? -0.619 6.09 9.039 1 98.38 117 SER B N 1
ATOM 2530 C CA . SER B 1 117 ? 0.247 7.238 9.297 1 98.38 117 SER B CA 1
ATOM 2531 C C . SER B 1 117 ? 1.465 7.223 8.375 1 98.38 117 SER B C 1
ATOM 2533 O O . SER B 1 117 ? 2.088 6.176 8.18 1 98.38 117 SER B O 1
ATOM 2535 N N . VAL B 1 118 ? 1.783 8.375 7.773 1 98.75 118 VAL B N 1
ATOM 2536 C CA . VAL B 1 118 ? 2.898 8.555 6.848 1 98.75 118 VAL B CA 1
ATOM 2537 C C . VAL B 1 118 ? 3.775 9.719 7.316 1 98.75 118 VAL B C 1
ATOM 2539 O O . VAL B 1 118 ? 3.268 10.781 7.672 1 98.75 118 VAL B O 1
ATOM 2542 N N . PHE B 1 119 ? 5.062 9.516 7.441 1 98.62 119 PHE B N 1
ATOM 2543 C CA . PHE B 1 119 ? 6.027 10.578 7.688 1 98.62 119 PHE B CA 1
ATOM 2544 C C . PHE B 1 119 ? 6.805 10.914 6.422 1 98.62 119 PHE B C 1
ATOM 2546 O O . PHE B 1 119 ? 7.234 10.008 5.695 1 98.62 119 PHE B O 1
ATOM 2553 N N . ILE B 1 120 ? 6.93 12.172 6.078 1 98.25 120 ILE B N 1
ATOM 2554 C CA . ILE B 1 120 ? 7.684 12.617 4.914 1 98.25 120 ILE B CA 1
ATOM 2555 C C . ILE B 1 120 ? 9.008 13.234 5.355 1 98.25 120 ILE B C 1
ATOM 2557 O O . ILE B 1 120 ? 9.031 14.109 6.227 1 98.25 120 ILE B O 1
ATOM 2561 N N . LEU B 1 121 ? 10.078 12.781 4.797 1 97.62 121 LEU B N 1
ATOM 2562 C CA . LEU B 1 121 ? 11.406 13.312 5.09 1 97.62 121 LEU B CA 1
ATOM 2563 C C . LEU B 1 121 ? 11.984 14.023 3.873 1 97.62 121 LEU B C 1
ATOM 2565 O O . LEU B 1 121 ? 11.711 13.641 2.734 1 97.62 121 LEU B O 1
ATOM 2569 N N . PRO B 1 122 ? 12.766 15.094 4.141 1 96.31 122 PRO B N 1
ATOM 2570 C CA . PRO B 1 122 ? 13.578 15.648 3.059 1 96.31 122 PRO B CA 1
ATOM 2571 C C . PRO B 1 122 ? 14.781 14.766 2.715 1 96.31 122 PRO B C 1
ATOM 2573 O O . PRO B 1 122 ? 15.133 13.867 3.486 1 96.31 122 PRO B O 1
ATOM 2576 N N . PRO B 1 123 ? 15.359 14.969 1.597 1 95.44 123 PRO B N 1
ATOM 2577 C CA . PRO B 1 123 ? 16.484 14.125 1.21 1 95.44 123 PRO B CA 1
ATOM 2578 C C . PRO B 1 123 ? 17.766 14.477 1.962 1 95.44 123 PRO B C 1
ATOM 2580 O O . PRO B 1 123 ? 18.719 13.68 1.991 1 95.44 123 PRO B O 1
ATOM 2583 N N . SER B 1 124 ? 17.844 15.742 2.453 1 94.75 124 SER B N 1
ATOM 2584 C CA . SER B 1 124 ? 19.016 16.188 3.201 1 94.75 124 SER B CA 1
ATOM 2585 C C . SER B 1 124 ? 18.703 17.438 4.008 1 94.75 124 SER B C 1
ATOM 2587 O O . SER B 1 124 ? 17.719 18.141 3.74 1 94.75 124 SER B O 1
ATOM 2589 N N . LEU B 1 125 ? 19.609 17.688 5 1 93 125 LEU B N 1
ATOM 2590 C CA . LEU B 1 125 ? 19.484 18.922 5.766 1 93 125 LEU B CA 1
ATOM 2591 C C . LEU B 1 125 ? 19.703 20.141 4.875 1 93 125 LEU B C 1
ATOM 2593 O O . LEU B 1 125 ? 19.031 21.156 5.023 1 93 125 LEU B O 1
ATOM 2597 N N . LYS B 1 126 ? 20.625 19.984 4.039 1 93.38 126 LYS B N 1
ATOM 2598 C CA . LYS B 1 126 ? 20.938 21.062 3.121 1 93.38 126 LYS B CA 1
ATOM 2599 C C . LYS B 1 126 ? 19.734 21.422 2.26 1 93.38 126 LYS B C 1
ATOM 2601 O O . LYS B 1 126 ? 19.406 22.609 2.1 1 93.38 126 LYS B O 1
ATOM 2606 N N . GLU B 1 127 ? 19.141 20.438 1.726 1 92.88 127 GLU B N 1
ATOM 2607 C CA . GLU B 1 127 ? 17.953 20.672 0.906 1 92.88 127 GLU B CA 1
ATOM 2608 C C . GLU B 1 127 ? 16.828 21.266 1.736 1 92.88 127 GLU B C 1
ATOM 2610 O O . GLU B 1 127 ? 16.094 22.156 1.269 1 92.88 127 GLU B O 1
ATOM 2615 N N . LEU B 1 128 ? 16.641 20.781 2.92 1 92.19 128 LEU B N 1
ATOM 2616 C CA . LEU B 1 128 ? 15.625 21.328 3.82 1 92.19 128 LEU B CA 1
ATOM 2617 C C . LEU B 1 128 ? 15.859 22.812 4.074 1 92.19 128 LEU B C 1
ATOM 2619 O O . LEU B 1 128 ? 14.922 23.609 3.988 1 92.19 128 LEU B O 1
ATOM 2623 N N . GLU B 1 129 ? 17.031 23.156 4.359 1 91.44 129 GLU B N 1
ATOM 2624 C CA . GLU B 1 129 ? 17.391 24.547 4.605 1 91.44 129 GLU B CA 1
ATOM 2625 C C . GLU B 1 129 ? 17.094 25.406 3.385 1 91.44 129 GLU B C 1
ATOM 2627 O O . GLU B 1 129 ? 16.562 26.516 3.512 1 91.44 129 GLU B O 1
ATOM 2632 N N . LYS B 1 130 ? 17.5 24.891 2.277 1 91.75 130 LYS B N 1
ATOM 2633 C CA . LYS B 1 130 ? 17.266 25.609 1.026 1 91.75 130 LYS B CA 1
ATOM 2634 C C . LYS B 1 130 ? 15.773 25.891 0.844 1 91.75 130 LYS B C 1
ATOM 2636 O O . LYS B 1 130 ? 15.391 27.016 0.476 1 91.75 130 LYS B O 1
ATOM 2641 N N . ARG B 1 131 ? 15 24.906 1.082 1 86.06 131 ARG B N 1
ATOM 2642 C CA . ARG B 1 131 ? 13.555 25.062 0.936 1 86.06 131 ARG B CA 1
ATOM 2643 C C . ARG B 1 131 ? 13.008 26.062 1.947 1 86.06 131 ARG B C 1
ATOM 2645 O O . ARG B 1 131 ? 12.133 26.875 1.619 1 86.06 131 ARG B O 1
ATOM 2652 N N . LEU B 1 132 ? 13.469 26.047 3.189 1 84.69 132 LEU B N 1
ATOM 2653 C CA . LEU B 1 132 ? 13.031 26.969 4.234 1 84.69 132 LEU B CA 1
ATOM 2654 C C . LEU B 1 132 ? 13.414 28.406 3.885 1 84.69 132 LEU B C 1
ATOM 2656 O O . LEU B 1 132 ? 12.641 29.328 4.125 1 84.69 132 LEU B O 1
ATOM 2660 N N . ARG B 1 133 ? 14.57 28.531 3.26 1 86.38 133 ARG B N 1
ATOM 2661 C CA . ARG B 1 133 ? 15.039 29.859 2.854 1 86.38 133 ARG B CA 1
ATOM 2662 C C . ARG B 1 133 ? 14.273 30.359 1.63 1 86.38 133 ARG B C 1
ATOM 2664 O O . ARG B 1 133 ? 14.047 31.562 1.48 1 86.38 133 ARG B O 1
ATOM 2671 N N . GLY B 1 134 ? 14.008 29.469 0.77 1 81.75 134 GLY B N 1
ATOM 2672 C CA . GLY B 1 134 ? 13.32 29.797 -0.468 1 81.75 134 GLY B CA 1
ATOM 2673 C C . GLY B 1 134 ? 11.945 30.391 -0.245 1 81.75 134 GLY B C 1
ATOM 2674 O O . GLY B 1 134 ? 11.391 31.031 -1.139 1 81.75 134 GLY B O 1
ATOM 2675 N N . ARG B 1 135 ? 11.414 30.312 0.902 1 69.69 135 ARG B N 1
ATOM 2676 C CA . ARG B 1 135 ? 10.109 30.891 1.219 1 69.69 135 ARG B CA 1
ATOM 2677 C C . ARG B 1 135 ? 10.203 32.406 1.392 1 69.69 135 ARG B C 1
ATOM 2679 O O . ARG B 1 135 ? 9.195 33.094 1.288 1 69.69 135 ARG B O 1
ATOM 2686 N N . GLY B 1 136 ? 11.461 32.812 1.488 1 69.25 136 GLY B N 1
ATOM 2687 C CA . GLY B 1 136 ? 11.773 34.25 1.47 1 69.25 136 GLY B CA 1
ATOM 2688 C C . GLY B 1 136 ? 11.086 35.031 2.58 1 69.25 136 GLY B C 1
ATOM 2689 O O . GLY B 1 136 ? 11.039 36.25 2.549 1 69.25 136 GLY B O 1
ATOM 2690 N N . THR B 1 137 ? 10.398 34.438 3.438 1 66.69 137 THR B N 1
ATOM 2691 C CA . THR B 1 137 ? 9.602 35.188 4.395 1 66.69 137 THR B CA 1
ATOM 2692 C C . THR B 1 137 ? 10.242 35.125 5.781 1 66.69 137 THR B C 1
ATOM 2694 O O . THR B 1 137 ? 9.867 35.906 6.66 1 66.69 137 THR B O 1
ATOM 2697 N N . ASP B 1 138 ? 11.281 34.375 6.074 1 74 138 ASP B N 1
ATOM 2698 C CA . ASP B 1 138 ? 11.781 34.156 7.43 1 74 138 ASP B CA 1
ATOM 2699 C C . ASP B 1 138 ? 13.164 34.781 7.605 1 74 138 ASP B C 1
ATOM 2701 O O . ASP B 1 138 ? 13.969 34.781 6.668 1 74 138 ASP B O 1
ATOM 2705 N N . SER B 1 139 ? 13.352 35.375 8.758 1 82.06 139 SER B N 1
ATOM 2706 C CA . SER B 1 139 ? 14.688 35.844 9.102 1 82.06 139 SER B CA 1
ATOM 2707 C C . SER B 1 139 ? 15.648 34.688 9.328 1 82.06 139 SER B C 1
ATOM 2709 O O . SER B 1 139 ? 15.227 33.531 9.469 1 82.06 139 SER B O 1
ATOM 2711 N N . GLU B 1 140 ? 16.938 35.062 9.359 1 85.56 140 GLU B N 1
ATOM 2712 C CA . GLU B 1 140 ? 17.953 34.031 9.562 1 85.56 140 GLU B CA 1
ATOM 2713 C C . GLU B 1 140 ? 17.797 33.344 10.914 1 85.56 140 GLU B C 1
ATOM 2715 O O . GLU B 1 140 ? 17.984 32.125 11.023 1 85.56 140 GLU B O 1
ATOM 2720 N N . ASP B 1 141 ? 17.516 34.125 11.906 1 85.62 141 ASP B N 1
ATOM 2721 C CA . ASP B 1 141 ? 17.312 33.594 13.242 1 85.62 141 ASP B CA 1
ATOM 2722 C C . ASP B 1 141 ? 16.125 32.594 13.258 1 85.62 141 ASP B C 1
ATOM 2724 O O . ASP B 1 141 ? 16.188 31.562 13.914 1 85.62 141 ASP B O 1
ATOM 2728 N N . VAL B 1 142 ? 15.164 33.031 12.586 1 78.88 142 VAL B N 1
ATOM 2729 C CA . VAL B 1 142 ? 13.969 32.188 12.492 1 78.88 142 VAL B CA 1
ATOM 2730 C C . VAL B 1 142 ? 14.297 30.891 11.742 1 78.88 142 VAL B C 1
ATOM 2732 O O . VAL B 1 142 ? 13.883 29.812 12.148 1 78.88 142 VAL B O 1
ATOM 2735 N N . ILE B 1 143 ? 15.094 30.953 10.734 1 84.44 143 ILE B N 1
ATOM 2736 C CA . ILE B 1 143 ? 15.469 29.797 9.93 1 84.44 143 ILE B CA 1
ATOM 2737 C C . ILE B 1 143 ? 16.266 28.812 10.781 1 84.44 143 ILE B C 1
ATOM 2739 O O . ILE B 1 143 ? 16.031 27.609 10.742 1 84.44 143 ILE B O 1
ATOM 2743 N N . GLU B 1 144 ? 17.188 29.344 11.516 1 86.69 144 GLU B N 1
ATOM 2744 C CA . GLU B 1 144 ? 18 28.5 12.383 1 86.69 144 GLU B CA 1
ATOM 2745 C C . GLU B 1 144 ? 17.141 27.75 13.391 1 86.69 144 GLU B C 1
ATOM 2747 O O . GLU B 1 144 ? 17.359 26.562 13.648 1 86.69 144 GLU B O 1
ATOM 2752 N N . ARG B 1 145 ? 16.312 28.469 13.969 1 83.75 145 ARG B N 1
ATOM 2753 C CA . ARG B 1 145 ? 15.406 27.844 14.922 1 83.75 145 ARG B CA 1
ATOM 2754 C C . ARG B 1 145 ? 14.547 26.766 14.25 1 83.75 145 ARG B C 1
ATOM 2756 O O . ARG B 1 145 ? 14.359 25.688 14.805 1 83.75 145 ARG B O 1
ATOM 2763 N N . ARG B 1 146 ? 14.094 27.047 13.133 1 80.56 146 ARG B N 1
ATOM 2764 C CA . ARG B 1 146 ? 13.258 26.109 12.398 1 80.56 146 ARG B CA 1
ATOM 2765 C C . ARG B 1 146 ? 14.047 24.859 12.016 1 80.56 146 ARG B C 1
ATOM 2767 O O . ARG B 1 146 ? 13.5 23.75 12.023 1 80.56 146 ARG B O 1
ATOM 2774 N N . MET B 1 147 ? 15.234 25.109 11.688 1 88.06 147 MET B N 1
ATOM 2775 C CA . MET B 1 147 ? 16.094 23.969 11.359 1 88.06 147 MET B CA 1
ATOM 2776 C C . MET B 1 147 ? 16.281 23.062 12.562 1 88.06 147 MET B C 1
ATOM 2778 O O . MET B 1 147 ? 16.188 21.844 12.445 1 88.06 147 MET B O 1
ATOM 2782 N N . SER B 1 148 ? 16.562 23.688 13.672 1 86.88 148 SER B N 1
ATOM 2783 C CA . SER B 1 148 ? 16.734 22.906 14.898 1 86.88 148 SER B CA 1
ATOM 2784 C C . SER B 1 148 ? 15.453 22.141 15.242 1 86.88 148 SER B C 1
ATOM 2786 O O . SER B 1 148 ? 15.5 20.953 15.586 1 86.88 148 SER B O 1
ATOM 2788 N N . ASP B 1 149 ? 14.359 22.797 15.148 1 85.69 149 ASP B N 1
ATOM 2789 C CA . ASP B 1 149 ? 13.062 22.172 15.414 1 85.69 149 ASP B CA 1
ATOM 2790 C C . ASP B 1 149 ? 12.789 21.031 14.438 1 85.69 149 ASP B C 1
ATOM 2792 O O . ASP B 1 149 ? 12.273 19.984 14.82 1 85.69 149 ASP B O 1
ATOM 2796 N N . ALA B 1 150 ? 13.148 21.312 13.211 1 89.06 150 ALA B N 1
ATOM 2797 C CA . ALA B 1 150 ? 12.93 20.312 12.172 1 89.06 150 ALA B CA 1
ATOM 2798 C C . ALA B 1 150 ? 13.688 19.016 12.484 1 89.06 150 ALA B C 1
ATOM 2800 O O . ALA B 1 150 ? 13.156 17.922 12.312 1 89.06 150 ALA B O 1
ATOM 2801 N N . VAL B 1 151 ? 14.859 19.172 12.922 1 90.75 151 VAL B N 1
ATOM 2802 C CA . VAL B 1 151 ? 15.664 18 13.266 1 90.75 151 VAL B CA 1
ATOM 2803 C C . VAL B 1 151 ? 14.984 17.219 14.391 1 90.75 151 VAL B C 1
ATOM 2805 O O . VAL B 1 151 ? 14.883 16 14.32 1 90.75 151 VAL B O 1
ATOM 2808 N N . ASN B 1 152 ? 14.523 17.953 15.352 1 88.94 152 ASN B N 1
ATOM 2809 C CA . ASN B 1 152 ? 13.82 17.297 16.453 1 88.94 152 ASN B CA 1
ATOM 2810 C C . ASN B 1 152 ? 12.555 16.609 15.984 1 88.94 152 ASN B C 1
ATOM 2812 O O . ASN B 1 152 ? 12.219 15.516 16.453 1 88.94 152 ASN B O 1
ATOM 2816 N N . GLU B 1 153 ? 11.891 17.188 15.117 1 90.94 153 GLU B N 1
ATOM 2817 C CA . GLU B 1 153 ? 10.672 16.594 14.555 1 90.94 153 GLU B CA 1
ATOM 2818 C C . GLU B 1 153 ? 10.977 15.312 13.789 1 90.94 153 GLU B C 1
ATOM 2820 O O . GLU B 1 153 ? 10.242 14.328 13.906 1 90.94 153 GLU B O 1
ATOM 2825 N N . MET B 1 154 ? 12.062 15.328 13.023 1 95.25 154 MET B N 1
ATOM 2826 C CA . MET B 1 154 ? 12.383 14.211 12.148 1 95.25 154 MET B CA 1
ATOM 2827 C C . MET B 1 154 ? 12.773 12.977 12.953 1 95.25 154 MET B C 1
ATOM 2829 O O . MET B 1 154 ? 12.695 11.852 12.453 1 95.25 154 MET B O 1
ATOM 2833 N N . LYS B 1 155 ? 13.109 13.141 14.234 1 94.12 155 LYS B N 1
ATOM 2834 C CA . LYS B 1 155 ? 13.453 12.016 15.102 1 94.12 155 LYS B CA 1
ATOM 2835 C C . LYS B 1 155 ? 12.242 11.125 15.359 1 94.12 155 LYS B C 1
ATOM 2837 O O . LYS B 1 155 ? 12.383 9.984 15.797 1 94.12 155 LYS B O 1
ATOM 2842 N N . HIS B 1 156 ? 11.047 11.617 15.078 1 94.56 156 HIS B N 1
ATOM 2843 C CA . HIS B 1 156 ? 9.82 10.883 15.367 1 94.56 156 HIS B CA 1
ATOM 2844 C C . HIS B 1 156 ? 9.367 10.07 14.156 1 94.56 156 HIS B C 1
ATOM 2846 O O . HIS B 1 156 ? 8.281 9.484 14.172 1 94.56 156 HIS B O 1
ATOM 2852 N N . PHE B 1 157 ? 10.172 9.977 13.055 1 97 157 PHE B N 1
ATOM 2853 C CA . PHE B 1 157 ? 9.758 9.32 11.82 1 97 157 PHE B CA 1
ATOM 2854 C C . PHE B 1 157 ? 9.398 7.859 12.07 1 97 157 PHE B C 1
ATOM 2856 O O . PHE B 1 157 ? 8.492 7.32 11.438 1 97 157 PHE B O 1
ATOM 2863 N N . ASN B 1 158 ? 10.023 7.246 13.055 1 95.94 158 ASN B N 1
ATOM 2864 C CA . ASN B 1 158 ? 9.906 5.805 13.242 1 95.94 158 ASN B CA 1
ATOM 2865 C C . ASN B 1 158 ? 8.625 5.441 14 1 95.94 158 ASN B C 1
ATOM 2867 O O . ASN B 1 158 ? 8.367 4.266 14.258 1 95.94 158 ASN B O 1
ATOM 2871 N N . GLU B 1 159 ? 7.809 6.426 14.367 1 96.38 159 GLU B N 1
ATOM 2872 C CA . GLU B 1 159 ? 6.508 6.203 14.992 1 96.38 159 GLU B CA 1
ATOM 2873 C C . GLU B 1 159 ? 5.43 5.938 13.945 1 96.38 159 GLU B C 1
ATOM 2875 O O . GLU B 1 159 ? 4.316 5.535 14.281 1 96.38 159 GLU B O 1
ATOM 2880 N N . PHE B 1 160 ? 5.777 6.078 12.727 1 98.12 160 PHE B N 1
ATOM 2881 C CA . PHE B 1 160 ? 4.781 6.078 11.664 1 98.12 160 PHE B CA 1
ATOM 2882 C C . PHE B 1 160 ? 4.809 4.766 10.898 1 98.12 160 PHE B C 1
ATOM 2884 O O . PHE B 1 160 ? 5.824 4.066 10.883 1 98.12 160 PHE B O 1
ATOM 2891 N N . ASP B 1 161 ? 3.668 4.414 10.227 1 98.19 161 ASP B N 1
ATOM 2892 C CA . ASP B 1 161 ? 3.551 3.178 9.461 1 98.19 161 ASP B CA 1
ATOM 2893 C C . ASP B 1 161 ? 4.43 3.221 8.211 1 98.19 161 ASP B C 1
ATOM 2895 O O . ASP B 1 161 ? 5.051 2.219 7.848 1 98.19 161 ASP B O 1
ATOM 2899 N N . TYR B 1 162 ? 4.441 4.383 7.582 1 98.69 162 TYR B N 1
ATOM 2900 C CA . TYR B 1 162 ? 5.133 4.547 6.309 1 98.69 162 TYR B CA 1
ATOM 2901 C C . TYR B 1 162 ? 6.07 5.75 6.348 1 98.69 162 TYR B C 1
ATOM 2903 O O . TYR B 1 162 ? 5.875 6.672 7.145 1 98.69 162 TYR B O 1
ATOM 2911 N N . LEU B 1 163 ? 7.078 5.715 5.5 1 98.44 163 LEU B N 1
ATOM 2912 C CA . LEU B 1 163 ? 8.055 6.785 5.324 1 98.44 163 LEU B CA 1
ATOM 2913 C C . LEU B 1 163 ? 8.266 7.094 3.846 1 98.44 163 LEU B C 1
ATOM 2915 O O . LEU B 1 163 ? 8.516 6.188 3.047 1 98.44 163 LEU B O 1
ATOM 2919 N N . VAL B 1 164 ? 8.094 8.32 3.447 1 98.5 164 VAL B N 1
ATOM 2920 C CA . VAL B 1 164 ? 8.32 8.781 2.084 1 98.5 164 VAL B CA 1
ATOM 2921 C C . VAL B 1 164 ? 9.43 9.82 2.068 1 98.5 164 VAL B C 1
ATOM 2923 O O . VAL B 1 164 ? 9.406 10.781 2.848 1 98.5 164 VAL B O 1
ATOM 2926 N N . ILE B 1 165 ? 10.414 9.656 1.271 1 97.62 165 ILE B N 1
ATOM 2927 C CA . ILE B 1 165 ? 11.492 10.625 1.112 1 97.62 165 ILE B CA 1
ATOM 2928 C C . ILE B 1 165 ? 11.188 11.547 -0.066 1 97.62 165 ILE B C 1
ATOM 2930 O O . ILE B 1 165 ? 11.086 11.094 -1.208 1 97.62 165 ILE B O 1
ATOM 2934 N N . ASN B 1 166 ? 11.062 12.812 0.187 1 97.31 166 ASN B N 1
ATOM 2935 C CA . ASN B 1 166 ? 10.75 13.773 -0.862 1 97.31 166 ASN B CA 1
ATOM 2936 C C . ASN B 1 166 ? 12.008 14.336 -1.511 1 97.31 166 ASN B C 1
ATOM 2938 O O . ASN B 1 166 ? 12.312 15.516 -1.365 1 97.31 166 ASN B O 1
ATOM 2942 N N . ASN B 1 167 ? 12.68 13.492 -2.219 1 95.31 167 ASN B N 1
ATOM 2943 C CA . ASN B 1 167 ? 13.852 13.875 -3 1 95.31 167 ASN B CA 1
ATOM 2944 C C . ASN B 1 167 ? 13.461 14.391 -4.379 1 95.31 167 ASN B C 1
ATOM 2946 O O . ASN B 1 167 ? 13.914 15.461 -4.801 1 95.31 167 ASN B O 1
ATOM 2950 N N . HIS B 1 168 ? 12.664 13.672 -5.102 1 95.88 168 HIS B N 1
ATOM 2951 C CA . HIS B 1 168 ? 12.023 14.062 -6.348 1 95.88 168 HIS B CA 1
ATOM 2952 C C . HIS B 1 168 ? 10.508 14.117 -6.191 1 95.88 168 HIS B C 1
ATOM 2954 O O . HIS B 1 168 ? 9.875 13.117 -5.855 1 95.88 168 HIS B O 1
ATOM 2960 N N . PHE B 1 169 ? 9.922 15.25 -6.512 1 95.94 169 PHE B N 1
ATOM 2961 C CA . PHE B 1 169 ? 8.539 15.562 -6.16 1 95.94 169 PHE B CA 1
ATOM 2962 C C . PHE B 1 169 ? 7.586 14.539 -6.758 1 95.94 169 PHE B C 1
ATOM 2964 O O . PHE B 1 169 ? 6.762 13.961 -6.047 1 95.94 169 PHE B O 1
ATOM 2971 N N . ASP B 1 170 ? 7.723 14.211 -8.039 1 97.12 170 ASP B N 1
ATOM 2972 C CA . ASP B 1 170 ? 6.793 13.32 -8.719 1 97.12 170 ASP B CA 1
ATOM 2973 C C . ASP B 1 170 ? 6.91 11.891 -8.18 1 97.12 170 ASP B C 1
ATOM 2975 O O . ASP B 1 170 ? 5.906 11.188 -8.062 1 97.12 170 ASP B O 1
ATOM 2979 N N . THR B 1 171 ? 8.117 11.516 -7.902 1 97.5 171 THR B N 1
ATOM 2980 C CA . THR B 1 171 ? 8.336 10.195 -7.328 1 97.5 171 THR B CA 1
ATOM 2981 C C . THR B 1 171 ? 7.699 10.086 -5.945 1 97.5 171 THR B C 1
ATOM 2983 O O . THR B 1 171 ? 6.969 9.133 -5.664 1 97.5 171 THR B O 1
ATOM 2986 N N . ALA B 1 172 ? 7.949 11.086 -5.129 1 97.88 172 ALA B N 1
ATOM 2987 C CA . ALA B 1 172 ? 7.383 11.102 -3.781 1 97.88 172 ALA B CA 1
ATOM 2988 C C . ALA B 1 172 ? 5.859 11.086 -3.828 1 97.88 172 ALA B C 1
ATOM 2990 O O . ALA B 1 172 ? 5.215 10.406 -3.031 1 97.88 172 ALA B O 1
ATOM 2991 N N . LEU B 1 173 ? 5.297 11.82 -4.77 1 98.19 173 LEU B N 1
ATOM 2992 C CA . LEU B 1 173 ? 3.85 11.867 -4.934 1 98.19 173 LEU B CA 1
ATOM 2993 C C . LEU B 1 173 ? 3.293 10.492 -5.285 1 98.19 173 LEU B C 1
ATOM 2995 O O . LEU B 1 173 ? 2.289 10.062 -4.715 1 98.19 173 LEU B O 1
ATOM 2999 N N . SER B 1 174 ? 3.943 9.836 -6.184 1 97.75 174 SER B N 1
ATOM 3000 C CA . SER B 1 174 ? 3.51 8.508 -6.598 1 97.75 174 SER B CA 1
ATOM 3001 C C . SER B 1 174 ? 3.613 7.508 -5.449 1 97.75 174 SER B C 1
ATOM 3003 O O . SER B 1 174 ? 2.723 6.676 -5.262 1 97.75 174 SER B O 1
ATOM 3005 N N . GLU B 1 175 ? 4.699 7.586 -4.734 1 97.88 175 GLU B N 1
ATOM 3006 C CA . GLU B 1 175 ? 4.902 6.715 -3.58 1 97.88 175 GLU B CA 1
ATOM 3007 C C . GLU B 1 175 ? 3.848 6.965 -2.506 1 97.88 175 GLU B C 1
ATOM 3009 O O . GLU B 1 175 ? 3.266 6.023 -1.965 1 97.88 175 GLU B O 1
ATOM 3014 N N . LEU B 1 176 ? 3.598 8.227 -2.281 1 98.56 176 LEU B N 1
ATOM 3015 C CA . LEU B 1 176 ? 2.561 8.602 -1.325 1 98.56 176 LEU B CA 1
ATOM 3016 C C . LEU B 1 176 ? 1.197 8.078 -1.774 1 98.56 176 LEU B C 1
ATOM 3018 O O . LEU B 1 176 ? 0.462 7.488 -0.982 1 98.56 176 LEU B O 1
ATOM 3022 N N . HIS B 1 177 ? 0.842 8.297 -2.994 1 98.62 177 HIS B N 1
ATOM 3023 C CA . HIS B 1 177 ? -0.441 7.867 -3.537 1 98.62 177 HIS B CA 1
ATOM 3024 C C . HIS B 1 177 ? -0.596 6.352 -3.455 1 98.62 177 HIS B C 1
ATOM 3026 O O . HIS B 1 177 ? -1.689 5.848 -3.189 1 98.62 177 HIS B O 1
ATOM 3032 N N . SER B 1 178 ? 0.489 5.617 -3.686 1 98.31 178 SER B N 1
ATOM 3033 C CA . SER B 1 178 ? 0.429 4.156 -3.672 1 98.31 178 SER B CA 1
ATOM 3034 C C . SER B 1 178 ? -0.024 3.637 -2.311 1 98.31 178 SER B C 1
ATOM 3036 O O . SER B 1 178 ? -0.68 2.596 -2.227 1 98.31 178 SER B O 1
ATOM 3038 N N . ILE B 1 179 ? 0.336 4.32 -1.252 1 98.5 179 ILE B N 1
ATOM 3039 C CA . ILE B 1 179 ? -0.068 3.928 0.094 1 98.5 179 ILE B 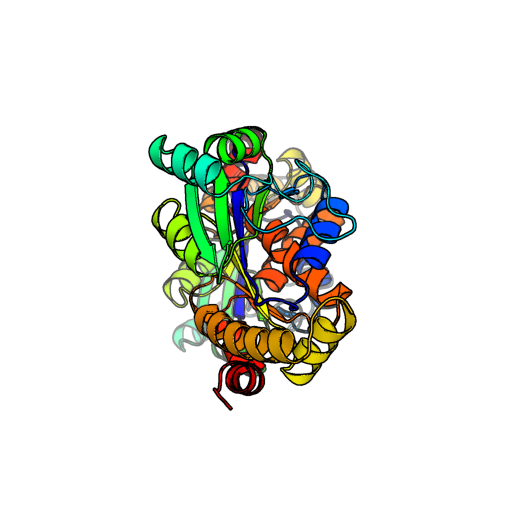CA 1
ATOM 3040 C C . ILE B 1 179 ? -1.59 3.959 0.205 1 98.5 179 ILE B C 1
ATOM 3042 O O . ILE B 1 179 ? -2.197 3.035 0.753 1 98.5 179 ILE B O 1
ATOM 3046 N N . PHE B 1 180 ? -2.23 4.988 -0.324 1 98.25 180 PHE B N 1
ATOM 3047 C CA . PHE B 1 180 ? -3.684 5.102 -0.32 1 98.25 180 PHE B CA 1
ATOM 3048 C C . PHE B 1 180 ? -4.316 4 -1.16 1 98.25 180 PHE B C 1
ATOM 3050 O O . PHE B 1 180 ? -5.258 3.338 -0.719 1 98.25 180 PHE B O 1
ATOM 3057 N N . LEU B 1 181 ? -3.787 3.84 -2.352 1 97.69 181 LEU B N 1
ATOM 3058 C CA . LEU B 1 181 ? -4.336 2.857 -3.277 1 97.69 181 LEU B CA 1
ATOM 3059 C C . LEU B 1 181 ? -4.246 1.45 -2.695 1 97.69 181 LEU B C 1
ATOM 3061 O O . LEU B 1 181 ? -5.191 0.667 -2.799 1 97.69 181 LEU B O 1
ATOM 3065 N N . ALA B 1 182 ? -3.104 1.152 -2.117 1 98.31 182 ALA B N 1
ATOM 3066 C CA . ALA B 1 182 ? -2.922 -0.168 -1.52 1 98.31 182 ALA B CA 1
ATOM 3067 C C . ALA B 1 182 ? -3.887 -0.382 -0.358 1 98.31 182 ALA B C 1
ATOM 3069 O O . ALA B 1 182 ? -4.469 -1.46 -0.218 1 98.31 182 ALA B O 1
ATOM 3070 N N . ASN B 1 183 ? -3.98 0.635 0.489 1 97.75 183 ASN B N 1
ATOM 3071 C CA . ASN B 1 183 ? -4.883 0.518 1.63 1 97.75 183 ASN B CA 1
ATOM 3072 C C . ASN B 1 183 ? -6.312 0.215 1.188 1 97.75 183 ASN B C 1
ATOM 3074 O O . ASN B 1 183 ? -7.023 -0.539 1.851 1 97.75 183 ASN B O 1
ATOM 3078 N N . ARG B 1 184 ? -6.746 0.79 0.112 1 97.06 184 ARG B N 1
ATOM 3079 C CA . ARG B 1 184 ? -8.086 0.569 -0.412 1 97.06 184 ARG B CA 1
ATOM 3080 C C . ARG B 1 184 ? -8.273 -0.881 -0.848 1 97.06 184 ARG B C 1
ATOM 3082 O O . ARG B 1 184 ? -9.406 -1.355 -0.976 1 97.06 184 ARG B O 1
ATOM 3089 N N . GLN B 1 185 ? -7.133 -1.578 -1.095 1 97.19 185 GLN B N 1
ATOM 3090 C CA . GLN B 1 185 ? -7.195 -2.965 -1.544 1 97.19 185 GLN B CA 1
ATOM 3091 C C . GLN B 1 185 ? -7.176 -3.928 -0.36 1 97.19 185 GLN B C 1
ATOM 3093 O O . GLN B 1 185 ? -7.238 -5.145 -0.542 1 97.19 185 GLN B O 1
ATOM 3098 N N . ALA B 1 186 ? -6.992 -3.357 0.843 1 97 186 ALA B N 1
ATOM 3099 C CA . ALA B 1 186 ? -7.074 -4.246 1.999 1 97 186 ALA B CA 1
ATOM 3100 C C . ALA B 1 186 ? -8.305 -5.141 1.917 1 97 186 ALA B C 1
ATOM 3102 O O . ALA B 1 186 ? -9.391 -4.684 1.552 1 97 186 ALA B O 1
ATOM 3103 N N . CYS B 1 187 ? -8.172 -6.387 2.252 1 97.06 187 CYS B N 1
ATOM 3104 C CA . CYS B 1 187 ? -9.195 -7.398 2.037 1 97.06 187 CYS B CA 1
ATOM 3105 C C . CYS B 1 187 ? -10.508 -6.992 2.703 1 97.06 187 CYS B C 1
ATOM 3107 O O . CYS B 1 187 ? -11.57 -7.055 2.08 1 97.06 187 CYS B O 1
ATOM 3109 N N . ALA B 1 188 ? -10.445 -6.594 3.965 1 94.19 188 ALA B N 1
ATOM 3110 C CA . ALA B 1 188 ? -11.648 -6.211 4.699 1 94.19 188 ALA B CA 1
ATOM 3111 C C . ALA B 1 188 ? -12.375 -5.062 4 1 94.19 188 ALA B C 1
ATOM 3113 O O . ALA B 1 188 ? -13.602 -5.055 3.924 1 94.19 188 ALA B O 1
ATOM 3114 N N . LYS B 1 189 ? -11.711 -4.117 3.475 1 94.5 189 LYS B N 1
ATOM 3115 C CA . LYS B 1 189 ? -12.297 -2.965 2.799 1 94.5 189 LYS B CA 1
ATOM 3116 C C . LYS B 1 189 ? -12.922 -3.367 1.465 1 94.5 189 LYS B C 1
ATOM 3118 O O . LYS B 1 189 ? -14.016 -2.914 1.121 1 94.5 189 LYS B O 1
ATOM 3123 N N . GLN B 1 190 ? -12.227 -4.18 0.688 1 95.06 190 GLN B N 1
ATOM 3124 C CA . GLN B 1 190 ? -12.758 -4.656 -0.584 1 95.06 190 GLN B CA 1
ATOM 3125 C C . GLN B 1 190 ? -14.016 -5.496 -0.377 1 95.06 190 GLN B C 1
ATOM 3127 O O . GLN B 1 190 ? -14.953 -5.422 -1.172 1 95.06 190 GLN B O 1
ATOM 3132 N N . TYR B 1 191 ? -13.961 -6.352 0.657 1 94.75 191 TYR B N 1
ATOM 3133 C CA . TYR B 1 191 ? -15.156 -7.133 0.943 1 94.75 191 TYR B CA 1
ATOM 3134 C C . TYR B 1 191 ? -16.344 -6.227 1.249 1 94.75 191 TYR B C 1
ATOM 3136 O O . TYR B 1 191 ? -17.453 -6.469 0.774 1 94.75 191 TYR B O 1
ATOM 3144 N N . GLU B 1 192 ? -16.125 -5.219 2.092 1 92.44 192 GLU B N 1
ATOM 3145 C CA . GLU B 1 192 ? -17.203 -4.285 2.41 1 92.44 192 GLU B CA 1
ATOM 3146 C C . GLU B 1 192 ? -17.734 -3.609 1.149 1 92.44 192 GLU B C 1
ATOM 3148 O O . GLU B 1 192 ? -18.953 -3.455 0.991 1 92.44 192 GLU B O 1
ATOM 3153 N N . LYS B 1 193 ? -16.906 -3.26 0.235 1 92.69 193 LYS B N 1
ATOM 3154 C CA . LYS B 1 193 ? -17.25 -2.535 -0.981 1 92.69 193 LYS B CA 1
ATOM 3155 C C . LYS B 1 193 ? -17.953 -3.449 -1.985 1 92.69 193 LYS B C 1
ATOM 3157 O O . LYS B 1 193 ? -18.828 -3.01 -2.732 1 92.69 193 LYS B O 1
ATOM 3162 N N . HIS B 1 194 ? -17.531 -4.695 -1.981 1 94.69 194 HIS B N 1
ATOM 3163 C CA . HIS B 1 194 ? -18 -5.602 -3.025 1 94.69 194 HIS B CA 1
ATOM 3164 C C . HIS B 1 194 ? -18.703 -6.812 -2.432 1 94.69 194 HIS B C 1
ATOM 3166 O O . HIS B 1 194 ? -18.641 -7.914 -2.98 1 94.69 194 HIS B O 1
ATOM 3172 N N . SER B 1 195 ? -19.312 -6.625 -1.35 1 93.5 195 SER B N 1
ATOM 3173 C CA . SER B 1 195 ? -19.891 -7.73 -0.592 1 93.5 195 SER B CA 1
ATOM 3174 C C . SER B 1 195 ? -20.875 -8.531 -1.44 1 93.5 195 SER B C 1
ATOM 3176 O O . SER B 1 195 ? -20.859 -9.766 -1.431 1 93.5 195 SER B O 1
ATOM 3178 N N . VAL B 1 196 ? -21.734 -7.871 -2.219 1 93.38 196 VAL B N 1
ATOM 3179 C CA . VAL B 1 196 ? -22.734 -8.547 -3.033 1 93.38 196 VAL B CA 1
ATOM 3180 C C . VAL B 1 196 ? -22.047 -9.406 -4.094 1 93.38 196 VAL B C 1
ATOM 3182 O O . VAL B 1 196 ? -22.359 -10.586 -4.242 1 93.38 196 VAL B O 1
ATOM 3185 N N . MET B 1 197 ? -21.141 -8.812 -4.754 1 94 197 MET B N 1
ATOM 3186 C CA . MET B 1 197 ? -20.406 -9.516 -5.797 1 94 197 MET B CA 1
ATOM 3187 C C . MET B 1 197 ? -19.656 -10.711 -5.219 1 94 197 MET B C 1
ATOM 3189 O O . MET B 1 197 ? -19.719 -11.812 -5.77 1 94 197 MET B O 1
ATOM 3193 N N . ILE B 1 198 ? -18.969 -10.531 -4.125 1 95 198 ILE B N 1
ATOM 3194 C CA . ILE B 1 198 ? -18.141 -11.57 -3.525 1 95 198 ILE B CA 1
ATOM 3195 C C . ILE B 1 198 ? -19.031 -12.695 -3.004 1 95 198 ILE B C 1
ATOM 3197 O O . ILE B 1 198 ? -18.688 -13.875 -3.133 1 95 198 ILE B O 1
ATOM 3201 N N . ASN B 1 199 ? -20.125 -12.305 -2.465 1 93.25 199 ASN B N 1
ATOM 3202 C CA . ASN B 1 199 ? -21.047 -13.328 -1.998 1 93.25 199 ASN B CA 1
ATOM 3203 C C . ASN B 1 199 ? -21.578 -14.172 -3.152 1 93.25 199 ASN B C 1
ATOM 3205 O O . ASN B 1 199 ? -21.781 -15.375 -3.006 1 93.25 199 ASN B O 1
ATOM 3209 N N . GLU B 1 200 ? -21.812 -13.57 -4.242 1 93.31 200 GLU B N 1
ATOM 3210 C CA . GLU B 1 200 ? -22.266 -14.297 -5.426 1 93.31 200 GLU B CA 1
ATOM 3211 C C . GLU B 1 200 ? -21.172 -15.25 -5.926 1 93.31 200 GLU B C 1
ATOM 3213 O O . GLU B 1 200 ? -21.469 -16.359 -6.383 1 93.31 200 GLU B O 1
ATOM 3218 N N . LEU B 1 201 ? -19.969 -14.852 -5.84 1 94.12 201 LEU B N 1
ATOM 3219 C CA . LEU B 1 201 ? -18.844 -15.641 -6.312 1 94.12 201 LEU B CA 1
ATOM 3220 C C . LEU B 1 201 ? -18.625 -16.859 -5.426 1 94.12 201 LEU B C 1
ATOM 3222 O O . LEU B 1 201 ? -18.094 -17.875 -5.875 1 94.12 201 LEU B O 1
ATOM 3226 N N . THR B 1 202 ? -19.031 -16.719 -4.16 1 91.62 202 THR B N 1
ATOM 3227 C CA . THR B 1 202 ? -18.641 -17.734 -3.189 1 91.62 202 THR B CA 1
ATOM 3228 C C . THR B 1 202 ? -19.844 -18.594 -2.803 1 91.62 202 THR B C 1
ATOM 3230 O O . THR B 1 202 ? -19.75 -19.422 -1.897 1 91.62 202 THR B O 1
ATOM 3233 N N . GLN B 1 203 ? -21.031 -18.297 -3.357 1 81.88 203 GLN B N 1
ATOM 3234 C CA . GLN B 1 203 ? -22.219 -19.109 -3.105 1 81.88 203 GLN B CA 1
ATOM 3235 C C . GLN B 1 203 ? -22.281 -20.297 -4.055 1 81.88 203 GLN B C 1
ATOM 3237 O O . GLN B 1 203 ? -21.859 -20.203 -5.215 1 81.88 203 GLN B O 1
ATOM 3242 N N . GLN B 1 204 ? -22.25 -21.531 -3.51 1 64.19 204 GLN B N 1
ATOM 3243 C CA . GLN B 1 204 ? -22.406 -22.766 -4.27 1 64.19 204 GLN B CA 1
ATOM 3244 C C . GLN B 1 204 ? -23.719 -22.766 -5.043 1 64.19 204 GLN B C 1
ATOM 3246 O O . GLN B 1 204 ? -24.766 -22.438 -4.492 1 64.19 204 GLN B O 1
ATOM 3251 N N . HIS B 1 205 ? -23.766 -22.469 -6.426 1 49.44 205 HIS B N 1
ATOM 3252 C CA . HIS B 1 205 ? -24.969 -22.938 -7.109 1 49.44 205 HIS B CA 1
ATOM 3253 C C . HIS B 1 205 ? -24.969 -24.453 -7.254 1 49.44 205 HIS B C 1
ATOM 3255 O O . HIS B 1 205 ? -23.906 -25.078 -7.336 1 49.44 205 HIS B O 1
#

pLDDT: mean 91.2, std 7.17, range [48.28, 98.75]

Secondary structure (DSSP, 8-state):
-PPPEEEEE--TTSSHHHHHHHHHHH-TTEEEPPPEE-SPPPTT--BTTTBEE--HHHHHHHHHTT-EEEEEEETTEEEEEEHHHHHHHHHTT-EEEEE--HHHHHHHHHH-TT-EEEEEE-S-HHHHHHHHHHT--S-HHHHHHHHHHHHHHHTTGGGSSEEEE-SSHHHHHHHHHHHHHHHHTBHHHHHHHTHHHHHHHHS--/-PPPEEEEE--TTSSHHHHHHHHHHH-TTEEEPPPEE-SPPPTT--BTTTBEE--HHHHHHHHHTT-EEEEEEETTEEEEEEHHHHHHHHHTT-EEEEE--HHHHHHHHHH-TT-EEEEEE-S-HHHHHHHHHHT--S-HHHHHHHHHHHHHHHTTGGGSSEEEE-SSHHHHHHHHHHHHHHHHTBHHHHHHHTHHHHHHHHS--

Sequence (410 aa):
MAGSLYIISAPSGAGKTSLVSKLTEKDSRIQVSISSTTRPKRPGEEDGVNYVFLSVDAFKQKVAENDFLEHAQVFDNYYGTSKSVVESKLAEDKDVILEIDWQGAQQVRKLIPDAVSVFILPPSLKELEKRLRGRGTDSEDVIERRMSDAVNEMKHFNEFDYLVINNHFDTALSELHSIFLANRQACAKQYEKHSVMINELTQQHMAGSLYIISAPSGAGKTSLVSKLTEKDSRIQVSISSTTRPKRPGEEDGVNYVFLSVDAFKQKVAENDFLEHAQVFDNYYGTSKSVVESKLAEDKDVILEIDWQGAQQVRKLIPDAVSVFILPPSLKELEKRLRGRGTDSEDVIERRMSDAVNEMKHFNEFDYLVINNHFDTALSELHSIFLANRQACAKQYEKHSVMINELTQQH

Solvent-accessible surface area (backbone atoms only — not comparable to full-atom values): 21457 Å² total; per-residue (Å²): 111,66,31,50,49,32,39,41,25,47,33,80,51,31,49,57,70,61,44,52,52,53,47,34,69,74,33,80,53,39,43,72,52,62,28,34,27,41,53,80,84,53,94,91,60,43,79,74,64,65,29,36,70,35,52,66,68,58,46,52,50,40,54,74,67,63,43,45,61,27,61,38,72,55,92,92,26,40,39,32,35,48,34,66,61,49,52,54,44,23,67,68,47,20,33,35,34,40,80,40,46,70,67,31,46,54,48,38,46,70,75,39,71,82,48,46,34,37,24,38,36,48,68,40,62,67,57,30,50,50,46,52,53,68,64,69,75,67,54,70,68,53,48,54,51,47,50,55,49,24,29,60,50,47,61,53,45,81,79,28,59,20,38,44,59,44,69,48,69,70,60,29,42,52,50,55,50,18,41,56,53,22,55,58,25,24,23,73,54,34,43,65,73,36,41,69,58,51,49,60,47,46,49,85,128,111,67,31,52,48,31,37,42,27,46,33,81,52,30,49,56,71,61,46,51,52,51,47,33,71,76,35,82,52,39,43,74,52,63,28,34,26,42,53,82,83,54,93,90,59,42,79,73,65,66,28,35,70,36,53,66,68,59,46,52,51,40,55,74,67,64,43,44,63,29,60,39,72,56,93,92,24,40,38,32,35,46,37,67,62,49,52,54,43,22,66,69,46,20,32,34,32,39,81,40,48,71,66,32,45,54,47,38,46,70,77,39,70,83,44,47,33,35,24,38,35,49,69,39,62,67,57,30,49,50,47,51,54,68,64,71,76,66,53,70,69,53,47,52,50,48,50,55,50,23,30,60,50,48,61,53,44,81,78,29,58,20,38,43,58,44,68,47,69,70,60,30,43,51,50,54,49,18,40,57,53,23,57,59,24,24,23,72,54,35,43,65,75,37,42,68,57,50,49,60,45,46,48,85,127

Nearest PDB structures (foldseek):
  2an9-assembly1_A  TM=9.584E-01  e=1.930E-28  Escherichia coli
  8egl-assembly1_K  TM=9.693E-01  e=6.906E-28  Pseudomonas aeruginosa PAO1
  7s5e-assembly3_E  TM=9.666E-01  e=1.306E-27  Stenotrophomonas maltophilia K279a
  8egl-assembly2_H  TM=9.739E-01  e=3.398E-27  Pseudomonas aeruginosa PAO1
  3tr0-assembly1_A  TM=9.800E-01  e=1.883E-25  Coxiella burnetii

Foldseek 3Di:
DFAAEEEEAAAPQLCRVVLLVVLCVVPVLADEQAKEKQDDDDPPDDDPPNHPHDHPVVVVVCVVVVQFLFKDDDVHMIITGGPVSSRVSRVVRGHYYYYDALRRVVSNCVVPVRHAYEYEYEPDLVSSLVSLCVVVPDDPVRSVVSSVVNVVRVVSRVVHPYYAYPHDSVVSSVVVSVVSVVVCVPPVNVCVVCVVVVCVVPDDD/DFAAEEEEAAAPQLCRVVLLVVLCVVPVLADEQAKEKQDDDDPPDDDPPNHPHDHPVVVVVCVVVVQFLFKDDDDHMIITGGPVSNRVSRVVRGHYYYYDALRRVVSNCVVPVRHAYEYEYEPDLVSSLVSLCVVVPDDPVRSVVSSVVNVVRVVSRVVHPYYAYPHDSVVSSVVVSVVSVVVCVPPVNVCVVCVVVVCVVPDDD

Radius of gyration: 24.94 Å; Cα contacts (8 Å, |Δi|>4): 715; chains: 2; bounding box: 50×75×52 Å